Protein AF-D2RJ47-F1 (afdb_monomer)

Secondary structure (DSSP, 8-state):
--STHHHHGGGSSS--SS--S--SS------S-BS-EEEES-EEEEEETTEEEEEE-SSEEEEEESB--B-TT-EEEEE-SSTT-EEEEEE-SSS-EEE-SEEEESSEEEEE-TT-EEE-TT-EEEESEEEEE--B--HHHHHHGGG--S-EEEEPPTT---EEEE-SEEEESSSEEEEESSEEEESSEEE-TTSEEEEEESSEEEEEE-TTS-EEEEEE--BSS-EEEESSEEE-TTSEEEEEE-BSS--SSEEEEE-SEEE----BTTB--EEEEE-GGG-EEEE-SEEE--B-STTPPP-EEEEESSEEEE-TT-EEE--BSSS--EEEEESSEEEE-TT-EEE--BSSS---EEEE--SSEEE-SSPP---SSS---S-TT--TT----------TT--TT---S--EEE-HHHHHHHHHTT-EEEEEE--TTS---EEE-S-B-----TT-EEEEEEEESSEEEE-S-EE--TTS-EEEEEEEE-TT-SS--EEEE-S-EE-TTS-EEEEE-B--EE-PPTTPPTT---TT-EES-B-TBS-SSEEEES--PPTT--HHHHHSS---EEEE-TTS-EEE-SEEEE--TT--EEEE-B-TTS-B-S-EEE-S-EEESS------TTSHHHHHHHHHHHHHHHHTT--PPP-----PPP----SSS---PPPPP-----PPP-----

Organism: Acidaminococcus fermentans (strain ATCC 25085 / DSM 20731 / CCUG 9996 / CIP 106432 / VR4) (NCBI:txid591001)

Nearest PDB structures (foldseek):
  8cpk-assembly3_C  TM=7.706E-01  e=5.900E-19  Escherichia coli
  4rm6-assembly1_A  TM=6.909E-01  e=1.158E-16  Haemophilus influenzae Rd KW20
  4rt6-assembly1_A  TM=6.827E-01  e=1.902E-16  Haemophilus influenzae Rd KW20
  4i84-assembly1_A  TM=7.531E-01  e=1.007E-13  Haemophilus influenzae Rd KW20
  4i84-assembly2_B  TM=7.586E-01  e=1.319E-12  Haemophilus influenzae Rd KW20

Solvent-accessible surface area (backbone atoms only — not comparable to full-atom values): 34172 Å² total; per-residue (Å²): 137,81,69,77,65,63,73,70,60,76,74,77,80,84,86,84,87,89,85,89,85,84,89,85,75,98,65,97,73,75,59,50,62,37,69,76,42,80,52,17,56,42,68,50,80,47,76,58,90,55,35,33,44,36,38,36,72,35,63,27,30,21,33,39,20,46,40,56,25,25,41,64,87,21,36,42,35,39,49,47,78,39,56,68,18,38,42,38,38,39,42,75,41,96,62,56,27,46,31,22,11,40,38,38,30,63,9,29,41,34,43,31,24,53,58,14,40,33,32,33,70,66,14,40,35,41,27,24,19,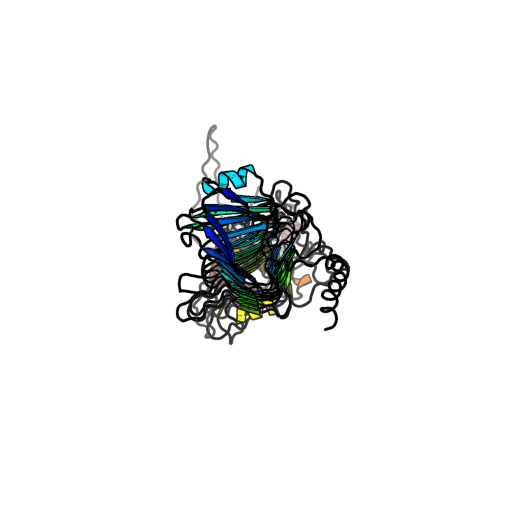41,36,39,29,28,24,57,82,58,69,71,54,39,51,42,47,38,80,55,86,70,68,49,73,40,37,46,52,89,91,59,68,34,40,33,40,34,43,13,39,39,38,34,66,39,32,38,38,35,42,35,14,25,26,27,38,34,58,19,40,38,40,18,50,52,7,34,37,33,33,37,4,34,26,30,42,37,38,33,80,48,98,85,59,47,70,44,76,50,78,43,58,60,23,84,60,23,25,16,37,33,59,19,41,41,36,8,32,23,15,32,38,38,34,32,8,27,41,68,46,82,61,96,49,75,12,20,39,37,55,20,39,40,36,8,25,30,66,48,70,88,28,47,3,28,38,38,40,35,2,43,74,50,12,25,23,38,41,28,32,36,41,35,11,27,5,71,53,93,74,14,31,22,13,27,42,38,40,35,14,34,32,20,36,39,36,51,65,17,36,43,34,11,30,9,35,22,26,19,8,39,36,35,56,25,20,34,34,46,45,71,36,90,58,44,48,67,40,16,23,25,72,74,49,50,54,11,34,39,39,34,46,27,24,20,40,38,31,26,72,72,78,76,84,73,64,94,60,103,60,47,64,77,55,82,55,69,44,99,90,57,58,67,58,77,82,74,74,95,53,102,79,64,51,84,86,51,60,58,65,43,68,21,64,41,47,33,66,62,57,24,57,30,28,20,66,18,14,23,40,38,40,39,17,42,28,61,32,56,54,11,28,36,38,29,70,35,59,39,62,26,49,16,46,68,88,38,54,22,38,43,34,45,35,7,20,11,30,30,36,31,61,28,35,39,37,34,33,86,90,28,13,22,28,28,40,38,40,23,3,11,14,45,46,83,58,49,50,29,25,34,39,54,39,39,38,31,15,45,44,15,34,41,37,37,6,6,9,30,45,36,40,59,55,63,63,93,86,65,64,76,26,37,65,29,78,75,47,79,40,74,45,72,28,43,80,54,44,52,38,17,34,34,39,34,62,87,55,43,93,97,51,50,52,47,80,78,65,76,52,69,45,57,40,46,39,38,14,39,34,11,38,39,38,38,24,16,30,36,37,37,40,21,68,89,31,53,82,43,82,42,23,33,26,90,87,65,49,84,67,27,57,79,46,72,43,77,50,84,44,48,66,57,73,82,85,85,68,52,89,90,36,71,70,27,51,54,49,50,54,52,53,53,48,51,31,59,77,67,75,53,78,93,84,85,84,87,84,83,86,85,82,84,85,77,85,68,96,81,81,88,83,83,89,81,85,83,87,88,84,83,92,73,93,78,84,88,81,86,83,133

Mean predicted aligned error: 12.78 Å

Structure (mmCIF, N/CA/C/O backbone):
data_AF-D2RJ47-F1
#
_entry.id   AF-D2RJ47-F1
#
loop_
_atom_site.group_PDB
_atom_site.id
_atom_site.type_symbol
_atom_site.label_atom_id
_atom_site.label_alt_id
_atom_site.label_comp_id
_atom_site.label_asym_id
_atom_site.label_entity_id
_atom_site.label_seq_id
_atom_site.pdbx_PDB_ins_code
_atom_site.Cartn_x
_atom_site.Cartn_y
_atom_site.Cartn_z
_atom_site.occupancy
_atom_site.B_iso_or_equiv
_atom_site.auth_seq_id
_atom_site.auth_comp_id
_atom_site.auth_asym_id
_atom_site.auth_atom_id
_atom_site.pdbx_PDB_model_num
ATOM 1 N N . MET A 1 1 ? -25.182 -6.353 -14.986 1.00 37.28 1 MET A N 1
ATOM 2 C CA . MET A 1 1 ? -24.177 -7.020 -15.844 1.00 37.28 1 MET A CA 1
ATOM 3 C C . MET A 1 1 ? -23.849 -6.299 -17.165 1.00 37.28 1 MET A C 1
ATOM 5 O O . MET A 1 1 ? -22.898 -6.717 -17.799 1.00 37.28 1 MET A O 1
ATOM 9 N N . ASP A 1 2 ? -24.482 -5.174 -17.548 1.00 32.09 2 ASP A N 1
ATOM 10 C CA . ASP A 1 2 ? -24.235 -4.529 -18.868 1.00 32.09 2 ASP A CA 1
ATOM 11 C C . ASP A 1 2 ? -23.671 -3.087 -18.843 1.00 32.09 2 ASP A C 1
ATOM 13 O O . ASP A 1 2 ? -23.686 -2.383 -19.857 1.00 32.09 2 ASP A O 1
ATOM 17 N N . ASN A 1 3 ? -23.112 -2.634 -17.713 1.00 27.78 3 ASN A N 1
ATOM 18 C CA . ASN A 1 3 ? -22.456 -1.316 -17.624 1.00 27.78 3 ASN A CA 1
ATOM 19 C C . ASN A 1 3 ? -20.913 -1.374 -17.572 1.00 27.78 3 ASN A C 1
ATOM 21 O O . ASN A 1 3 ? -20.272 -0.397 -17.955 1.00 27.78 3 ASN A O 1
ATOM 25 N N . HIS A 1 4 ? -20.305 -2.523 -17.244 1.00 33.47 4 HIS A N 1
ATOM 26 C CA . HIS A 1 4 ? -18.838 -2.691 -17.213 1.00 33.47 4 HIS A CA 1
ATOM 27 C C . HIS A 1 4 ? -18.183 -2.733 -18.610 1.00 33.47 4 HIS A C 1
ATOM 29 O O . HIS A 1 4 ? -17.021 -2.373 -18.772 1.00 33.47 4 HIS A O 1
ATOM 35 N N . LEU A 1 5 ? -18.933 -3.082 -19.663 1.00 29.27 5 LEU A N 1
ATOM 36 C CA . LEU A 1 5 ? -18.407 -3.175 -21.036 1.00 29.27 5 LEU A CA 1
ATOM 37 C C . LEU A 1 5 ? -18.396 -1.839 -21.805 1.00 29.27 5 LEU A C 1
ATOM 39 O O . LEU A 1 5 ? -17.834 -1.767 -22.903 1.00 29.27 5 LEU A O 1
ATOM 43 N N . LYS A 1 6 ? -19.004 -0.770 -21.269 1.00 29.34 6 LYS A N 1
ATOM 44 C CA . LYS A 1 6 ? -19.110 0.524 -21.973 1.00 29.34 6 LYS A CA 1
ATOM 45 C C . LYS A 1 6 ? -17.863 1.404 -21.845 1.00 29.34 6 LYS A C 1
ATOM 47 O O . LYS A 1 6 ? -17.599 2.173 -22.768 1.00 29.34 6 LYS A O 1
ATOM 52 N N . TYR A 1 7 ? -17.060 1.245 -20.791 1.00 30.42 7 TYR A N 1
ATOM 53 C CA . TYR A 1 7 ? -15.812 2.005 -20.623 1.00 30.42 7 TYR A CA 1
ATOM 54 C C . TYR A 1 7 ? -14.630 1.401 -21.401 1.00 30.42 7 TYR A C 1
ATOM 56 O O . TYR A 1 7 ? -13.825 2.140 -21.959 1.00 30.42 7 TYR A O 1
ATOM 64 N N . SER A 1 8 ? -14.604 0.076 -21.585 1.00 32.06 8 SER A N 1
ATOM 65 C CA . SER A 1 8 ? -13.593 -0.639 -22.389 1.00 32.06 8 SER A CA 1
ATOM 66 C C . SER A 1 8 ? -13.695 -0.376 -23.909 1.00 32.06 8 SER A C 1
ATOM 68 O O . SER A 1 8 ? -12.708 -0.470 -24.641 1.00 32.06 8 SER A O 1
ATOM 70 N N . ARG A 1 9 ? -14.885 -0.029 -24.425 1.00 28.89 9 ARG A N 1
ATOM 71 C CA . ARG A 1 9 ? -15.155 -0.000 -25.879 1.00 28.89 9 ARG A CA 1
ATOM 72 C C . ARG A 1 9 ? -14.876 1.321 -26.598 1.00 28.89 9 ARG A C 1
ATOM 74 O O . ARG A 1 9 ? -14.784 1.302 -27.822 1.00 28.89 9 ARG A O 1
ATOM 81 N N . LYS A 1 10 ? -14.705 2.451 -25.902 1.00 28.91 10 LYS A N 1
ATOM 82 C CA . LYS A 1 10 ? -14.442 3.744 -26.574 1.00 28.91 10 LYS A CA 1
ATOM 83 C C . LYS A 1 10 ? -13.000 3.922 -27.070 1.00 28.91 10 LYS A C 1
ATOM 85 O O . LYS A 1 10 ? -12.745 4.862 -27.809 1.00 28.91 10 LYS A O 1
ATOM 90 N N . TRP A 1 11 ? -12.079 3.027 -26.709 1.00 33.19 11 TRP A N 1
ATOM 91 C CA . TRP A 1 11 ? -10.640 3.197 -26.962 1.00 33.19 11 TRP A CA 1
ATOM 92 C C . TRP A 1 11 ? -10.092 2.341 -28.115 1.00 33.19 11 TRP A C 1
ATOM 94 O O . TRP A 1 11 ? -8.931 2.473 -28.481 1.00 33.19 11 TRP A O 1
ATOM 104 N N . LYS A 1 12 ? -10.917 1.487 -28.739 1.00 33.25 12 LYS A N 1
ATOM 105 C CA . LYS A 1 12 ? -10.466 0.593 -29.824 1.00 33.25 12 LYS A CA 1
ATOM 106 C C . LYS A 1 12 ? -10.552 1.178 -31.240 1.00 33.25 12 LYS A C 1
ATOM 108 O O . LYS A 1 12 ? -10.102 0.521 -32.171 1.00 33.25 12 LYS A O 1
ATOM 113 N N . ASN A 1 13 ? -11.050 2.404 -31.422 1.00 31.91 13 ASN A N 1
ATOM 114 C CA . ASN A 1 13 ? -11.278 2.978 -32.754 1.00 31.91 13 ASN A CA 1
ATOM 115 C C . ASN A 1 13 ? -10.555 4.318 -32.966 1.00 31.91 13 ASN A C 1
ATOM 117 O O . ASN A 1 13 ? -11.203 5.347 -33.126 1.00 31.91 13 ASN A O 1
ATOM 121 N N . SER A 1 14 ? -9.222 4.296 -33.018 1.00 34.66 14 SER A N 1
ATOM 122 C CA . SER A 1 14 ? -8.426 5.341 -33.692 1.00 34.66 14 SER A CA 1
ATOM 123 C C . SER A 1 14 ? -6.968 4.906 -33.887 1.00 34.66 14 SER A C 1
ATOM 125 O O . SER A 1 14 ? -6.040 5.607 -33.499 1.00 34.66 14 SER A O 1
ATOM 127 N N . LEU A 1 15 ? -6.752 3.723 -34.473 1.00 36.66 15 LEU A N 1
ATOM 128 C CA . LEU A 1 15 ? -5.407 3.236 -34.806 1.00 36.66 15 LEU A CA 1
ATOM 129 C C . LEU A 1 15 ? -5.410 2.424 -36.107 1.00 36.66 15 LEU A C 1
ATOM 131 O O . LEU A 1 15 ? -4.962 1.289 -36.168 1.00 36.66 15 LEU A O 1
ATOM 135 N N . THR A 1 16 ? -5.931 3.025 -37.175 1.00 36.69 16 THR A N 1
ATOM 136 C CA . THR A 1 16 ? -5.779 2.510 -38.545 1.00 36.69 16 THR A CA 1
ATOM 137 C C . THR A 1 16 ? -5.864 3.673 -39.521 1.00 36.69 16 THR A C 1
ATOM 139 O O . THR A 1 16 ? -6.956 4.026 -39.948 1.00 36.69 16 THR A O 1
ATOM 142 N N . ALA A 1 17 ? -4.719 4.293 -39.816 1.00 33.28 17 ALA A N 1
ATOM 143 C CA . ALA A 1 17 ? -4.370 4.919 -41.101 1.00 33.28 17 ALA A CA 1
ATOM 144 C C . ALA A 1 17 ? -3.123 5.794 -40.904 1.00 33.28 17 ALA A C 1
ATOM 146 O O . ALA A 1 17 ? -3.221 6.951 -40.510 1.00 33.28 17 ALA A O 1
ATOM 147 N N . GLY A 1 18 ? -1.938 5.235 -41.157 1.00 39.09 18 GLY A N 1
ATOM 148 C CA . GLY A 1 18 ? -0.701 6.014 -41.079 1.00 39.09 18 GLY A CA 1
ATOM 149 C C . GLY A 1 18 ? 0.605 5.254 -41.288 1.00 39.09 18 GLY A C 1
ATOM 150 O O . GLY A 1 18 ? 1.644 5.761 -40.901 1.00 39.09 18 GLY A O 1
ATOM 151 N N . VAL A 1 19 ? 0.593 4.052 -41.870 1.00 43.22 19 VAL A N 1
ATOM 152 C CA . VAL A 1 19 ? 1.821 3.381 -42.326 1.00 43.22 19 VAL A CA 1
ATOM 153 C C . VAL A 1 19 ? 1.478 2.661 -43.618 1.00 43.22 19 VAL A C 1
ATOM 155 O O . VAL A 1 19 ? 0.989 1.544 -43.556 1.00 43.22 19 VAL A O 1
ATOM 158 N N . LEU A 1 20 ? 1.639 3.306 -44.778 1.00 39.50 20 LEU A N 1
ATOM 159 C CA . LEU A 1 20 ? 1.629 2.598 -46.070 1.00 39.50 20 LEU A CA 1
ATOM 160 C C . LEU A 1 20 ? 2.216 3.406 -47.245 1.00 39.50 20 LEU A C 1
ATOM 162 O O . LEU A 1 20 ? 1.819 3.203 -48.387 1.00 39.50 20 LEU A O 1
ATOM 166 N N . LEU A 1 21 ? 3.193 4.294 -47.016 1.00 39.03 21 LEU A N 1
ATOM 167 C CA . LEU A 1 21 ? 3.897 4.926 -48.141 1.00 39.03 21 LEU A CA 1
ATOM 168 C C . LEU A 1 21 ? 5.402 5.103 -47.899 1.00 39.03 21 LEU A C 1
ATOM 170 O O . LEU A 1 21 ? 5.909 6.214 -47.835 1.00 39.03 21 LEU A O 1
ATOM 174 N N . ALA A 1 22 ? 6.114 3.978 -47.773 1.00 40.09 22 ALA A N 1
ATOM 175 C CA . ALA A 1 22 ? 7.575 3.919 -47.918 1.00 40.09 22 ALA A CA 1
ATOM 176 C C . ALA A 1 22 ? 8.084 2.524 -48.357 1.00 40.09 22 ALA A C 1
ATOM 178 O O . ALA A 1 22 ? 9.164 2.106 -47.962 1.00 40.09 22 ALA A O 1
ATOM 179 N N . LEU A 1 23 ? 7.314 1.779 -49.166 1.00 40.50 23 LEU A N 1
ATOM 180 C CA . LEU A 1 23 ? 7.726 0.467 -49.713 1.00 40.50 23 LEU A CA 1
ATOM 181 C C . LEU A 1 23 ? 8.029 0.492 -51.219 1.00 40.50 23 LEU A C 1
ATOM 183 O O . LEU A 1 23 ? 7.979 -0.531 -51.894 1.00 40.50 23 LEU A O 1
ATOM 187 N N . ALA A 1 24 ? 8.385 1.653 -51.757 1.00 38.25 24 ALA A N 1
ATOM 188 C CA . ALA A 1 24 ? 8.887 1.760 -53.118 1.00 38.25 24 ALA A CA 1
ATOM 189 C C . ALA A 1 24 ? 10.283 2.375 -53.075 1.00 38.25 24 ALA A C 1
ATOM 191 O O . ALA A 1 24 ? 10.415 3.581 -53.223 1.00 38.25 24 ALA A O 1
ATOM 192 N N . LEU A 1 25 ? 11.282 1.539 -52.766 1.00 40.84 25 LEU A N 1
ATOM 193 C CA . LEU A 1 25 ? 12.660 1.527 -53.286 1.00 40.84 25 LEU A CA 1
ATOM 194 C C . LEU A 1 25 ? 13.427 0.438 -52.512 1.00 40.84 25 LEU A C 1
ATOM 196 O O . LEU A 1 25 ? 13.611 0.521 -51.301 1.00 40.84 25 LEU A O 1
ATOM 200 N N . GLY A 1 26 ? 13.789 -0.637 -53.214 1.00 39.47 26 GLY A N 1
ATOM 201 C CA . GLY A 1 26 ? 14.342 -1.861 -52.641 1.00 39.47 26 GLY A CA 1
ATOM 202 C C . GLY A 1 26 ? 15.697 -1.671 -51.964 1.00 39.47 26 GLY A C 1
ATOM 203 O O . GLY A 1 26 ? 16.728 -1.607 -52.626 1.00 39.47 26 GLY A O 1
ATOM 204 N N . GLY A 1 27 ? 15.680 -1.686 -50.636 1.00 38.59 27 GLY A N 1
ATOM 205 C CA . GLY A 1 27 ? 16.781 -2.136 -49.798 1.00 38.59 27 GLY A CA 1
ATOM 206 C C . GLY A 1 27 ? 16.205 -3.100 -48.768 1.00 38.59 27 GLY A C 1
ATOM 207 O O . GLY A 1 27 ? 15.177 -2.808 -48.161 1.00 38.59 27 GLY A O 1
ATOM 208 N N . THR A 1 28 ? 16.826 -4.260 -48.569 1.00 37.22 28 THR A N 1
ATOM 209 C CA . THR A 1 28 ? 16.542 -5.133 -47.420 1.00 37.22 28 THR A CA 1
ATOM 210 C C . THR A 1 28 ? 17.076 -4.450 -46.158 1.00 37.22 28 THR A C 1
ATOM 212 O O . THR A 1 28 ? 18.136 -4.806 -45.650 1.00 37.22 28 THR A O 1
ATOM 215 N N . GLY A 1 29 ? 16.408 -3.386 -45.717 1.00 49.16 29 GLY A N 1
ATOM 216 C CA . GLY A 1 29 ? 16.717 -2.704 -44.469 1.00 49.16 29 GLY A CA 1
ATOM 217 C C . GLY A 1 29 ? 16.164 -3.518 -43.309 1.00 49.16 29 GLY A C 1
ATOM 218 O O . GLY A 1 29 ? 14.954 -3.708 -43.214 1.00 49.16 29 GLY A O 1
ATOM 219 N N . TYR A 1 30 ? 17.048 -4.023 -42.453 1.00 62.94 30 TYR A N 1
ATOM 220 C CA . TYR A 1 30 ? 16.674 -4.569 -41.150 1.00 62.94 30 TYR A CA 1
ATOM 221 C C . TYR A 1 30 ? 16.058 -3.454 -40.287 1.00 62.94 30 TYR A C 1
ATOM 223 O O . TYR A 1 30 ? 16.453 -2.293 -40.412 1.00 62.94 30 TYR A O 1
ATOM 231 N N . ALA A 1 31 ? 15.098 -3.784 -39.420 1.00 74.62 31 ALA A N 1
ATOM 232 C CA . ALA A 1 31 ? 14.467 -2.805 -38.526 1.00 74.62 31 ALA A CA 1
ATOM 233 C C . ALA A 1 31 ? 15.339 -2.475 -37.299 1.00 74.62 31 ALA A C 1
ATOM 235 O O . ALA A 1 31 ? 14.956 -1.625 -36.508 1.00 74.62 31 ALA A O 1
ATOM 236 N N . MET A 1 32 ? 16.493 -3.129 -37.173 1.00 89.81 32 MET A N 1
ATOM 237 C CA . MET A 1 32 ? 17.510 -3.055 -36.118 1.00 89.81 32 MET A CA 1
ATOM 238 C C . MET A 1 32 ? 17.917 -1.626 -35.680 1.00 89.81 32 MET A C 1
ATOM 240 O O . MET A 1 32 ? 17.695 -0.668 -36.431 1.00 89.81 32 MET A O 1
ATOM 244 N N . PRO A 1 33 ? 18.559 -1.424 -34.502 1.00 96.25 33 PRO A N 1
ATOM 245 C CA . PRO A 1 33 ? 19.066 -0.106 -34.130 1.00 96.25 33 PRO A CA 1
ATOM 246 C C . PRO A 1 33 ? 20.058 0.455 -35.160 1.00 96.25 33 PRO A C 1
ATOM 248 O O . PRO A 1 33 ? 20.878 -0.272 -35.717 1.00 96.25 33 PRO A O 1
ATOM 251 N N . THR A 1 34 ? 20.005 1.766 -35.410 1.00 95.50 34 THR A N 1
ATOM 252 C CA . THR A 1 34 ? 20.846 2.444 -36.416 1.00 95.50 34 THR A CA 1
ATOM 253 C C . THR A 1 34 ? 21.428 3.752 -35.891 1.00 95.50 34 THR A C 1
ATOM 255 O O . THR A 1 34 ? 20.893 4.369 -34.966 1.00 95.50 34 THR A O 1
ATOM 258 N N . GLY A 1 35 ? 22.532 4.190 -36.503 1.00 95.31 35 GLY A N 1
ATOM 259 C CA . GLY A 1 35 ? 23.194 5.447 -36.147 1.00 95.31 35 GLY A CA 1
ATOM 260 C C . GLY A 1 35 ? 23.889 5.411 -34.784 1.00 95.31 35 GLY A C 1
ATOM 261 O O . GLY A 1 35 ? 24.063 6.459 -34.173 1.00 95.31 35 GLY A O 1
ATOM 262 N N . GLY A 1 36 ? 24.258 4.218 -34.304 1.00 97.44 36 GLY A N 1
ATOM 263 C CA . GLY A 1 36 ? 24.923 4.024 -33.017 1.00 97.44 36 GLY A CA 1
ATOM 264 C C . GLY A 1 36 ? 26.251 4.774 -32.934 1.00 97.44 36 GLY A C 1
ATOM 265 O O . GLY A 1 36 ? 27.138 4.540 -33.755 1.00 97.44 36 GLY A O 1
ATOM 266 N N . GLN A 1 37 ? 26.398 5.660 -31.950 1.00 98.12 37 GLN A N 1
ATOM 267 C CA . GLN A 1 37 ? 27.617 6.420 -31.664 1.00 98.12 37 GLN A CA 1
ATOM 268 C C . GLN A 1 37 ? 27.909 6.390 -30.163 1.00 98.12 37 GLN A C 1
ATOM 270 O O . GLN A 1 37 ? 27.101 6.846 -29.355 1.00 98.12 37 GLN A O 1
ATOM 275 N N . ILE A 1 38 ? 29.071 5.861 -29.775 1.00 98.56 38 ILE A N 1
ATOM 276 C CA . ILE A 1 38 ? 29.495 5.825 -28.370 1.00 98.56 38 ILE A CA 1
ATOM 277 C C . ILE A 1 38 ? 29.944 7.234 -27.965 1.00 98.56 38 ILE A C 1
ATOM 279 O O . ILE A 1 38 ? 30.951 7.733 -28.461 1.00 98.56 38 ILE A O 1
ATOM 283 N N . GLN A 1 39 ? 29.192 7.872 -27.067 1.00 98.38 39 GLN A N 1
ATOM 284 C CA . GLN A 1 39 ? 29.458 9.231 -26.579 1.00 98.38 39 GLN A CA 1
ATOM 285 C C . GLN A 1 39 ? 30.415 9.245 -25.385 1.00 98.38 39 GLN A C 1
ATOM 287 O O . GLN A 1 39 ? 31.175 10.195 -25.205 1.00 98.38 39 GLN A O 1
ATOM 292 N N . SER A 1 40 ? 30.368 8.207 -24.548 1.00 97.88 40 SER A N 1
ATOM 293 C CA . SER A 1 40 ? 31.297 8.029 -23.432 1.00 97.88 40 SER A CA 1
ATOM 294 C C . SER A 1 40 ? 31.435 6.558 -23.048 1.00 97.88 40 SER A C 1
ATOM 296 O O . SER A 1 40 ? 30.540 5.746 -23.286 1.00 97.88 40 SER A O 1
ATOM 298 N N . GLY A 1 41 ? 32.566 6.218 -22.429 1.00 97.75 41 GLY A N 1
ATOM 299 C CA . GLY A 1 41 ? 32.925 4.838 -22.108 1.00 97.75 41 GLY A CA 1
ATOM 300 C C . GLY A 1 41 ? 33.660 4.159 -23.260 1.00 97.75 41 GLY A C 1
ATOM 301 O O . GLY A 1 41 ? 34.110 4.810 -24.200 1.00 97.75 41 GLY A O 1
ATOM 302 N N . GLN A 1 42 ? 33.832 2.847 -23.155 1.00 97.56 42 GLN A N 1
ATOM 303 C CA . GLN A 1 42 ? 34.581 2.041 -24.111 1.00 97.56 42 GLN A CA 1
ATOM 304 C C . GLN A 1 42 ? 33.728 0.862 -24.553 1.00 97.56 42 GLN A C 1
ATOM 306 O O . GLN A 1 42 ? 33.152 0.164 -23.718 1.00 97.56 42 GLN A O 1
ATOM 311 N N . GLY A 1 43 ? 33.690 0.615 -25.856 1.00 97.69 43 GLY A N 1
ATOM 312 C CA . GLY A 1 43 ? 32.933 -0.485 -26.428 1.00 97.69 43 GLY A CA 1
ATOM 313 C C . GLY A 1 43 ? 32.991 -0.515 -27.948 1.00 97.69 43 GLY A C 1
ATOM 314 O O . GLY A 1 43 ? 33.698 0.277 -28.571 1.00 97.69 43 GLY A O 1
ATOM 315 N N . ALA A 1 44 ? 32.240 -1.438 -28.534 1.00 98.31 44 ALA A N 1
ATOM 316 C CA . ALA A 1 44 ? 32.075 -1.591 -29.970 1.00 98.31 44 ALA A CA 1
ATOM 317 C C . ALA A 1 44 ? 30.650 -2.052 -30.294 1.00 98.31 44 ALA A C 1
ATOM 319 O O . ALA A 1 44 ? 30.023 -2.760 -29.508 1.00 98.31 44 ALA A O 1
ATOM 320 N N . ILE A 1 45 ? 30.157 -1.668 -31.468 1.00 98.31 45 ILE A N 1
ATOM 321 C CA . ILE A 1 45 ? 28.854 -2.081 -31.993 1.00 98.31 45 ILE A CA 1
ATOM 322 C C . ILE A 1 45 ? 29.128 -2.886 -33.259 1.00 98.31 45 ILE A C 1
ATOM 324 O O . ILE A 1 45 ? 29.747 -2.374 -34.192 1.00 98.31 45 ILE A O 1
ATOM 328 N N . ALA A 1 46 ? 28.686 -4.138 -33.284 1.00 97.38 46 ALA A N 1
ATOM 329 C CA . ALA A 1 46 ? 28.832 -5.029 -34.426 1.00 97.38 46 ALA A CA 1
ATOM 330 C C . ALA A 1 46 ? 27.475 -5.622 -34.805 1.00 97.38 46 ALA A C 1
ATOM 332 O O . ALA A 1 46 ? 26.702 -6.025 -33.937 1.00 97.38 46 ALA A O 1
ATOM 333 N N . GLN A 1 47 ? 27.201 -5.696 -36.103 1.00 94.88 47 GLN A N 1
ATOM 334 C CA . GLN A 1 47 ? 26.005 -6.323 -36.651 1.00 94.88 47 GLN A CA 1
ATOM 335 C C . GLN A 1 47 ? 26.408 -7.506 -37.532 1.00 94.88 47 GLN A C 1
ATOM 337 O O . GLN A 1 47 ? 27.268 -7.366 -38.399 1.00 94.88 47 GLN A O 1
ATOM 342 N N . ASP A 1 48 ? 25.756 -8.644 -37.319 1.00 93.81 48 ASP A N 1
ATOM 343 C CA . ASP A 1 48 ? 25.860 -9.857 -38.124 1.00 93.81 48 ASP A CA 1
ATOM 344 C C . ASP A 1 48 ? 24.452 -10.335 -38.513 1.00 93.81 48 ASP A C 1
ATOM 346 O O . ASP A 1 48 ? 23.718 -10.948 -37.729 1.00 93.81 48 ASP A O 1
ATOM 350 N N . GLY A 1 49 ? 24.038 -9.971 -39.729 1.00 92.50 49 GLY A N 1
ATOM 351 C CA . GLY A 1 49 ? 22.696 -10.237 -40.241 1.00 92.50 49 GLY A CA 1
ATOM 352 C C . GLY A 1 49 ? 21.603 -9.670 -39.328 1.00 92.50 49 GLY A C 1
ATOM 353 O O . GLY A 1 49 ? 21.499 -8.456 -39.146 1.00 92.50 49 GLY A O 1
ATOM 354 N N . LYS A 1 50 ? 20.789 -10.573 -38.763 1.00 94.94 50 LYS A N 1
ATOM 355 C CA . LYS A 1 50 ? 19.682 -10.266 -37.840 1.00 94.94 50 LYS A CA 1
ATOM 356 C C . LYS A 1 50 ? 20.114 -10.125 -36.371 1.00 94.94 50 LYS A C 1
ATOM 358 O O . LYS A 1 50 ? 19.264 -9.904 -35.514 1.00 94.94 50 LYS A O 1
ATOM 363 N N . ASN A 1 51 ? 21.408 -10.218 -36.070 1.00 97.25 51 ASN A N 1
ATOM 364 C CA . ASN A 1 51 ? 21.936 -10.077 -34.716 1.00 97.25 51 ASN A CA 1
ATOM 365 C C . ASN A 1 51 ? 22.820 -8.831 -34.606 1.00 97.25 51 ASN A C 1
ATOM 367 O O . ASN A 1 51 ? 23.693 -8.607 -35.440 1.00 97.25 51 ASN A O 1
ATOM 371 N N . MET A 1 52 ? 22.655 -8.053 -33.541 1.00 98.38 52 MET A N 1
ATOM 372 C CA . MET A 1 52 ? 23.578 -6.991 -33.147 1.00 98.38 52 MET A CA 1
ATOM 373 C C . MET A 1 52 ? 24.185 -7.314 -31.790 1.00 98.38 52 MET A C 1
ATOM 375 O O . MET A 1 52 ? 23.476 -7.636 -30.840 1.00 98.38 52 MET A O 1
ATOM 379 N N . THR A 1 53 ? 25.503 -7.185 -31.685 1.00 98.56 53 THR A N 1
ATOM 380 C CA . THR A 1 53 ? 26.224 -7.243 -30.414 1.00 98.56 53 THR A CA 1
ATOM 381 C C . THR A 1 53 ? 26.819 -5.877 -30.104 1.00 98.56 53 THR A C 1
ATOM 383 O O . THR A 1 53 ? 27.621 -5.341 -30.870 1.00 98.56 53 THR A O 1
ATOM 386 N N . VAL A 1 54 ? 26.435 -5.325 -28.959 1.00 98.69 54 VAL A N 1
ATOM 387 C CA . VAL A 1 54 ? 27.035 -4.139 -28.355 1.00 98.69 54 VAL A CA 1
ATOM 388 C C . VAL A 1 54 ? 27.969 -4.613 -27.247 1.00 98.69 54 VAL A C 1
ATOM 390 O O . VAL A 1 54 ? 27.530 -4.999 -26.164 1.00 98.69 54 VAL A O 1
ATOM 393 N N . THR A 1 55 ? 29.268 -4.618 -27.518 1.00 98.62 55 THR A N 1
ATOM 394 C CA . THR A 1 55 ? 30.289 -4.984 -26.533 1.00 98.62 55 THR A CA 1
ATOM 395 C C . THR A 1 55 ? 30.660 -3.752 -25.727 1.00 98.62 55 THR A C 1
ATOM 397 O O . THR A 1 55 ? 31.159 -2.778 -26.285 1.00 98.62 55 THR A O 1
ATOM 400 N N . GLN A 1 56 ? 30.446 -3.791 -24.419 1.00 98.56 56 GLN A N 1
ATOM 401 C CA . GLN A 1 56 ? 30.867 -2.764 -23.476 1.00 98.56 56 GLN A CA 1
ATOM 402 C C . GLN A 1 56 ? 32.116 -3.248 -22.731 1.00 98.56 56 GLN A C 1
ATOM 404 O O . GLN A 1 56 ? 32.125 -4.336 -22.165 1.00 98.56 56 GLN A O 1
ATOM 409 N N . ASN A 1 57 ? 33.155 -2.416 -22.698 1.00 97.62 57 ASN A N 1
ATOM 410 C CA . ASN A 1 57 ? 34.442 -2.704 -22.054 1.00 97.62 57 ASN A CA 1
ATOM 411 C C . ASN A 1 57 ? 34.676 -1.873 -20.779 1.00 97.62 57 ASN A C 1
ATOM 413 O O . ASN A 1 57 ? 35.552 -2.201 -19.985 1.00 97.62 57 ASN A O 1
ATOM 417 N N . SER A 1 58 ? 33.900 -0.807 -20.558 1.00 96.75 58 SER A N 1
ATOM 418 C CA . SER A 1 58 ? 33.955 0.033 -19.351 1.00 96.75 58 SER A CA 1
ATOM 419 C C . SER A 1 58 ? 32.777 -0.234 -18.410 1.00 96.75 58 SER A C 1
ATOM 421 O O . SER A 1 58 ? 31.724 -0.681 -18.847 1.00 96.75 58 SER A O 1
ATOM 423 N N . GLY A 1 59 ? 32.897 0.097 -17.118 1.00 93.56 59 GLY A N 1
ATOM 424 C CA . GLY A 1 59 ? 31.793 -0.075 -16.155 1.00 93.56 59 GLY A CA 1
ATOM 425 C C . GLY A 1 59 ? 30.533 0.736 -16.498 1.00 93.56 59 GLY A C 1
ATOM 426 O O . GLY A 1 59 ? 29.417 0.298 -16.247 1.00 93.56 59 GLY A O 1
ATOM 427 N N . LYS A 1 60 ? 30.689 1.888 -17.153 1.00 95.88 60 LYS A N 1
ATOM 428 C CA . LYS A 1 60 ? 29.591 2.707 -17.685 1.00 95.88 60 LYS A CA 1
ATOM 429 C C . LYS A 1 60 ? 29.869 3.057 -19.144 1.00 95.88 60 LYS A C 1
ATOM 431 O O . LYS A 1 60 ? 31.018 3.346 -19.486 1.00 95.88 60 LYS A O 1
ATOM 436 N N . MET A 1 61 ? 28.846 3.037 -19.989 1.00 98.12 61 MET A N 1
ATOM 437 C CA . MET A 1 61 ? 28.926 3.436 -21.397 1.00 98.12 61 MET A CA 1
ATOM 438 C C . MET A 1 61 ? 27.638 4.142 -21.811 1.00 98.12 61 MET A C 1
ATOM 440 O O . MET A 1 61 ? 26.556 3.708 -21.422 1.00 98.12 61 MET A O 1
ATOM 444 N N . ALA A 1 62 ? 27.755 5.215 -22.592 1.00 98.38 62 ALA A N 1
ATOM 445 C CA . ALA A 1 62 ? 26.620 5.938 -23.152 1.00 98.38 62 ALA A CA 1
ATOM 446 C C . ALA A 1 62 ? 26.682 5.935 -24.682 1.00 98.38 62 ALA A C 1
ATOM 448 O O . ALA A 1 62 ? 27.723 6.246 -25.267 1.00 98.38 62 ALA A O 1
ATOM 449 N N . VAL A 1 63 ? 25.567 5.598 -25.322 1.00 98.75 63 VAL A N 1
ATOM 450 C CA . VAL A 1 63 ? 25.438 5.448 -26.772 1.00 98.75 63 VAL A CA 1
ATOM 451 C C . VAL A 1 63 ? 24.244 6.259 -27.259 1.00 98.75 63 VAL A C 1
ATOM 453 O O . VAL A 1 63 ? 23.140 6.131 -26.727 1.00 98.75 63 VAL A O 1
ATOM 456 N N . ASP A 1 64 ? 24.467 7.077 -28.281 1.00 98.69 64 ASP A N 1
ATOM 457 C CA . ASP A 1 64 ? 23.398 7.703 -29.051 1.00 98.69 64 ASP A CA 1
ATOM 458 C C . ASP A 1 64 ? 22.982 6.807 -30.211 1.00 98.69 64 ASP A C 1
ATOM 460 O O . ASP A 1 64 ? 23.828 6.220 -30.882 1.00 98.69 64 ASP A O 1
ATOM 464 N N . TRP A 1 65 ? 21.682 6.763 -30.476 1.00 98.50 65 TRP A N 1
ATOM 465 C CA . TRP A 1 65 ? 21.086 6.051 -31.600 1.00 98.50 65 TRP A CA 1
ATOM 466 C C . TRP A 1 65 ? 20.136 6.975 -32.354 1.00 98.50 65 TRP A C 1
ATOM 468 O O . TRP A 1 65 ? 19.317 7.662 -31.744 1.00 98.50 65 TRP A O 1
ATOM 478 N N . THR A 1 66 ? 20.172 6.955 -33.685 1.00 96.81 66 THR A N 1
ATOM 479 C CA . THR A 1 66 ? 19.145 7.640 -34.488 1.00 96.81 66 THR A CA 1
ATOM 480 C C . THR A 1 66 ? 17.803 6.917 -34.371 1.00 96.81 66 THR A C 1
ATOM 482 O O . THR A 1 66 ? 16.761 7.551 -34.255 1.00 96.81 66 THR A O 1
ATOM 485 N N . GLN A 1 67 ? 17.829 5.586 -34.344 1.00 96.50 67 GLN A N 1
ATOM 486 C CA . GLN A 1 67 ? 16.664 4.729 -34.131 1.00 96.50 67 GLN A CA 1
ATOM 487 C C . GLN A 1 67 ? 17.094 3.514 -33.315 1.00 96.50 67 GLN A C 1
ATOM 489 O O . GLN A 1 67 ? 18.180 2.981 -33.536 1.00 96.50 67 GLN A O 1
ATOM 494 N N . PHE A 1 68 ? 16.221 3.040 -32.427 1.00 98.31 68 PHE A N 1
ATOM 495 C CA . PHE A 1 68 ? 16.413 1.790 -31.697 1.00 98.31 68 PHE A CA 1
ATOM 496 C C . PHE A 1 68 ? 15.131 0.960 -31.781 1.00 98.31 68 PHE A C 1
ATOM 498 O O . PHE A 1 68 ? 14.195 1.189 -31.016 1.00 98.31 68 PHE A O 1
ATOM 505 N N . ASN A 1 69 ? 15.096 0.039 -32.740 1.00 98.06 69 ASN A N 1
ATOM 506 C CA . ASN A 1 69 ? 13.992 -0.876 -33.021 1.00 98.06 69 ASN A CA 1
ATOM 507 C C . ASN A 1 69 ? 14.565 -2.294 -33.154 1.00 98.06 69 ASN A C 1
ATOM 509 O O . ASN A 1 69 ? 15.731 -2.443 -33.508 1.00 98.06 69 ASN A O 1
ATOM 513 N N . ILE A 1 70 ? 13.778 -3.323 -32.850 1.00 98.31 70 ILE A N 1
ATOM 514 C CA . ILE A 1 70 ? 14.188 -4.731 -32.969 1.00 98.31 70 ILE A CA 1
ATOM 515 C C . ILE A 1 70 ? 12.987 -5.499 -33.509 1.00 98.31 70 ILE A C 1
ATOM 517 O O . ILE A 1 70 ? 12.021 -5.681 -32.776 1.00 98.31 70 ILE A O 1
ATOM 521 N N . ALA A 1 71 ? 12.997 -5.933 -34.769 1.00 97.81 71 ALA A N 1
ATOM 522 C CA . ALA A 1 71 ? 11.893 -6.737 -35.301 1.00 97.81 71 ALA A CA 1
ATOM 523 C C . ALA A 1 71 ? 11.847 -8.135 -34.661 1.00 97.81 71 ALA A C 1
ATOM 525 O O . ALA A 1 71 ? 12.841 -8.616 -34.131 1.00 97.81 71 ALA A O 1
ATOM 526 N N . LYS A 1 72 ? 10.703 -8.820 -34.773 1.00 95.31 72 LYS A N 1
ATOM 527 C CA . LYS A 1 72 ? 10.438 -10.147 -34.183 1.00 95.31 72 LYS A CA 1
ATOM 528 C C . LYS A 1 72 ? 11.556 -11.190 -34.350 1.00 95.31 72 LYS A C 1
ATOM 530 O O . LYS A 1 72 ? 11.802 -11.959 -33.429 1.00 95.31 72 LYS A O 1
ATOM 535 N N . ASP A 1 73 ? 12.216 -11.219 -35.507 1.00 95.25 73 ASP A N 1
ATOM 536 C CA . ASP A 1 73 ? 13.277 -12.194 -35.812 1.00 95.25 73 ASP A CA 1
ATOM 537 C C . ASP A 1 73 ? 14.697 -11.630 -35.614 1.00 95.25 73 ASP A C 1
ATOM 539 O O . ASP A 1 73 ? 15.671 -12.236 -36.064 1.00 95.25 73 ASP A O 1
ATOM 543 N N . GLU A 1 74 ? 14.821 -10.442 -35.028 1.00 98.12 74 GLU A N 1
ATOM 544 C CA . GLU A 1 74 ? 16.088 -9.767 -34.763 1.00 98.12 74 GLU A CA 1
ATOM 545 C C . GLU A 1 74 ? 16.458 -9.874 -33.280 1.00 98.12 74 GLU A C 1
ATOM 547 O O . GLU A 1 74 ? 15.598 -9.997 -32.404 1.00 98.12 74 GLU A O 1
ATOM 552 N N . ALA A 1 75 ? 17.758 -9.811 -32.998 1.00 98.50 75 ALA A N 1
ATOM 553 C CA . ALA A 1 75 ? 18.283 -9.853 -31.642 1.00 98.50 75 ALA A CA 1
ATOM 554 C C . ALA A 1 75 ? 19.338 -8.770 -31.413 1.00 98.50 75 ALA A C 1
ATOM 556 O O . ALA A 1 75 ? 20.231 -8.571 -32.237 1.00 98.50 75 ALA A O 1
ATOM 557 N N . VAL A 1 76 ? 19.274 -8.107 -30.260 1.00 98.69 76 VAL A N 1
ATOM 558 C CA . VAL A 1 76 ? 20.303 -7.183 -29.776 1.00 98.69 76 VAL A CA 1
ATOM 559 C C . VAL A 1 76 ? 20.831 -7.689 -28.439 1.00 98.69 76 VAL A C 1
ATOM 561 O O . VAL A 1 76 ? 20.071 -7.917 -27.497 1.00 98.69 76 VAL A O 1
ATOM 564 N N . LYS A 1 77 ? 22.149 -7.854 -28.343 1.00 98.69 77 LYS A N 1
ATOM 565 C CA . LYS A 1 77 ? 22.840 -8.303 -27.135 1.00 98.69 77 LYS A CA 1
ATOM 566 C C . LYS A 1 77 ? 23.836 -7.255 -26.661 1.00 98.69 77 LYS A C 1
ATOM 568 O O . LYS A 1 77 ? 24.751 -6.899 -27.398 1.00 98.69 77 LYS A O 1
ATOM 573 N N . PHE A 1 78 ? 23.718 -6.837 -25.409 1.00 98.75 78 PHE A N 1
ATOM 574 C CA . PHE A 1 78 ? 24.728 -6.061 -24.701 1.00 98.75 78 PHE A CA 1
ATOM 575 C C . PHE A 1 78 ? 25.638 -7.015 -23.925 1.00 98.75 78 PHE A C 1
ATOM 577 O O . PHE A 1 78 ? 25.223 -7.626 -22.941 1.00 98.75 78 PHE A O 1
ATOM 584 N N . ALA A 1 79 ? 26.879 -7.163 -24.383 1.00 98.56 79 ALA A N 1
ATOM 585 C CA . ALA A 1 79 ? 27.913 -7.927 -23.693 1.00 98.56 79 ALA A CA 1
ATOM 586 C C . ALA A 1 79 ? 28.727 -6.969 -22.816 1.00 98.56 79 ALA A C 1
ATOM 588 O O . ALA A 1 79 ? 29.563 -6.224 -23.325 1.00 98.56 79 ALA A O 1
ATOM 589 N N . GLN A 1 80 ? 28.445 -6.950 -21.515 1.00 98.25 80 GLN A N 1
ATOM 590 C CA . GLN A 1 80 ? 29.003 -5.998 -20.552 1.00 98.25 80 GLN A CA 1
ATOM 591 C C . GLN A 1 80 ? 30.053 -6.654 -19.635 1.00 98.25 80 GLN A C 1
ATOM 593 O O . GLN A 1 80 ? 30.004 -7.871 -19.443 1.00 98.25 80 GLN A O 1
ATOM 598 N N . PRO A 1 81 ? 30.967 -5.887 -19.002 1.00 96.75 81 PRO A N 1
ATOM 599 C CA . PRO A 1 81 ? 32.058 -6.452 -18.196 1.00 96.75 81 PRO A CA 1
ATOM 600 C C . PRO A 1 81 ? 31.605 -7.229 -16.951 1.00 96.75 81 PRO A C 1
ATOM 602 O O . PRO A 1 81 ? 32.359 -8.037 -16.419 1.00 96.75 81 PRO A O 1
ATOM 605 N N . GLY A 1 82 ? 30.385 -6.982 -16.471 1.00 92.88 82 GLY A N 1
ATOM 606 C CA . GLY A 1 82 ? 29.806 -7.637 -15.303 1.00 92.88 82 GLY A CA 1
ATOM 607 C C . GLY A 1 82 ? 28.386 -7.146 -15.036 1.00 92.88 82 GLY A C 1
ATOM 608 O O . GLY A 1 82 ? 27.898 -6.252 -15.729 1.00 92.88 82 GLY A O 1
ATOM 609 N N . ARG A 1 83 ? 27.732 -7.720 -14.021 1.00 90.56 83 ARG A N 1
ATOM 610 C CA . ARG A 1 83 ? 26.329 -7.421 -13.681 1.00 90.56 83 ARG A CA 1
ATOM 611 C C . ARG A 1 83 ? 26.089 -5.965 -13.260 1.00 90.56 83 ARG A C 1
ATOM 613 O O . ARG A 1 83 ? 25.017 -5.429 -13.502 1.00 90.56 83 ARG A O 1
ATOM 620 N N . ASP A 1 84 ? 27.104 -5.319 -12.686 1.00 89.81 84 ASP A N 1
ATOM 621 C CA . ASP A 1 84 ? 27.014 -3.942 -12.181 1.00 89.81 84 ASP A CA 1
ATOM 622 C C . ASP A 1 84 ? 27.263 -2.900 -13.291 1.00 89.81 84 ASP A C 1
ATOM 624 O O . ASP A 1 84 ? 27.121 -1.695 -13.081 1.00 89.81 84 ASP A O 1
ATOM 628 N N . ALA A 1 85 ? 27.640 -3.341 -14.498 1.00 94.00 85 ALA A N 1
ATOM 629 C CA . ALA A 1 85 ? 27.897 -2.440 -15.610 1.00 94.00 85 ALA A CA 1
ATOM 630 C C . ALA A 1 85 ? 26.601 -1.805 -16.135 1.00 94.00 85 ALA A C 1
ATOM 632 O O . ALA A 1 85 ? 25.546 -2.439 -16.144 1.00 94.00 85 ALA A O 1
ATOM 633 N N . VAL A 1 86 ? 26.680 -0.554 -16.594 1.00 94.75 86 VAL A N 1
ATOM 634 C CA . VAL A 1 86 ? 25.519 0.218 -17.066 1.00 94.75 86 VAL A CA 1
ATOM 635 C C . VAL A 1 86 ? 25.719 0.678 -18.507 1.00 94.75 86 VAL A C 1
ATOM 637 O O . VAL A 1 86 ? 26.701 1.365 -18.807 1.00 94.75 86 VAL A O 1
ATOM 640 N N . ALA A 1 87 ? 24.774 0.338 -19.383 1.00 97.81 87 ALA A N 1
ATOM 641 C CA . ALA A 1 87 ? 24.689 0.826 -20.757 1.00 97.81 87 ALA A CA 1
ATOM 642 C C . ALA A 1 87 ? 23.518 1.811 -20.891 1.00 97.81 87 ALA A C 1
ATOM 644 O O . ALA A 1 87 ? 22.356 1.417 -20.799 1.00 97.81 87 ALA A O 1
ATOM 645 N N . LEU A 1 88 ? 23.821 3.089 -21.119 1.00 98.19 88 LEU A N 1
ATOM 646 C CA . LEU A 1 88 ? 22.842 4.144 -21.372 1.00 98.19 88 LEU A CA 1
ATOM 647 C C . LEU A 1 88 ? 22.653 4.353 -22.874 1.00 98.19 88 LEU A C 1
ATOM 649 O O . LEU A 1 88 ? 23.566 4.797 -23.560 1.00 98.19 88 LEU A O 1
ATOM 653 N N . ASN A 1 89 ? 21.456 4.078 -23.377 1.00 98.69 89 ASN A N 1
ATOM 654 C CA . ASN A 1 89 ? 21.090 4.234 -24.780 1.00 98.69 89 ASN A CA 1
ATOM 655 C C . ASN A 1 89 ? 20.106 5.393 -24.912 1.00 98.69 89 ASN A C 1
ATOM 657 O O . ASN A 1 89 ? 18.987 5.308 -24.407 1.00 98.69 89 ASN A O 1
ATOM 661 N N . ARG A 1 90 ? 20.509 6.467 -25.593 1.00 98.62 90 ARG A N 1
ATOM 662 C CA . ARG A 1 90 ? 19.651 7.623 -25.882 1.00 98.62 90 ARG A CA 1
ATOM 663 C C . ARG A 1 90 ? 19.253 7.614 -27.350 1.00 98.62 90 ARG A C 1
ATOM 665 O O . ARG A 1 90 ? 20.111 7.545 -28.225 1.00 98.62 90 ARG A O 1
ATOM 672 N N . ILE A 1 91 ? 17.959 7.719 -27.620 1.00 98.44 91 ILE A N 1
ATOM 673 C CA . ILE A 1 91 ? 17.440 7.825 -28.981 1.00 98.44 91 ILE A CA 1
ATOM 674 C C . ILE A 1 91 ? 17.267 9.307 -29.313 1.00 98.44 91 ILE A C 1
ATOM 676 O O . ILE A 1 91 ? 16.587 10.033 -28.589 1.00 98.44 91 ILE A O 1
ATOM 680 N N . THR A 1 92 ? 17.894 9.750 -30.401 1.00 96.69 92 THR A N 1
ATOM 681 C CA . THR A 1 92 ? 17.895 11.151 -30.852 1.00 96.69 92 THR A CA 1
ATOM 682 C C . THR A 1 92 ? 16.981 11.402 -32.052 1.00 96.69 92 THR A C 1
ATOM 684 O O . THR A 1 92 ? 16.685 12.556 -32.359 1.00 96.69 92 THR A O 1
ATOM 687 N N . GLY A 1 93 ? 16.511 10.349 -32.732 1.00 93.81 93 GLY A N 1
ATOM 688 C CA . GLY A 1 93 ? 15.520 10.467 -33.802 1.00 93.81 93 GLY A CA 1
ATOM 689 C C . GLY A 1 93 ? 14.115 10.790 -33.289 1.00 93.81 93 GLY A C 1
ATOM 690 O O . GLY A 1 93 ? 13.827 10.704 -32.100 1.00 93.81 93 GLY A O 1
ATOM 691 N N . GLY A 1 94 ? 13.214 11.146 -34.207 1.00 91.19 94 GLY A N 1
ATOM 692 C CA . GLY A 1 94 ? 11.837 11.556 -33.893 1.00 91.19 94 GLY A CA 1
ATOM 693 C C . GLY A 1 94 ? 10.807 10.423 -33.891 1.00 91.19 94 GLY A C 1
ATOM 694 O O . GLY A 1 94 ? 9.636 10.687 -34.142 1.00 91.19 94 GLY A O 1
ATOM 695 N N . GLN A 1 95 ? 11.223 9.163 -33.733 1.00 94.50 95 GLN A N 1
ATOM 696 C CA . GLN A 1 95 ? 10.332 7.997 -33.761 1.00 94.50 95 GLN A CA 1
ATOM 697 C C . GLN A 1 95 ? 10.411 7.212 -32.450 1.00 94.50 95 GLN A C 1
ATOM 699 O O . GLN A 1 95 ? 11.461 7.149 -31.804 1.00 94.50 95 GLN A O 1
ATOM 704 N N . LYS A 1 96 ? 9.290 6.589 -32.074 1.00 96.56 96 LYS A N 1
ATOM 705 C CA . LYS A 1 96 ? 9.230 5.663 -30.938 1.00 96.56 96 LYS A CA 1
ATOM 706 C C . LYS A 1 96 ? 10.116 4.440 -31.175 1.00 96.56 96 LYS A C 1
ATOM 708 O O . LYS A 1 96 ? 10.295 4.015 -32.316 1.00 96.56 96 LYS A O 1
ATOM 713 N N . SER A 1 97 ? 10.604 3.853 -30.091 1.00 98.62 97 SER A N 1
ATOM 714 C CA . SER A 1 97 ? 11.267 2.550 -30.128 1.00 98.62 97 SER A CA 1
ATOM 715 C C . SER A 1 97 ? 10.225 1.437 -30.163 1.00 98.62 97 SER A C 1
ATOM 717 O O . SER A 1 97 ? 9.308 1.435 -29.347 1.00 98.62 97 SER A O 1
ATOM 719 N N . VAL A 1 98 ? 10.363 0.494 -31.090 1.00 98.50 98 VAL A N 1
ATOM 720 C CA . VAL A 1 98 ? 9.524 -0.704 -31.220 1.00 98.50 98 VAL A CA 1
ATOM 721 C C . VAL A 1 98 ? 10.414 -1.932 -31.100 1.00 98.50 98 VAL A C 1
ATOM 723 O O . VAL A 1 98 ? 11.260 -2.193 -31.956 1.00 98.50 98 VAL A O 1
ATOM 726 N N . ILE A 1 99 ? 10.237 -2.662 -30.007 1.00 98.69 99 ILE A N 1
ATOM 727 C CA . ILE A 1 99 ? 10.970 -3.874 -29.664 1.00 98.69 99 ILE A CA 1
ATOM 728 C C . ILE A 1 99 ? 9.992 -5.034 -29.795 1.00 98.69 99 ILE A C 1
ATOM 730 O O . ILE A 1 99 ? 9.157 -5.219 -28.924 1.00 98.69 99 ILE A O 1
ATOM 734 N N . ASP A 1 100 ? 10.071 -5.787 -30.883 1.00 98.44 100 ASP A N 1
ATOM 735 C CA . ASP A 1 100 ? 9.301 -7.009 -31.131 1.00 98.44 100 ASP A CA 1
ATOM 736 C C . ASP A 1 100 ? 10.164 -8.275 -31.023 1.00 98.44 100 ASP A C 1
ATOM 738 O O . ASP A 1 100 ? 9.614 -9.367 -30.895 1.00 98.44 100 ASP A O 1
ATOM 742 N N . GLY A 1 101 ? 11.492 -8.151 -31.121 1.00 98.19 101 GLY A N 1
ATOM 743 C CA . GLY A 1 101 ? 12.448 -9.260 -31.044 1.00 98.19 101 GLY A CA 1
ATOM 744 C C . GLY A 1 101 ? 13.151 -9.396 -29.694 1.00 98.19 101 GLY A C 1
ATOM 745 O O . GLY A 1 101 ? 12.634 -8.990 -28.649 1.00 98.19 101 GLY A O 1
ATOM 746 N N . ALA A 1 102 ? 14.349 -9.980 -29.715 1.00 98.69 102 ALA A N 1
ATOM 747 C CA . ALA A 1 102 ? 15.109 -10.284 -28.506 1.00 98.69 102 ALA A CA 1
ATOM 748 C C . ALA A 1 102 ? 16.048 -9.137 -28.101 1.00 98.69 102 ALA A C 1
ATOM 750 O O . ALA A 1 102 ? 16.849 -8.658 -28.904 1.00 98.69 102 ALA A O 1
ATOM 751 N N . LEU A 1 103 ? 16.008 -8.739 -26.830 1.00 98.81 103 LEU A N 1
ATOM 752 C CA . LEU A 1 103 ? 16.933 -7.777 -26.231 1.00 98.81 103 LEU A CA 1
ATOM 753 C C . LEU A 1 103 ? 17.549 -8.392 -24.976 1.00 98.81 103 LEU A C 1
ATOM 755 O O . LEU A 1 103 ? 16.833 -8.720 -24.038 1.00 98.81 103 LEU A O 1
ATOM 759 N N . SER A 1 104 ? 18.870 -8.544 -24.939 1.00 98.69 104 SER A N 1
ATOM 760 C CA . SER A 1 104 ? 19.551 -9.156 -23.791 1.00 98.69 104 SER A CA 1
ATOM 761 C C . SER A 1 104 ? 20.728 -8.332 -23.287 1.00 98.69 104 SER A C 1
ATOM 763 O O . SER A 1 104 ? 21.430 -7.704 -24.082 1.00 98.69 104 SER A O 1
ATOM 765 N N . ALA A 1 105 ? 20.964 -8.343 -21.976 1.00 98.06 105 ALA A N 1
ATOM 766 C CA . ALA A 1 105 ? 22.127 -7.724 -21.344 1.00 98.06 105 ALA A CA 1
ATOM 767 C C . ALA A 1 105 ? 22.533 -8.497 -20.085 1.00 98.06 105 ALA A C 1
ATOM 769 O O . ALA A 1 105 ? 21.694 -8.819 -19.257 1.00 98.06 105 ALA A O 1
ATOM 770 N N . ASN A 1 106 ? 23.822 -8.764 -19.878 1.00 94.94 106 ASN A N 1
ATOM 771 C CA . ASN A 1 106 ? 24.261 -9.408 -18.631 1.00 94.94 106 ASN A CA 1
ATOM 772 C C . ASN A 1 106 ? 24.394 -8.437 -17.439 1.00 94.94 106 ASN A C 1
ATOM 774 O O . ASN A 1 106 ? 24.752 -8.875 -16.349 1.00 94.94 106 ASN A O 1
ATOM 778 N N . GLY A 1 107 ? 24.145 -7.141 -17.641 1.00 94.44 107 GLY A N 1
ATOM 779 C CA . GLY A 1 107 ? 24.118 -6.106 -16.608 1.00 94.44 107 GLY A CA 1
ATOM 780 C C . GLY A 1 107 ? 22.922 -5.168 -16.778 1.00 94.44 107 GLY A C 1
ATOM 781 O O . GLY A 1 107 ? 21.821 -5.599 -17.124 1.00 94.44 107 GLY A O 1
ATOM 782 N N . ASN A 1 108 ? 23.118 -3.879 -16.509 1.00 94.69 108 ASN A N 1
ATOM 783 C CA . ASN A 1 108 ? 22.046 -2.888 -16.454 1.00 94.69 108 ASN A CA 1
ATOM 784 C C . ASN A 1 108 ? 21.899 -2.138 -17.784 1.00 94.69 108 ASN A C 1
ATOM 786 O O . ASN A 1 108 ? 22.876 -1.594 -18.316 1.00 94.69 108 ASN A O 1
ATOM 790 N N . LEU A 1 109 ? 20.665 -2.045 -18.279 1.00 97.31 109 LEU A N 1
ATOM 791 C CA . LEU A 1 109 ? 20.322 -1.386 -19.534 1.00 97.31 109 LEU A CA 1
ATOM 792 C C . LEU A 1 109 ? 19.360 -0.216 -19.303 1.00 97.31 109 LEU A C 1
ATOM 794 O O . LEU A 1 109 ? 18.266 -0.387 -18.772 1.00 97.31 109 LEU A O 1
ATOM 798 N N . LEU A 1 110 ? 19.752 0.974 -19.751 1.00 98.31 110 LEU A N 1
ATOM 799 C CA . LEU A 1 110 ? 18.922 2.176 -19.758 1.00 98.31 110 LEU A CA 1
ATOM 800 C C . LEU A 1 110 ? 18.564 2.500 -21.215 1.00 98.31 110 LEU A C 1
ATOM 802 O O . LEU A 1 110 ? 19.459 2.659 -22.046 1.00 98.31 110 LEU A O 1
ATOM 806 N N . LEU A 1 111 ? 17.274 2.602 -21.526 1.00 98.69 111 LEU A N 1
ATOM 807 C CA . LEU A 1 111 ? 16.733 2.915 -22.848 1.00 98.69 111 LEU A CA 1
ATOM 808 C C . LEU A 1 111 ? 15.890 4.191 -22.765 1.00 98.69 111 LEU A C 1
ATOM 810 O O . LEU A 1 111 ? 14.778 4.182 -22.240 1.00 98.69 111 LEU A O 1
ATOM 814 N N . VAL A 1 112 ? 16.422 5.300 -23.273 1.00 98.75 112 VAL A N 1
ATOM 815 C CA . VAL A 1 112 ? 15.815 6.628 -23.148 1.00 98.75 112 VAL A CA 1
ATOM 816 C C . VAL A 1 112 ? 15.371 7.134 -24.516 1.00 98.75 112 VAL A C 1
ATOM 818 O O . VAL A 1 112 ? 16.203 7.504 -25.345 1.00 98.75 112 VAL A O 1
ATOM 821 N N . ASN A 1 113 ? 14.058 7.163 -24.749 1.00 98.50 113 ASN A N 1
ATOM 822 C CA . ASN A 1 113 ? 13.454 7.681 -25.975 1.00 98.50 113 ASN A CA 1
ATOM 823 C C . ASN A 1 113 ? 12.308 8.651 -25.639 1.00 98.50 113 ASN A C 1
ATOM 825 O O . ASN A 1 113 ? 11.214 8.196 -25.292 1.00 98.50 113 ASN A O 1
ATOM 829 N N . PRO A 1 114 ? 12.506 9.975 -25.792 1.00 97.81 114 PRO A N 1
ATOM 830 C CA . PRO A 1 114 ? 11.465 10.971 -25.544 1.00 97.81 114 PRO A CA 1
ATOM 831 C C . PRO A 1 114 ? 10.167 10.771 -26.335 1.00 97.81 114 PRO A C 1
ATOM 833 O O . PRO A 1 114 ? 9.147 11.308 -25.915 1.00 97.81 114 PRO A O 1
ATOM 836 N N . ASN A 1 115 ? 10.198 10.019 -27.443 1.00 97.88 115 ASN A N 1
ATOM 837 C CA . ASN A 1 115 ? 9.044 9.744 -28.306 1.00 97.88 115 ASN A CA 1
ATOM 838 C C . ASN A 1 115 ? 8.248 8.488 -27.896 1.00 97.88 115 ASN A C 1
ATOM 840 O O . ASN A 1 115 ? 7.251 8.161 -28.541 1.00 97.88 115 ASN A O 1
ATOM 844 N N . GLY A 1 116 ? 8.694 7.753 -26.873 1.00 98.38 116 GLY A N 1
ATOM 845 C CA . GLY A 1 116 ? 8.037 6.538 -26.386 1.00 98.38 116 GLY A CA 1
ATOM 846 C C . GLY A 1 116 ? 8.753 5.232 -26.735 1.00 98.38 116 GLY A C 1
ATOM 847 O O . GLY A 1 116 ? 9.619 5.169 -27.615 1.00 98.38 116 GLY A O 1
ATOM 848 N N . VAL A 1 117 ? 8.368 4.170 -26.027 1.00 98.81 117 VAL A N 1
ATOM 849 C CA . VAL A 1 117 ? 8.916 2.811 -26.170 1.00 98.81 117 VAL A CA 1
ATOM 850 C C . VAL A 1 117 ? 7.771 1.801 -26.166 1.00 98.81 117 VAL A C 1
ATOM 852 O O . VAL A 1 117 ? 6.880 1.867 -25.325 1.00 98.81 117 VAL A O 1
ATOM 855 N N . VAL A 1 118 ? 7.796 0.850 -27.092 1.00 98.81 118 VAL A N 1
ATOM 856 C CA . VAL A 1 118 ? 6.845 -0.260 -27.164 1.00 98.81 118 VAL A CA 1
ATOM 857 C C . VAL A 1 118 ? 7.626 -1.565 -27.148 1.00 98.81 118 VAL A C 1
ATOM 859 O O . VAL A 1 118 ? 8.417 -1.812 -28.055 1.00 98.81 118 VAL A O 1
ATOM 862 N N . PHE A 1 119 ? 7.387 -2.399 -26.141 1.00 98.88 119 PHE A N 1
ATOM 863 C CA . PHE A 1 119 ? 7.774 -3.807 -26.140 1.00 98.88 119 PHE A CA 1
ATOM 864 C C . PHE A 1 119 ? 6.572 -4.602 -26.647 1.00 98.88 119 PHE A C 1
ATOM 866 O O . PHE A 1 119 ? 5.614 -4.808 -25.907 1.00 98.88 119 PHE A O 1
ATOM 873 N N . GLY A 1 120 ? 6.569 -4.964 -27.926 1.00 98.62 120 GLY A N 1
ATOM 874 C CA . GLY A 1 120 ? 5.448 -5.653 -28.554 1.00 98.62 120 GLY A CA 1
ATOM 875 C C . GLY A 1 120 ? 5.284 -7.090 -28.061 1.00 98.62 120 GLY A C 1
ATOM 876 O O . GLY A 1 120 ? 6.117 -7.636 -27.342 1.00 98.62 120 GLY A O 1
ATOM 877 N N . LYS A 1 121 ? 4.193 -7.739 -28.473 1.00 98.38 121 LYS A N 1
ATOM 878 C CA . LYS A 1 121 ? 3.766 -9.056 -27.953 1.00 98.38 121 LYS A CA 1
ATOM 879 C C . LYS A 1 121 ? 4.793 -10.177 -28.090 1.00 98.38 121 LYS A C 1
ATOM 881 O O . LYS A 1 121 ? 4.720 -11.161 -27.362 1.00 98.38 121 LYS A O 1
ATOM 886 N N . THR A 1 122 ? 5.702 -10.073 -29.056 1.00 98.12 122 THR A N 1
ATOM 887 C CA . THR A 1 122 ? 6.746 -11.079 -29.295 1.00 98.12 122 THR A CA 1
ATOM 888 C C . THR A 1 122 ? 8.079 -10.727 -28.648 1.00 98.12 122 THR A C 1
ATOM 890 O O . THR A 1 122 ? 9.003 -11.532 -28.722 1.00 98.12 122 THR A O 1
ATOM 893 N N . ALA A 1 123 ? 8.176 -9.558 -28.010 1.00 98.75 123 ALA A N 1
ATOM 894 C CA . ALA A 1 123 ? 9.398 -9.093 -27.385 1.00 98.75 123 ALA A CA 1
ATOM 895 C C . ALA A 1 123 ? 9.809 -10.004 -26.230 1.00 98.75 123 ALA A C 1
ATOM 897 O O . ALA A 1 123 ? 8.992 -10.353 -25.369 1.00 98.75 123 ALA A O 1
ATOM 898 N N . THR A 1 124 ? 11.100 -10.312 -26.179 1.00 98.69 124 THR A N 1
ATOM 899 C CA . THR A 1 124 ? 11.728 -10.982 -25.040 1.00 98.69 124 THR A CA 1
ATOM 900 C C . THR A 1 124 ? 12.908 -10.147 -24.576 1.00 98.69 124 THR A C 1
ATOM 902 O O . THR A 1 124 ? 13.912 -10.041 -25.287 1.00 98.69 124 THR A O 1
ATOM 905 N N . VAL A 1 125 ? 12.784 -9.547 -23.396 1.00 98.81 125 VAL A N 1
ATOM 906 C CA . VAL A 1 125 ? 13.845 -8.768 -22.756 1.00 98.81 125 VAL A CA 1
ATOM 907 C C . VAL A 1 125 ? 14.401 -9.566 -21.578 1.00 98.81 125 VAL A C 1
ATOM 909 O O . VAL A 1 125 ? 13.625 -9.960 -20.716 1.00 98.81 125 VAL A O 1
ATOM 912 N N . ASP A 1 126 ? 15.713 -9.797 -21.534 1.00 98.50 126 ASP A N 1
ATOM 913 C CA . ASP A 1 126 ? 16.402 -10.497 -20.433 1.00 98.50 126 ASP A CA 1
ATOM 914 C C . ASP A 1 126 ? 17.647 -9.713 -20.005 1.00 98.50 126 ASP A C 1
ATOM 916 O O . ASP A 1 126 ? 18.614 -9.593 -20.766 1.00 98.50 126 ASP A O 1
ATOM 920 N N . VAL A 1 127 ? 17.598 -9.106 -18.819 1.00 97.75 127 VAL A N 1
ATOM 921 C CA . VAL A 1 127 ? 18.621 -8.162 -18.353 1.00 97.75 127 VAL A CA 1
ATOM 922 C C . VAL A 1 127 ? 18.946 -8.314 -16.864 1.00 97.75 127 VAL A C 1
ATOM 924 O O . VAL A 1 127 ? 18.197 -8.922 -16.109 1.00 97.75 127 VAL A O 1
ATOM 927 N N . GLY A 1 128 ? 20.037 -7.708 -16.391 1.00 93.94 128 GLY A N 1
ATOM 928 C CA . GLY A 1 128 ? 20.259 -7.528 -14.949 1.00 93.94 128 GLY A CA 1
ATOM 929 C C . GLY A 1 128 ? 19.282 -6.508 -14.349 1.00 93.94 128 GLY A C 1
ATOM 930 O O . GLY A 1 128 ? 18.586 -6.801 -13.380 1.00 93.94 128 GLY A O 1
ATOM 931 N N . SER A 1 129 ? 19.184 -5.338 -14.988 1.00 95.56 129 SER A N 1
ATOM 932 C CA . SER A 1 129 ? 18.179 -4.296 -14.717 1.00 95.56 129 SER A CA 1
ATOM 933 C C . SER A 1 129 ? 17.750 -3.626 -16.021 1.00 95.56 129 SER A C 1
ATOM 935 O O . SER A 1 129 ? 18.563 -3.482 -16.939 1.00 95.56 129 SER A O 1
ATOM 937 N N . LEU A 1 130 ? 16.507 -3.148 -16.080 1.00 98.00 130 LEU A N 1
ATOM 938 C CA . LEU A 1 130 ? 15.979 -2.338 -17.176 1.00 98.00 130 LEU A CA 1
ATOM 939 C C . LEU A 1 130 ? 15.477 -0.997 -16.647 1.00 98.00 130 LEU A C 1
ATOM 941 O O . LEU A 1 130 ? 14.644 -0.950 -15.751 1.00 98.00 130 LEU A O 1
ATOM 945 N N . VAL A 1 131 ? 15.883 0.097 -17.277 1.00 98.31 131 VAL A N 1
ATOM 946 C CA . VAL A 1 131 ? 15.215 1.391 -17.119 1.00 98.31 131 VAL A CA 1
ATOM 947 C C . VAL A 1 131 ? 14.816 1.892 -18.498 1.00 98.31 131 VAL A C 1
ATOM 949 O O . VAL A 1 131 ? 15.670 2.325 -19.267 1.00 98.31 131 VAL A O 1
ATOM 952 N N . ALA A 1 132 ? 13.528 1.857 -18.819 1.00 98.75 132 ALA A N 1
ATOM 953 C CA . ALA A 1 132 ? 12.991 2.488 -20.019 1.00 98.75 132 ALA A CA 1
ATOM 954 C C . ALA A 1 132 ? 12.385 3.844 -19.644 1.00 98.75 132 ALA A C 1
ATOM 956 O O . ALA A 1 132 ? 11.621 3.930 -18.683 1.00 98.75 132 ALA A O 1
ATOM 957 N N . SER A 1 133 ? 12.722 4.909 -20.373 1.00 98.75 133 SER A N 1
ATOM 958 C CA . SER A 1 133 ? 12.304 6.266 -20.009 1.00 98.75 133 SER A CA 1
ATOM 959 C C . SER A 1 133 ? 11.976 7.151 -21.210 1.00 98.75 133 SER A C 1
ATOM 961 O O . SER A 1 133 ? 12.683 7.116 -22.216 1.00 98.75 133 SER A O 1
ATOM 963 N N . THR A 1 134 ? 10.960 8.010 -21.088 1.00 98.50 134 THR A N 1
ATOM 964 C CA . THR A 1 134 ? 10.685 9.102 -22.050 1.00 98.50 134 THR A CA 1
ATOM 965 C C . THR A 1 134 ? 11.298 10.439 -21.629 1.00 98.50 134 THR A C 1
ATOM 967 O O . THR A 1 134 ? 10.922 11.501 -22.133 1.00 98.50 134 THR A O 1
ATOM 970 N N . ALA A 1 135 ? 12.231 10.409 -20.677 1.00 98.00 135 ALA A N 1
ATOM 971 C CA . ALA A 1 135 ? 12.977 11.582 -20.250 1.00 98.00 135 ALA A CA 1
ATOM 972 C C . ALA A 1 135 ? 13.852 12.163 -21.367 1.00 98.00 135 ALA A C 1
ATOM 974 O O . ALA A 1 135 ? 14.239 11.478 -22.313 1.00 98.00 135 ALA A O 1
ATOM 975 N N . GLN A 1 136 ? 14.208 13.435 -21.218 1.00 95.50 136 GLN A N 1
ATOM 976 C CA . GLN A 1 136 ? 15.192 14.099 -22.062 1.00 95.50 136 GLN A CA 1
ATOM 977 C C . GLN A 1 136 ? 16.567 14.060 -21.395 1.00 95.50 136 GLN A C 1
ATOM 979 O O . GLN A 1 136 ? 16.705 14.271 -20.193 1.00 95.50 136 GLN A O 1
ATOM 984 N N . LEU A 1 137 ? 17.598 13.818 -22.200 1.00 95.38 137 LEU A N 1
ATOM 985 C CA . LEU A 1 137 ? 18.992 13.848 -21.776 1.00 95.38 137 LEU A CA 1
ATOM 986 C C . LEU A 1 137 ? 19.771 14.778 -22.696 1.00 95.38 137 LEU A C 1
ATOM 988 O O . LEU A 1 137 ? 19.643 14.697 -23.919 1.00 95.38 137 LEU A O 1
ATOM 992 N N . ASN A 1 138 ? 20.597 15.642 -22.112 1.00 93.94 138 ASN A N 1
ATOM 993 C CA . ASN A 1 138 ? 21.435 16.569 -22.866 1.00 93.94 138 ASN A CA 1
ATOM 994 C C . ASN A 1 138 ? 22.795 15.951 -23.236 1.00 93.94 138 ASN A C 1
ATOM 996 O O . ASN A 1 138 ? 23.264 14.992 -22.620 1.00 93.94 138 ASN A O 1
ATOM 1000 N N . ASP A 1 139 ? 23.445 16.530 -24.245 1.00 96.44 139 ASP A N 1
ATOM 1001 C CA . ASP A 1 139 ? 24.710 16.018 -24.786 1.00 96.44 139 ASP A CA 1
ATOM 1002 C C . ASP A 1 139 ? 25.860 16.071 -23.782 1.00 96.44 139 ASP A C 1
ATOM 1004 O O . ASP A 1 139 ? 26.718 15.188 -23.768 1.00 96.44 139 ASP A O 1
ATOM 1008 N N . THR A 1 140 ? 25.881 17.094 -22.927 1.00 95.75 140 THR A N 1
ATOM 1009 C CA . THR A 1 140 ? 26.898 17.239 -21.879 1.00 95.75 140 THR A CA 1
ATOM 1010 C C . THR A 1 140 ? 26.847 16.060 -20.913 1.00 95.75 140 THR A C 1
ATOM 1012 O O . THR A 1 140 ? 27.885 15.507 -20.541 1.00 95.75 140 THR A O 1
ATOM 1015 N N . PHE A 1 141 ? 25.642 15.624 -20.547 1.00 94.31 141 PHE A N 1
ATOM 1016 C CA . PHE A 1 141 ? 25.447 14.466 -19.690 1.00 94.31 141 PHE A CA 1
ATOM 1017 C C . PHE A 1 141 ? 25.918 13.183 -20.381 1.00 94.31 141 PHE A C 1
ATOM 1019 O O . PHE A 1 141 ? 26.703 12.432 -19.808 1.00 94.31 141 PHE A O 1
ATOM 1026 N N . MET A 1 142 ? 25.533 12.966 -21.642 1.00 97.00 142 MET A N 1
ATOM 1027 C CA . MET A 1 142 ? 25.949 11.775 -22.397 1.00 97.00 142 MET A CA 1
ATOM 1028 C C . MET A 1 142 ? 27.472 11.646 -22.519 1.00 97.00 142 MET A C 1
ATOM 1030 O O . MET A 1 142 ? 28.017 10.556 -22.333 1.00 97.00 142 MET A O 1
ATOM 1034 N N . LYS A 1 143 ? 28.171 12.757 -22.773 1.00 97.19 143 LYS A N 1
ATOM 1035 C CA . LYS A 1 143 ? 29.639 12.798 -22.897 1.00 97.19 143 LYS A CA 1
ATOM 1036 C C . LYS A 1 143 ? 30.374 12.590 -21.567 1.00 97.19 143 LYS A C 1
ATOM 1038 O O . LYS A 1 143 ? 31.514 12.138 -21.570 1.00 97.19 143 LYS A O 1
ATOM 1043 N N . SER A 1 144 ? 29.738 12.896 -20.434 1.00 95.12 144 SER A N 1
ATOM 1044 C CA . SER A 1 144 ? 30.328 12.752 -19.091 1.00 95.12 144 SER A CA 1
ATOM 1045 C C . SER A 1 144 ? 29.889 11.490 -18.337 1.00 95.12 144 SER A C 1
ATOM 1047 O O . SER A 1 144 ? 30.521 11.133 -17.343 1.00 95.12 144 SER A O 1
ATOM 1049 N N . PHE A 1 145 ? 28.861 10.778 -18.813 1.00 94.94 145 PHE A N 1
ATOM 1050 C CA . PHE A 1 145 ? 28.242 9.643 -18.118 1.00 94.94 145 PHE A CA 1
ATOM 1051 C C . PHE A 1 145 ? 29.240 8.588 -17.626 1.00 94.94 145 PHE A C 1
ATOM 1053 O O . PHE A 1 145 ? 29.185 8.197 -16.460 1.00 94.94 145 PHE A O 1
ATOM 1060 N N . ALA A 1 146 ? 30.179 8.152 -18.473 1.00 93.94 146 ALA A N 1
ATOM 1061 C CA . ALA A 1 146 ? 31.109 7.082 -18.108 1.00 93.94 146 ALA A CA 1
ATOM 1062 C C . ALA A 1 146 ? 32.018 7.412 -16.911 1.00 93.94 146 ALA A C 1
ATOM 1064 O O . ALA A 1 146 ? 32.402 6.508 -16.172 1.00 93.94 146 ALA A O 1
ATOM 1065 N N . GLY A 1 147 ? 32.342 8.694 -16.714 1.00 91.19 147 GLY A N 1
ATOM 1066 C CA . GLY A 1 147 ? 33.133 9.181 -15.580 1.00 91.19 147 GLY A CA 1
ATOM 1067 C C . GLY A 1 147 ? 32.293 9.714 -14.416 1.00 91.19 147 GLY A C 1
ATOM 1068 O O . GLY A 1 147 ? 32.854 10.142 -13.412 1.00 91.19 147 GLY A O 1
ATOM 1069 N N . SER A 1 148 ? 30.962 9.725 -14.538 1.00 87.62 148 SER A N 1
ATOM 1070 C CA . SER A 1 148 ? 30.077 10.324 -13.541 1.00 87.62 148 SER A CA 1
ATOM 1071 C C . SER A 1 148 ? 29.854 9.398 -12.346 1.00 87.62 148 SER A C 1
ATOM 1073 O O . SER A 1 148 ? 29.517 8.220 -12.497 1.00 87.62 148 SER A O 1
ATOM 1075 N N . THR A 1 149 ? 29.966 9.957 -11.144 1.00 82.81 149 THR A N 1
ATOM 1076 C CA . THR A 1 149 ? 29.526 9.348 -9.877 1.00 82.81 149 THR A CA 1
ATOM 1077 C C . THR A 1 149 ? 28.210 9.940 -9.370 1.00 82.81 149 THR A C 1
ATOM 1079 O O . THR A 1 149 ? 27.693 9.489 -8.354 1.00 82.81 149 THR A O 1
ATOM 1082 N N . ALA A 1 150 ? 27.665 10.940 -10.068 1.00 81.50 150 ALA A N 1
ATOM 1083 C CA . ALA A 1 150 ? 26.432 11.607 -9.682 1.00 81.50 150 ALA A CA 1
ATOM 1084 C C . ALA A 1 150 ? 25.201 10.726 -9.933 1.00 81.50 150 ALA A C 1
ATOM 1086 O O . ALA A 1 150 ? 25.222 9.812 -10.765 1.00 81.50 150 ALA A O 1
ATOM 1087 N N . ASN A 1 151 ? 24.108 11.069 -9.250 1.00 85.69 151 ASN A N 1
ATOM 1088 C CA . ASN A 1 151 ? 22.794 10.507 -9.529 1.00 85.69 151 ASN A CA 1
ATOM 1089 C C . ASN A 1 151 ? 22.406 10.768 -10.991 1.00 85.69 151 ASN A C 1
ATOM 1091 O O . ASN A 1 151 ? 22.666 11.843 -11.542 1.00 85.69 151 ASN A O 1
ATOM 1095 N N . LEU A 1 152 ? 21.752 9.791 -11.609 1.00 90.75 152 LEU A N 1
ATOM 1096 C CA . LEU A 1 152 ? 21.157 9.951 -12.925 1.00 90.75 152 LEU A CA 1
ATOM 1097 C C . LEU A 1 152 ? 19.735 10.491 -12.759 1.00 90.75 152 LEU A C 1
ATOM 1099 O O . LEU A 1 152 ? 18.847 9.795 -12.274 1.00 90.75 152 LEU A O 1
ATOM 1103 N N . ASN A 1 153 ? 19.529 11.728 -13.200 1.00 93.44 153 ASN A N 1
ATOM 1104 C CA . ASN A 1 153 ? 18.229 12.384 -13.197 1.00 93.44 153 ASN A CA 1
ATOM 1105 C C . ASN A 1 153 ? 17.589 12.252 -14.586 1.00 93.44 153 ASN A C 1
ATOM 1107 O O . ASN A 1 153 ? 18.073 12.825 -15.561 1.00 93.44 153 ASN A O 1
ATOM 1111 N N . LEU A 1 154 ? 16.492 11.506 -14.674 1.00 96.69 154 LEU A N 1
ATOM 1112 C CA . LEU A 1 154 ? 15.660 11.341 -15.862 1.00 96.69 154 LEU A CA 1
ATOM 1113 C C . LEU A 1 154 ? 14.421 12.236 -15.752 1.00 96.69 154 LEU A C 1
ATOM 1115 O O . LEU A 1 154 ? 13.445 11.870 -15.103 1.00 96.69 154 LEU A O 1
ATOM 1119 N N . THR A 1 155 ? 14.465 13.406 -16.388 1.00 97.31 155 THR A N 1
ATOM 1120 C CA . THR A 1 155 ? 13.366 14.384 -16.374 1.00 97.31 155 THR A CA 1
ATOM 1121 C C . THR A 1 155 ? 12.555 14.328 -17.667 1.00 97.31 155 THR A C 1
ATOM 1123 O O . THR A 1 155 ? 13.108 14.454 -18.764 1.00 97.31 155 THR A O 1
ATOM 1126 N N . ILE A 1 156 ? 11.238 14.178 -17.563 1.00 96.62 156 ILE A N 1
ATOM 1127 C CA . ILE A 1 156 ? 10.317 14.292 -18.698 1.00 96.62 156 ILE A CA 1
ATOM 1128 C C . ILE A 1 156 ? 10.189 15.766 -19.096 1.00 96.62 156 ILE A C 1
ATOM 1130 O O . ILE A 1 156 ? 9.936 16.636 -18.261 1.00 96.62 156 ILE A O 1
ATOM 1134 N N . GLY A 1 157 ? 10.388 16.038 -20.389 1.00 93.00 157 GLY A N 1
ATOM 1135 C CA . GLY A 1 157 ? 10.243 17.377 -20.956 1.00 93.00 157 GLY A CA 1
ATOM 1136 C C . GLY A 1 157 ? 8.821 17.917 -20.790 1.00 93.00 157 GLY A C 1
ATOM 1137 O O . GLY A 1 157 ? 7.849 17.163 -20.796 1.00 93.00 157 GLY A O 1
ATOM 1138 N N . GLU A 1 158 ? 8.695 19.233 -20.648 1.00 88.88 158 GLU A N 1
ATOM 1139 C CA . GLU A 1 158 ? 7.399 19.891 -20.478 1.00 88.88 158 GLU A CA 1
ATOM 1140 C C . GLU A 1 158 ? 6.434 19.560 -21.630 1.00 88.88 158 GLU A C 1
ATOM 1142 O O . GLU A 1 158 ? 6.820 19.540 -22.797 1.00 88.88 158 GLU A O 1
ATOM 1147 N N . GLY A 1 159 ? 5.178 19.246 -21.293 1.00 86.31 159 GLY A N 1
ATOM 1148 C CA . GLY A 1 159 ? 4.144 18.879 -22.266 1.00 86.31 159 GLY A CA 1
ATOM 1149 C C . GLY A 1 159 ? 4.319 17.509 -22.936 1.00 86.31 159 GLY A C 1
ATOM 1150 O O . GLY A 1 159 ? 3.458 17.116 -23.724 1.00 86.31 159 GLY A O 1
ATOM 1151 N N . ASN A 1 160 ? 5.385 16.757 -22.638 1.00 89.94 160 ASN A N 1
ATOM 1152 C CA . ASN A 1 160 ? 5.567 15.422 -23.197 1.00 89.94 160 ASN A CA 1
ATOM 1153 C C . ASN A 1 160 ? 4.545 14.446 -22.589 1.00 89.94 160 ASN A C 1
ATOM 1155 O O . ASN A 1 160 ? 4.494 14.253 -21.378 1.00 89.94 160 ASN A O 1
ATOM 1159 N N . THR A 1 161 ? 3.742 13.826 -23.453 1.00 91.69 161 THR A N 1
ATOM 1160 C CA . THR A 1 161 ? 2.689 12.857 -23.103 1.00 91.69 161 THR A CA 1
ATOM 1161 C C . THR A 1 161 ? 2.983 11.451 -23.633 1.00 91.69 161 THR A C 1
ATOM 1163 O O . THR A 1 161 ? 2.094 10.602 -23.660 1.00 91.69 161 THR A O 1
ATOM 1166 N N . SER A 1 162 ? 4.225 11.202 -24.059 1.00 95.44 162 SER A N 1
ATOM 1167 C CA . SER A 1 162 ? 4.649 9.933 -24.650 1.00 95.44 162 SER A CA 1
ATOM 1168 C C . SER A 1 162 ? 4.484 8.759 -23.691 1.00 95.44 162 SER A C 1
ATOM 1170 O O . SER A 1 162 ? 4.532 8.900 -22.465 1.00 95.44 162 SER A O 1
ATOM 1172 N N . THR A 1 163 ? 4.320 7.584 -24.290 1.00 97.50 163 THR A N 1
ATOM 1173 C CA . THR A 1 163 ? 3.936 6.359 -23.593 1.00 97.50 163 THR A CA 1
ATOM 1174 C C . THR A 1 163 ? 5.061 5.332 -23.610 1.00 97.50 163 THR A C 1
ATOM 1176 O O . THR A 1 163 ? 5.799 5.212 -24.594 1.00 97.50 163 THR A O 1
ATOM 1179 N N . ILE A 1 164 ? 5.143 4.545 -22.541 1.00 98.81 164 ILE A N 1
ATOM 1180 C CA . ILE A 1 164 ? 5.818 3.248 -22.546 1.00 98.81 164 ILE A CA 1
ATOM 1181 C C . ILE A 1 164 ? 4.760 2.153 -22.431 1.00 98.81 164 ILE A C 1
ATOM 1183 O O . ILE A 1 164 ? 3.991 2.139 -21.474 1.00 98.81 164 ILE A O 1
ATOM 1187 N N . LEU A 1 165 ? 4.732 1.244 -23.405 1.00 98.81 165 LEU A N 1
ATOM 1188 C CA . LEU A 1 165 ? 3.809 0.110 -23.447 1.00 98.81 165 LEU A CA 1
ATOM 1189 C C . LEU A 1 165 ? 4.598 -1.201 -23.440 1.00 98.81 165 LEU A C 1
ATOM 1191 O O . LEU A 1 165 ? 5.436 -1.419 -24.315 1.00 98.81 165 LEU A O 1
ATOM 1195 N N . ASN A 1 166 ? 4.297 -2.084 -22.492 1.00 98.88 166 ASN A N 1
ATOM 1196 C CA . ASN A 1 166 ? 4.749 -3.470 -22.508 1.00 98.88 166 ASN A CA 1
ATOM 1197 C C . ASN A 1 166 ? 3.589 -4.418 -22.832 1.00 98.88 166 ASN A C 1
ATOM 1199 O O . ASN A 1 166 ? 2.667 -4.573 -22.034 1.00 98.88 166 ASN A O 1
ATOM 1203 N N . GLU A 1 167 ? 3.658 -5.083 -23.979 1.00 98.81 167 GLU A N 1
ATOM 1204 C CA . GLU A 1 167 ? 2.809 -6.218 -24.364 1.00 98.81 167 GLU A CA 1
ATOM 1205 C C . GLU A 1 167 ? 3.589 -7.548 -24.383 1.00 98.81 167 GLU A C 1
ATOM 1207 O O . GLU A 1 167 ? 2.984 -8.607 -24.546 1.00 98.81 167 GLU A O 1
ATOM 1212 N N . GLY A 1 168 ? 4.919 -7.502 -24.253 1.00 98.69 168 GLY A N 1
ATOM 1213 C CA . GLY A 1 168 ? 5.815 -8.657 -24.329 1.00 98.69 168 GLY A CA 1
ATOM 1214 C C . GLY A 1 168 ? 6.238 -9.200 -22.964 1.00 98.69 168 GLY A C 1
ATOM 1215 O O . GLY A 1 168 ? 5.540 -9.048 -21.959 1.00 98.69 168 GLY A O 1
ATOM 1216 N N . THR A 1 169 ? 7.400 -9.858 -22.931 1.00 98.88 169 THR A N 1
ATOM 1217 C CA . THR A 1 169 ? 8.011 -10.375 -21.697 1.00 98.88 169 THR A CA 1
ATOM 1218 C C . THR A 1 169 ? 9.266 -9.588 -21.349 1.00 98.88 169 THR A C 1
ATOM 1220 O O . THR A 1 169 ? 10.211 -9.547 -22.138 1.00 98.88 169 THR A O 1
ATOM 1223 N N . ILE A 1 170 ? 9.299 -9.017 -20.146 1.00 98.88 170 ILE A N 1
ATOM 1224 C CA . ILE A 1 170 ? 10.485 -8.401 -19.549 1.00 98.88 170 ILE A CA 1
ATOM 1225 C C . ILE A 1 170 ? 10.908 -9.236 -18.342 1.00 98.88 170 ILE A C 1
ATOM 1227 O O . ILE A 1 170 ? 10.160 -9.351 -17.372 1.00 98.88 170 ILE A O 1
ATOM 1231 N N . ALA A 1 171 ? 12.105 -9.807 -18.393 1.00 98.50 171 ALA A N 1
ATOM 1232 C CA . ALA A 1 171 ? 12.723 -10.554 -17.310 1.00 98.50 171 ALA A CA 1
ATOM 1233 C C . ALA A 1 171 ? 13.965 -9.817 -16.791 1.00 98.50 171 ALA A C 1
ATOM 1235 O O . ALA A 1 171 ? 14.795 -9.341 -17.571 1.00 98.50 171 ALA A O 1
ATOM 1236 N N . ALA A 1 172 ? 14.081 -9.729 -15.468 1.00 96.31 172 ALA A N 1
ATOM 1237 C CA . ALA A 1 172 ? 15.260 -9.230 -14.776 1.00 96.31 172 ALA A CA 1
ATOM 1238 C C . ALA A 1 172 ? 15.623 -10.109 -13.571 1.00 96.31 172 ALA A C 1
ATOM 1240 O O . ALA A 1 172 ? 14.828 -10.942 -13.128 1.00 96.31 172 ALA A O 1
ATOM 1241 N N . GLN A 1 173 ? 16.849 -9.957 -13.068 1.00 87.75 173 GLN A N 1
ATOM 1242 C CA . GLN A 1 173 ? 17.452 -10.875 -12.097 1.00 87.75 173 GLN A CA 1
ATOM 1243 C C . GLN A 1 173 ? 17.820 -10.137 -10.802 1.00 87.75 173 GLN A C 1
ATOM 1245 O O . GLN A 1 173 ? 18.988 -9.852 -10.541 1.00 87.75 173 GLN A O 1
ATOM 1250 N N . GLY A 1 174 ? 16.811 -9.795 -9.995 1.00 85.88 174 GLY A N 1
ATOM 1251 C CA . GLY A 1 174 ? 16.982 -9.155 -8.683 1.00 85.88 174 GLY A CA 1
ATOM 1252 C C . GLY A 1 174 ? 17.352 -7.666 -8.724 1.00 85.88 174 GLY A C 1
ATOM 1253 O O . GLY A 1 174 ? 17.561 -7.056 -7.676 1.00 85.88 174 GLY A O 1
ATOM 1254 N N . GLY A 1 175 ? 17.451 -7.081 -9.922 1.00 90.06 175 GLY A N 1
ATOM 1255 C CA . GLY A 1 175 ? 17.772 -5.672 -10.148 1.00 90.06 175 GLY A CA 1
ATOM 1256 C C . GLY A 1 175 ? 16.544 -4.759 -10.117 1.00 90.06 175 GLY A C 1
ATOM 1257 O O . GLY A 1 175 ? 15.546 -5.043 -9.453 1.00 90.06 175 GLY A O 1
ATOM 1258 N N . LEU A 1 176 ? 16.595 -3.655 -10.863 1.00 94.75 176 LEU A N 1
ATOM 1259 C CA . LEU A 1 176 ? 15.475 -2.724 -11.044 1.00 94.75 176 LEU A CA 1
ATOM 1260 C C . LEU A 1 176 ? 14.870 -2.885 -12.445 1.00 94.75 176 LEU A C 1
ATOM 1262 O O . LEU A 1 176 ? 15.592 -2.835 -13.437 1.00 94.75 176 LEU A O 1
ATOM 1266 N N . VAL A 1 177 ? 13.547 -2.994 -12.542 1.00 98.25 177 VAL A N 1
ATOM 1267 C CA . VAL A 1 177 ? 12.797 -2.761 -13.785 1.00 98.25 177 VAL A CA 1
ATOM 1268 C C . VAL A 1 177 ? 11.960 -1.502 -13.604 1.00 98.25 177 VAL A C 1
ATOM 1270 O O . VAL A 1 177 ? 10.935 -1.542 -12.935 1.00 98.25 177 VAL A O 1
ATOM 1273 N N . ALA A 1 178 ? 12.381 -0.382 -14.187 1.00 98.31 178 ALA A N 1
ATOM 1274 C CA . ALA A 1 178 ? 11.654 0.882 -14.139 1.00 98.31 178 ALA A CA 1
ATOM 1275 C C . ALA A 1 178 ? 11.151 1.278 -15.532 1.00 98.31 178 ALA A C 1
ATOM 1277 O O . ALA A 1 178 ? 11.941 1.461 -16.460 1.00 98.31 178 ALA A O 1
ATOM 1278 N N . LEU A 1 179 ? 9.838 1.449 -15.670 1.00 98.81 179 LEU A N 1
ATOM 1279 C CA . LEU A 1 179 ? 9.206 2.049 -16.843 1.00 98.81 179 LEU A CA 1
ATOM 1280 C C . LEU A 1 179 ? 8.743 3.456 -16.451 1.00 98.81 179 LEU A C 1
ATOM 1282 O O . LEU A 1 179 ? 7.856 3.598 -15.612 1.00 98.81 179 LEU A O 1
ATOM 1286 N N . HIS A 1 180 ? 9.370 4.489 -17.017 1.00 98.56 180 HIS A N 1
ATOM 1287 C CA . HIS A 1 180 ? 9.188 5.885 -16.614 1.00 98.56 180 HIS A CA 1
ATOM 1288 C C . HIS A 1 180 ? 8.745 6.779 -17.777 1.00 98.56 180 HIS A C 1
ATOM 1290 O O . HIS A 1 180 ? 9.516 7.072 -18.692 1.00 98.56 180 HIS A O 1
ATOM 1296 N N . ALA A 1 181 ? 7.496 7.226 -17.756 1.00 98.06 181 ALA A N 1
ATOM 1297 C CA . ALA A 1 181 ? 6.919 8.032 -18.829 1.00 98.06 181 ALA A CA 1
ATOM 1298 C C . ALA A 1 181 ? 5.744 8.864 -18.323 1.00 98.06 181 ALA A C 1
ATOM 1300 O O . ALA A 1 181 ? 5.356 8.737 -17.173 1.00 98.06 181 ALA A O 1
ATOM 1301 N N . ALA A 1 182 ? 5.127 9.684 -19.174 1.00 94.50 182 ALA A N 1
ATOM 1302 C CA . ALA A 1 182 ? 3.864 10.313 -18.788 1.00 94.50 182 ALA A CA 1
ATOM 1303 C C . ALA A 1 182 ? 2.733 9.285 -18.670 1.00 94.50 182 ALA A C 1
ATOM 1305 O O . ALA A 1 182 ? 1.858 9.389 -17.810 1.00 94.50 182 ALA A O 1
ATOM 1306 N N . GLN A 1 183 ? 2.772 8.264 -19.524 1.00 95.81 183 GLN A N 1
ATOM 1307 C CA . GLN A 1 183 ? 1.847 7.143 -19.487 1.00 95.81 183 GLN A CA 1
ATOM 1308 C C . GLN A 1 183 ? 2.633 5.841 -19.579 1.00 95.81 183 GLN A C 1
ATOM 1310 O O . GLN A 1 183 ? 3.452 5.660 -20.480 1.00 95.81 183 GLN A O 1
ATOM 1315 N N . VAL A 1 184 ? 2.382 4.934 -18.650 1.00 98.25 184 VAL A N 1
ATOM 1316 C CA . VAL A 1 184 ? 3.010 3.621 -18.582 1.00 98.25 184 VAL A CA 1
ATOM 1317 C C . VAL A 1 184 ? 1.906 2.580 -18.545 1.00 98.25 184 VAL A C 1
ATOM 1319 O O . VAL A 1 184 ? 1.008 2.657 -17.708 1.00 98.25 184 VAL A O 1
ATOM 1322 N N . GLU A 1 185 ? 1.975 1.603 -19.440 1.00 98.56 185 GLU A N 1
ATOM 1323 C CA . GLU A 1 185 ? 0.995 0.525 -19.519 1.00 98.56 185 GLU A CA 1
ATOM 1324 C C . GLU A 1 185 ? 1.685 -0.834 -19.643 1.00 98.56 185 GLU A C 1
ATOM 1326 O O . GLU A 1 185 ? 2.533 -1.046 -20.512 1.00 98.56 185 GLU A O 1
ATOM 1331 N N . ASN A 1 186 ? 1.302 -1.770 -18.776 1.00 98.81 186 ASN A N 1
ATOM 1332 C CA . ASN A 1 186 ? 1.687 -3.172 -18.857 1.00 98.81 186 ASN A CA 1
ATOM 1333 C C . ASN A 1 186 ? 0.462 -4.042 -19.164 1.00 98.81 186 ASN A C 1
ATOM 1335 O O . ASN A 1 186 ? -0.445 -4.178 -18.344 1.00 98.81 186 ASN A O 1
ATOM 1339 N N . THR A 1 187 ? 0.464 -4.666 -20.337 1.00 98.75 187 THR A N 1
ATOM 1340 C CA . THR A 1 187 ? -0.485 -5.720 -20.740 1.00 98.75 187 THR A CA 1
ATOM 1341 C C . THR A 1 187 ? 0.204 -7.085 -20.883 1.00 98.75 187 THR A C 1
ATOM 1343 O O . THR A 1 187 ? -0.466 -8.114 -20.930 1.00 98.75 187 THR A O 1
ATOM 1346 N N . GLY A 1 188 ? 1.542 -7.094 -20.936 1.00 98.81 188 GLY A N 1
ATOM 1347 C CA . GLY A 1 188 ? 2.388 -8.282 -20.989 1.00 98.81 188 GLY A CA 1
ATOM 1348 C C . GLY A 1 188 ? 2.818 -8.787 -19.608 1.00 98.81 188 GLY A C 1
ATOM 1349 O O . GLY A 1 188 ? 2.088 -8.685 -18.620 1.00 98.81 188 GLY A O 1
ATOM 1350 N N . THR A 1 189 ? 4.023 -9.351 -19.538 1.00 98.88 189 THR A N 1
ATOM 1351 C CA . THR A 1 189 ? 4.616 -9.874 -18.298 1.00 98.88 189 THR A CA 1
ATOM 1352 C C . THR A 1 189 ? 5.895 -9.128 -17.945 1.00 98.88 189 THR A C 1
ATOM 1354 O O . THR A 1 189 ? 6.769 -8.951 -18.795 1.00 98.88 189 THR A O 1
ATOM 1357 N N . ILE A 1 190 ? 6.030 -8.747 -16.677 1.00 98.94 190 ILE A N 1
ATOM 1358 C CA . ILE A 1 190 ? 7.287 -8.307 -16.069 1.00 98.94 190 ILE A CA 1
ATOM 1359 C C . ILE A 1 190 ? 7.619 -9.268 -14.925 1.00 98.94 190 ILE A C 1
ATOM 1361 O O . ILE A 1 190 ? 6.792 -9.470 -14.039 1.00 98.94 190 ILE A O 1
ATOM 1365 N N . SER A 1 191 ? 8.809 -9.865 -14.933 1.00 98.62 191 SER A N 1
ATOM 1366 C CA . SER A 1 191 ? 9.277 -10.802 -13.906 1.00 98.62 191 SER A CA 1
ATOM 1367 C C . SER A 1 191 ? 10.649 -10.382 -13.394 1.00 98.62 191 SER A C 1
ATOM 1369 O O . SER A 1 191 ? 11.616 -10.379 -14.151 1.00 98.62 191 SER A O 1
ATOM 1371 N N . ASN A 1 192 ? 10.744 -10.053 -12.109 1.00 97.69 192 ASN A N 1
ATOM 1372 C CA . ASN A 1 192 ? 11.979 -9.645 -11.445 1.00 97.69 192 ASN A CA 1
ATOM 1373 C C . ASN A 1 192 ? 12.058 -10.156 -9.986 1.00 97.69 192 ASN A C 1
ATOM 1375 O O . ASN A 1 192 ? 12.004 -9.353 -9.050 1.00 97.69 192 ASN A O 1
ATOM 1379 N N . PRO A 1 193 ? 12.146 -11.482 -9.754 1.00 96.25 193 PRO A N 1
ATOM 1380 C CA . PRO A 1 193 ? 12.246 -12.044 -8.405 1.00 96.25 193 PRO A CA 1
ATOM 1381 C C . PRO A 1 193 ? 13.445 -11.479 -7.629 1.00 96.25 193 PRO A C 1
ATOM 1383 O O . PRO A 1 193 ? 14.540 -11.343 -8.174 1.00 96.25 193 PRO A O 1
ATOM 1386 N N . GLY A 1 194 ? 13.234 -11.149 -6.357 1.00 93.25 194 GLY A N 1
ATOM 1387 C CA . GLY A 1 194 ? 14.202 -10.522 -5.454 1.00 93.25 194 GLY A CA 1
ATOM 1388 C C . GLY A 1 194 ? 14.528 -9.059 -5.777 1.00 93.25 194 GLY A C 1
ATOM 1389 O O . GLY A 1 194 ? 15.373 -8.468 -5.107 1.00 93.25 194 GLY A O 1
ATOM 1390 N N . GLY A 1 195 ? 13.906 -8.488 -6.814 1.00 94.69 195 GLY A N 1
ATOM 1391 C CA . GLY A 1 195 ? 14.185 -7.148 -7.319 1.00 94.69 195 GLY A CA 1
ATOM 1392 C C . GLY A 1 195 ? 13.024 -6.176 -7.132 1.00 94.69 195 GLY A C 1
ATOM 1393 O O . GLY A 1 195 ? 12.074 -6.426 -6.396 1.00 94.69 195 GLY A O 1
ATOM 1394 N N . THR A 1 196 ? 13.098 -5.030 -7.803 1.00 96.44 196 THR A N 1
ATOM 1395 C CA . THR A 1 196 ? 12.014 -4.036 -7.817 1.00 96.44 196 THR A CA 1
ATOM 1396 C C . THR A 1 196 ? 11.433 -3.868 -9.214 1.00 96.44 196 THR A C 1
ATOM 1398 O O . THR A 1 196 ? 12.181 -3.797 -10.191 1.00 96.44 196 THR A O 1
ATOM 1401 N N . VAL A 1 197 ? 10.111 -3.752 -9.321 1.00 98.50 197 VAL A N 1
ATOM 1402 C CA . VAL A 1 197 ? 9.422 -3.304 -10.537 1.00 98.50 197 VAL A CA 1
ATOM 1403 C C . VAL A 1 197 ? 8.698 -1.994 -10.247 1.00 98.50 197 VAL A C 1
ATOM 1405 O O . VAL A 1 197 ? 7.878 -1.933 -9.338 1.00 98.50 197 VAL A O 1
ATOM 1408 N N . ALA A 1 198 ? 8.985 -0.957 -11.031 1.00 98.12 198 ALA A N 1
ATOM 1409 C CA . ALA A 1 198 ? 8.391 0.366 -10.905 1.00 98.12 198 ALA A CA 1
ATOM 1410 C C . ALA A 1 198 ? 7.725 0.807 -12.216 1.00 98.12 198 ALA A C 1
ATOM 1412 O O . ALA A 1 198 ? 8.403 1.040 -13.220 1.00 98.12 198 ALA A O 1
ATOM 1413 N N . LEU A 1 199 ? 6.402 0.976 -12.199 1.00 98.50 199 LEU A N 1
ATOM 1414 C CA . LEU A 1 199 ? 5.678 1.741 -13.217 1.00 98.50 199 LEU A CA 1
ATOM 1415 C C . LEU A 1 199 ? 5.534 3.177 -12.704 1.00 98.50 199 LEU A C 1
ATOM 1417 O O . LEU A 1 199 ? 4.718 3.445 -11.824 1.00 98.50 199 LEU A O 1
ATOM 1421 N N . ALA A 1 200 ? 6.365 4.084 -13.213 1.00 96.75 200 ALA A N 1
ATOM 1422 C CA . ALA A 1 200 ? 6.507 5.437 -12.687 1.00 96.75 200 ALA A CA 1
ATOM 1423 C C . ALA A 1 200 ? 5.998 6.481 -13.687 1.00 96.75 200 ALA A C 1
ATOM 1425 O O . ALA A 1 200 ? 6.712 6.878 -14.610 1.00 96.75 200 ALA A O 1
ATOM 1426 N N . ALA A 1 201 ? 4.773 6.955 -13.476 1.00 95.50 201 ALA A N 1
ATOM 1427 C CA . ALA A 1 201 ? 4.193 8.060 -14.223 1.00 95.50 201 ALA A CA 1
ATOM 1428 C C . ALA A 1 201 ? 4.394 9.397 -13.498 1.00 95.50 201 ALA A C 1
ATOM 1430 O O . ALA A 1 201 ? 3.500 9.907 -12.828 1.00 95.50 201 ALA A O 1
ATOM 1431 N N . ALA A 1 202 ? 5.594 9.963 -13.598 1.00 93.56 202 ALA A N 1
ATOM 1432 C CA . ALA A 1 202 ? 5.953 11.210 -12.924 1.00 93.56 202 ALA A CA 1
ATOM 1433 C C . ALA A 1 202 ? 6.962 12.015 -13.742 1.00 93.56 202 ALA A C 1
ATOM 1435 O O . ALA A 1 202 ? 7.500 11.536 -14.739 1.00 93.56 202 ALA A O 1
ATOM 1436 N N . LYS A 1 203 ? 7.221 13.260 -13.334 1.00 94.62 203 LYS A N 1
ATOM 1437 C CA . LYS A 1 203 ? 8.117 14.153 -14.076 1.00 94.62 203 LYS A CA 1
ATOM 1438 C C . LYS A 1 203 ? 9.584 13.757 -13.953 1.00 94.62 203 LYS A C 1
ATOM 1440 O O . LYS A 1 203 ? 10.347 13.973 -14.895 1.00 94.62 203 LYS A O 1
ATOM 1445 N N . GLN A 1 204 ? 9.984 13.231 -12.804 1.00 95.12 204 GLN A N 1
ATOM 1446 C CA . GLN A 1 204 ? 11.365 12.936 -12.463 1.00 95.12 204 GLN A CA 1
ATOM 1447 C C . GLN A 1 204 ? 11.496 11.510 -11.933 1.00 95.12 204 GLN A C 1
ATOM 1449 O O . GLN A 1 204 ? 10.866 11.145 -10.942 1.00 95.12 204 GLN A O 1
ATOM 1454 N N . LEU A 1 205 ? 12.415 10.754 -12.528 1.00 96.75 205 LEU A N 1
ATOM 1455 C CA . LEU A 1 205 ? 13.001 9.556 -11.938 1.00 96.75 205 LEU A CA 1
ATOM 1456 C C . LEU A 1 205 ? 14.468 9.849 -11.629 1.00 96.75 205 LEU A C 1
ATOM 1458 O O . LEU A 1 205 ? 15.225 10.269 -12.507 1.00 96.75 205 LEU A O 1
ATOM 1462 N N . THR A 1 206 ? 14.875 9.643 -10.388 1.00 94.62 206 THR A N 1
ATOM 1463 C CA . THR A 1 206 ? 16.264 9.785 -9.946 1.00 94.62 206 THR A CA 1
ATOM 1464 C C . THR A 1 206 ? 16.807 8.409 -9.632 1.00 94.62 206 THR A C 1
ATOM 1466 O O . THR A 1 206 ? 16.203 7.689 -8.847 1.00 94.62 206 THR A O 1
ATOM 1469 N N . LEU A 1 207 ? 17.940 8.053 -10.228 1.00 92.31 207 LEU A N 1
ATOM 1470 C CA . LEU A 1 207 ? 18.632 6.792 -9.990 1.00 92.31 207 LEU A CA 1
ATOM 1471 C C . LEU A 1 207 ? 19.951 7.062 -9.276 1.00 92.31 207 LEU A C 1
ATOM 1473 O O . LEU A 1 207 ? 20.759 7.872 -9.744 1.00 92.31 207 LEU A O 1
ATOM 1477 N N . SER A 1 208 ? 20.180 6.372 -8.168 1.00 85.00 208 SER A N 1
ATOM 1478 C CA . SER A 1 208 ? 21.423 6.451 -7.406 1.00 85.00 208 SER A CA 1
ATOM 1479 C C . SER A 1 208 ? 22.039 5.060 -7.240 1.00 85.00 208 SER A C 1
ATOM 1481 O O . SER A 1 208 ? 21.316 4.081 -7.065 1.00 85.00 208 SER A O 1
ATOM 1483 N N . PRO A 1 209 ? 23.372 4.934 -7.326 1.00 72.38 209 PRO A N 1
ATOM 1484 C CA . PRO A 1 209 ? 24.039 3.683 -6.986 1.00 72.38 209 PRO A CA 1
ATOM 1485 C C . PRO A 1 209 ? 23.895 3.409 -5.483 1.00 72.38 209 PRO A C 1
ATOM 1487 O O . PRO A 1 209 ? 24.016 4.332 -4.672 1.00 72.38 209 PRO A O 1
ATOM 1490 N N . ASP A 1 210 ? 23.635 2.161 -5.108 1.00 68.12 210 ASP A N 1
ATOM 1491 C CA . ASP A 1 210 ? 23.726 1.701 -3.722 1.00 68.12 210 ASP A CA 1
ATOM 1492 C C . ASP A 1 210 ? 25.140 1.168 -3.390 1.00 68.12 210 ASP A C 1
ATOM 1494 O O . ASP A 1 210 ? 26.048 1.195 -4.226 1.00 68.12 210 ASP A O 1
ATOM 1498 N N . GLY A 1 211 ? 25.345 0.722 -2.144 1.00 54.00 211 GLY A N 1
ATOM 1499 C CA . GLY A 1 211 ? 26.629 0.181 -1.680 1.00 54.00 211 GLY A CA 1
ATOM 1500 C C . GLY A 1 211 ? 26.987 -1.211 -2.224 1.00 54.00 211 GLY A C 1
ATOM 1501 O O . GLY A 1 211 ? 28.158 -1.580 -2.171 1.00 54.00 211 GLY A O 1
ATOM 1502 N N . ASP A 1 212 ? 26.016 -1.943 -2.777 1.00 59.16 212 ASP A N 1
ATOM 1503 C CA . ASP A 1 212 ? 26.137 -3.325 -3.262 1.00 59.16 212 ASP A CA 1
ATOM 1504 C C . ASP A 1 212 ? 26.084 -3.431 -4.803 1.00 59.16 212 ASP A C 1
ATOM 1506 O O . ASP A 1 212 ? 26.121 -4.532 -5.358 1.00 59.16 212 ASP A O 1
ATOM 1510 N N . GLY A 1 213 ? 26.011 -2.296 -5.507 1.00 53.53 213 GLY A N 1
ATOM 1511 C CA . GLY A 1 213 ? 25.924 -2.215 -6.968 1.00 53.53 213 GLY A CA 1
ATOM 1512 C C . GLY A 1 213 ? 24.499 -2.231 -7.543 1.00 53.53 213 GLY A C 1
ATOM 1513 O O . GLY A 1 213 ? 24.352 -2.192 -8.767 1.00 53.53 213 GLY A O 1
ATOM 1514 N N . LYS A 1 214 ? 23.446 -2.245 -6.714 1.00 63.41 214 LYS A N 1
ATOM 1515 C CA . LYS A 1 214 ? 22.051 -2.074 -7.155 1.00 63.41 214 LYS A CA 1
ATOM 1516 C C . LYS A 1 214 ? 21.721 -0.596 -7.393 1.00 63.41 214 LYS A C 1
ATOM 1518 O O . LYS A 1 214 ? 22.400 0.321 -6.927 1.00 63.41 214 LYS A O 1
ATOM 1523 N N . LEU A 1 215 ? 20.657 -0.359 -8.159 1.00 72.94 215 LEU A N 1
ATOM 1524 C CA . LEU A 1 215 ? 20.142 0.978 -8.451 1.00 72.94 215 LEU A CA 1
ATOM 1525 C C . LEU A 1 215 ? 18.991 1.310 -7.497 1.00 72.94 215 LEU A C 1
ATOM 1527 O O . LEU A 1 215 ? 17.896 0.765 -7.625 1.00 72.94 215 LEU A O 1
ATOM 1531 N N . ASN A 1 216 ? 19.231 2.243 -6.580 1.00 80.06 216 ASN A N 1
ATOM 1532 C CA . ASN A 1 216 ? 18.171 2.912 -5.839 1.00 80.06 216 ASN A CA 1
ATOM 1533 C C . ASN A 1 216 ? 17.420 3.872 -6.765 1.00 80.06 216 ASN A C 1
ATOM 1535 O O . ASN A 1 216 ? 17.990 4.405 -7.724 1.00 80.06 216 ASN A O 1
ATOM 1539 N N . TYR A 1 217 ? 16.149 4.128 -6.457 1.00 89.94 217 TYR A N 1
ATOM 1540 C CA . TYR A 1 217 ? 15.328 5.054 -7.224 1.00 89.94 217 TYR A CA 1
ATOM 1541 C C . TYR A 1 217 ? 14.484 5.966 -6.331 1.00 89.94 217 TYR A C 1
ATOM 1543 O O . TYR A 1 217 ? 14.108 5.607 -5.217 1.00 89.94 217 TYR A O 1
ATOM 1551 N N . ALA A 1 218 ? 14.172 7.149 -6.851 1.00 89.06 218 ALA A N 1
ATOM 1552 C CA . ALA A 1 218 ? 13.188 8.067 -6.294 1.00 89.06 218 ALA A CA 1
ATOM 1553 C C . ALA A 1 218 ? 12.349 8.666 -7.426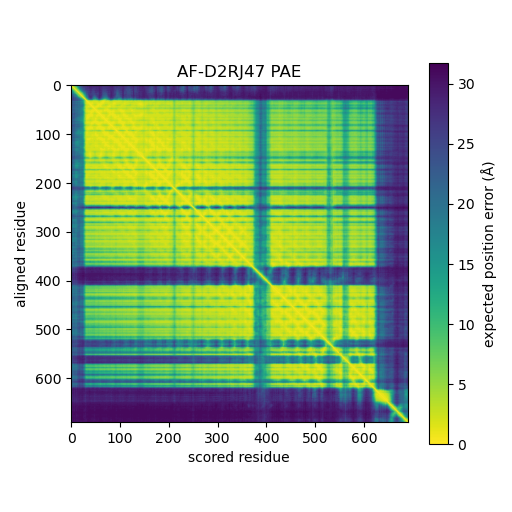 1.00 89.06 218 ALA A C 1
ATOM 1555 O O . ALA A 1 218 ? 12.870 8.936 -8.510 1.00 89.06 218 ALA A O 1
ATOM 1556 N N . VAL A 1 219 ? 11.059 8.875 -7.171 1.00 89.81 219 VAL A N 1
ATOM 1557 C CA . VAL A 1 219 ? 10.100 9.405 -8.147 1.00 89.81 219 VAL A CA 1
ATOM 1558 C C . VAL A 1 219 ? 9.520 10.714 -7.624 1.00 89.81 219 VAL A C 1
ATOM 1560 O O . VAL A 1 219 ? 8.998 10.754 -6.508 1.00 89.81 219 VAL A O 1
ATOM 1563 N N . ASP A 1 220 ? 9.580 11.785 -8.414 1.00 87.44 220 ASP A N 1
ATOM 1564 C CA . ASP A 1 220 ? 9.107 13.112 -8.008 1.00 87.44 220 ASP A CA 1
ATOM 1565 C C . ASP A 1 220 ? 8.528 13.936 -9.169 1.00 87.44 220 ASP A C 1
ATOM 1567 O O . ASP A 1 220 ? 8.712 13.617 -10.344 1.00 87.44 220 ASP A O 1
ATOM 1571 N N . GLY A 1 221 ? 7.835 15.016 -8.820 1.00 85.00 221 GLY A N 1
ATOM 1572 C CA . GLY A 1 221 ? 7.323 16.026 -9.730 1.00 85.00 221 GLY A CA 1
ATOM 1573 C C . GLY A 1 221 ? 6.059 15.615 -10.481 1.00 85.00 221 GLY A C 1
ATOM 1574 O O . GLY A 1 221 ? 5.930 14.503 -10.996 1.00 85.00 221 GLY A O 1
ATOM 1575 N N . ASP A 1 222 ? 5.147 16.575 -10.591 1.00 86.25 222 ASP A N 1
ATOM 1576 C CA . ASP A 1 222 ? 3.840 16.360 -11.196 1.00 86.25 222 ASP A CA 1
ATOM 1577 C C . ASP A 1 222 ? 3.872 16.543 -12.723 1.00 86.25 222 ASP A C 1
ATOM 1579 O O . ASP A 1 222 ? 4.593 17.390 -13.269 1.00 86.25 222 ASP A O 1
ATOM 1583 N N . LEU A 1 223 ? 3.045 15.765 -13.419 1.00 85.69 223 LEU A N 1
ATOM 1584 C CA . LEU A 1 223 ? 2.778 15.875 -14.853 1.00 85.69 223 LEU A CA 1
ATOM 1585 C C . LEU A 1 223 ? 1.359 16.379 -15.109 1.00 85.69 223 LEU A C 1
ATOM 1587 O O . LEU A 1 223 ? 0.457 16.156 -14.311 1.00 85.69 223 LEU A O 1
ATOM 1591 N N . ALA A 1 224 ? 1.122 17.005 -16.264 1.00 82.25 224 ALA A N 1
ATOM 1592 C CA . ALA A 1 224 ? -0.230 17.429 -16.647 1.00 82.25 224 ALA A CA 1
ATOM 1593 C C . ALA A 1 224 ? -1.204 16.241 -16.782 1.00 82.25 224 ALA A C 1
ATOM 1595 O O . ALA A 1 224 ? -2.380 16.366 -16.457 1.00 82.25 224 ALA A O 1
ATOM 1596 N N . GLN A 1 225 ? -0.706 15.098 -17.265 1.00 82.56 225 GLN A N 1
ATOM 1597 C CA . GLN A 1 225 ? -1.423 13.827 -17.320 1.00 82.56 225 GLN A CA 1
ATOM 1598 C C . GLN A 1 225 ? -0.444 12.709 -16.960 1.00 82.56 225 GLN A C 1
ATOM 1600 O O . GLN A 1 225 ? 0.538 12.508 -17.673 1.00 82.56 225 GLN A O 1
ATOM 1605 N N . ALA A 1 226 ? -0.722 12.001 -15.867 1.00 89.38 226 ALA A N 1
ATOM 1606 C CA . ALA A 1 226 ? 0.056 10.859 -15.402 1.00 89.38 226 ALA A CA 1
ATOM 1607 C C . ALA A 1 226 ? -0.825 9.606 -15.378 1.00 89.38 226 ALA A C 1
ATOM 1609 O O . ALA A 1 226 ? -1.934 9.657 -14.842 1.00 89.38 226 ALA A O 1
ATOM 1610 N N . LYS A 1 227 ? -0.354 8.496 -15.963 1.00 92.75 227 LYS A N 1
ATOM 1611 C CA . LYS A 1 227 ? -1.046 7.198 -15.901 1.00 92.75 227 LYS A CA 1
ATOM 1612 C C . LYS A 1 227 ? -0.086 6.031 -15.722 1.00 92.75 227 LYS A C 1
ATOM 1614 O O . LYS A 1 227 ? 0.815 5.868 -16.538 1.00 92.75 227 LYS A O 1
ATOM 1619 N N . ALA A 1 228 ? -0.333 5.185 -14.728 1.00 96.50 228 ALA A N 1
ATOM 1620 C CA . ALA A 1 228 ? 0.321 3.893 -14.546 1.00 96.50 228 ALA A CA 1
ATOM 1621 C C . ALA A 1 228 ? -0.741 2.783 -14.549 1.00 96.50 228 ALA A C 1
ATOM 1623 O O . ALA A 1 228 ? -1.573 2.699 -13.645 1.00 96.50 228 ALA A O 1
ATOM 1624 N N . LEU A 1 229 ? -0.738 1.951 -15.589 1.00 97.88 229 LEU A N 1
ATOM 1625 C CA . LEU A 1 229 ? -1.782 0.961 -15.851 1.00 97.88 229 LEU A CA 1
ATOM 1626 C C . LEU A 1 229 ? -1.189 -0.449 -15.906 1.00 97.88 229 LEU A C 1
ATOM 1628 O O . LEU A 1 229 ? -0.192 -0.682 -16.590 1.00 97.88 229 LEU A O 1
ATOM 1632 N N . ASN A 1 230 ? -1.835 -1.401 -15.240 1.00 98.62 230 ASN A N 1
ATOM 1633 C CA . ASN A 1 230 ? -1.513 -2.819 -15.349 1.00 98.62 230 ASN A CA 1
ATOM 1634 C C . ASN A 1 230 ? -2.775 -3.643 -15.627 1.00 98.62 230 ASN A C 1
ATOM 1636 O O . ASN A 1 230 ? -3.710 -3.667 -14.830 1.00 98.62 230 ASN A O 1
ATOM 1640 N N . SER A 1 231 ? -2.783 -4.354 -16.748 1.00 98.50 231 SER A N 1
ATOM 1641 C CA . SER A 1 231 ? -3.756 -5.411 -17.067 1.00 98.50 231 SER A CA 1
ATOM 1642 C C . SER A 1 231 ? -3.094 -6.769 -17.316 1.00 98.50 231 SER A C 1
ATOM 1644 O O . SER A 1 231 ? -3.784 -7.778 -17.438 1.00 98.50 231 SER A O 1
ATOM 1646 N N . GLY A 1 232 ? -1.760 -6.794 -17.376 1.00 98.69 232 GLY A N 1
ATOM 1647 C CA . GLY A 1 232 ? -0.954 -8.003 -17.466 1.00 98.69 232 GLY A CA 1
ATOM 1648 C C . GLY A 1 232 ? -0.495 -8.506 -16.098 1.00 98.69 232 GLY A C 1
ATOM 1649 O O . GLY A 1 232 ? -1.177 -8.346 -15.083 1.00 98.69 232 GLY A O 1
ATOM 1650 N N . ARG A 1 233 ? 0.694 -9.113 -16.069 1.00 98.75 233 ARG A N 1
ATOM 1651 C CA . ARG A 1 233 ? 1.300 -9.661 -14.851 1.00 98.75 233 ARG A CA 1
ATOM 1652 C C . ARG A 1 233 ? 2.601 -8.950 -14.504 1.00 98.75 233 ARG A C 1
ATOM 1654 O O . ARG A 1 233 ? 3.467 -8.787 -15.363 1.00 98.75 233 ARG A O 1
ATOM 1661 N N . ILE A 1 234 ? 2.760 -8.588 -13.237 1.00 98.88 234 ILE A N 1
ATOM 1662 C CA . ILE A 1 234 ? 4.010 -8.078 -12.670 1.00 98.88 234 ILE A CA 1
ATOM 1663 C C . ILE A 1 234 ? 4.379 -8.961 -11.482 1.00 98.88 234 ILE A C 1
ATOM 1665 O O . ILE A 1 234 ? 3.572 -9.126 -10.576 1.00 98.88 234 ILE A O 1
ATOM 1669 N N . GLN A 1 235 ? 5.583 -9.527 -11.490 1.00 98.62 235 GLN A N 1
ATOM 1670 C CA . GLN A 1 235 ? 6.094 -10.397 -10.432 1.00 98.62 235 GLN A CA 1
ATOM 1671 C C . GLN A 1 235 ? 7.438 -9.884 -9.912 1.00 98.62 235 GLN A C 1
ATOM 1673 O O . GLN A 1 235 ? 8.375 -9.705 -10.690 1.00 98.62 235 GLN A O 1
ATOM 1678 N N . ALA A 1 236 ? 7.548 -9.722 -8.598 1.00 98.00 236 ALA A N 1
ATOM 1679 C CA . ALA A 1 236 ? 8.765 -9.401 -7.864 1.00 98.00 236 ALA A CA 1
ATOM 1680 C C . ALA A 1 236 ? 8.760 -10.102 -6.490 1.00 98.00 236 ALA A C 1
ATOM 1682 O O . ALA A 1 236 ? 8.851 -9.454 -5.451 1.00 98.00 236 ALA A O 1
ATOM 1683 N N . ASP A 1 237 ? 8.607 -11.433 -6.473 1.00 98.00 237 ASP A N 1
ATOM 1684 C CA . ASP A 1 237 ? 8.633 -12.227 -5.232 1.00 98.00 237 ASP A CA 1
ATOM 1685 C C . ASP A 1 237 ? 9.912 -11.948 -4.427 1.00 98.00 237 ASP A C 1
ATOM 1687 O O . ASP A 1 237 ? 11.004 -11.919 -4.989 1.00 98.00 237 ASP A O 1
ATOM 1691 N N . GLY A 1 238 ? 9.788 -11.722 -3.121 1.00 96.31 238 GLY A N 1
ATOM 1692 C CA . GLY A 1 238 ? 10.865 -11.307 -2.218 1.00 96.31 238 GLY A CA 1
ATOM 1693 C C . GLY A 1 238 ? 11.321 -9.861 -2.398 1.00 96.31 238 GLY A C 1
ATOM 1694 O O . GLY A 1 238 ? 12.286 -9.440 -1.766 1.00 96.31 238 GLY A O 1
ATOM 1695 N N . GLY A 1 239 ? 10.652 -9.116 -3.276 1.00 95.88 239 GLY A N 1
ATOM 1696 C CA . GLY A 1 239 ? 11.016 -7.779 -3.708 1.00 95.88 239 GLY A CA 1
ATOM 1697 C C . GLY A 1 239 ? 9.859 -6.787 -3.611 1.00 95.88 239 GLY A C 1
ATOM 1698 O O . GLY A 1 239 ? 9.000 -6.887 -2.736 1.00 95.88 239 GLY A O 1
ATOM 1699 N N . TYR A 1 240 ? 9.849 -5.790 -4.495 1.00 96.94 240 TYR A N 1
ATOM 1700 C CA . TYR A 1 240 ? 8.914 -4.668 -4.412 1.00 96.94 240 TYR A CA 1
ATOM 1701 C C . TYR A 1 240 ? 8.260 -4.358 -5.757 1.00 96.94 240 TYR A C 1
ATOM 1703 O O . TYR A 1 240 ? 8.942 -4.191 -6.768 1.00 96.94 240 TYR A O 1
ATOM 1711 N N . VAL A 1 241 ? 6.936 -4.238 -5.769 1.00 98.50 241 VAL A N 1
ATOM 1712 C CA . VAL A 1 241 ? 6.172 -3.728 -6.911 1.00 98.50 241 VAL A CA 1
ATOM 1713 C C . VAL A 1 241 ? 5.613 -2.360 -6.551 1.00 98.50 241 VAL A C 1
ATOM 1715 O O . VAL A 1 241 ? 4.879 -2.234 -5.574 1.00 98.50 241 VAL A O 1
ATOM 1718 N N . VAL A 1 242 ? 5.915 -1.343 -7.357 1.00 97.12 242 VAL A N 1
ATOM 1719 C CA . VAL A 1 242 ? 5.315 -0.013 -7.230 1.00 97.12 242 VAL A CA 1
ATOM 1720 C C . VAL A 1 242 ? 4.669 0.437 -8.537 1.00 97.12 242 VAL A C 1
ATOM 1722 O O . VAL A 1 242 ? 5.253 0.341 -9.619 1.00 97.12 242 VAL A O 1
ATOM 1725 N N . MET A 1 243 ? 3.459 0.973 -8.432 1.00 97.50 243 MET A N 1
ATOM 1726 C CA . MET A 1 243 ? 2.792 1.725 -9.489 1.00 97.50 243 MET A CA 1
ATOM 1727 C C . MET A 1 243 ? 2.480 3.111 -8.946 1.00 97.50 243 MET A C 1
ATOM 1729 O O . MET A 1 243 ? 1.695 3.236 -8.012 1.00 97.50 243 MET A O 1
ATOM 1733 N N . THR A 1 244 ? 3.093 4.146 -9.513 1.00 93.75 244 THR A N 1
ATOM 1734 C CA . THR A 1 244 ? 2.908 5.524 -9.047 1.00 93.75 244 THR A CA 1
ATOM 1735 C C . THR A 1 244 ? 2.554 6.448 -10.199 1.00 93.75 244 THR A C 1
ATOM 1737 O O . THR A 1 244 ? 3.119 6.331 -11.290 1.00 93.75 244 THR A O 1
ATOM 1740 N N . ALA A 1 245 ? 1.624 7.371 -9.965 1.00 89.69 245 ALA A N 1
ATOM 1741 C CA . ALA A 1 245 ? 1.272 8.407 -10.924 1.00 89.69 245 ALA A CA 1
ATOM 1742 C C . ALA A 1 245 ? 1.094 9.760 -10.227 1.00 89.69 245 ALA A C 1
ATOM 1744 O O . ALA A 1 245 ? 0.203 9.918 -9.402 1.00 89.69 245 ALA A O 1
ATOM 1745 N N . LYS A 1 246 ? 1.918 10.753 -10.581 1.00 84.38 246 LYS A N 1
ATOM 1746 C CA . LYS A 1 246 ? 1.905 12.098 -9.980 1.00 84.38 246 LYS A CA 1
ATOM 1747 C C . LYS A 1 246 ? 1.319 13.119 -10.958 1.00 84.38 246 LYS A C 1
ATOM 1749 O O . LYS A 1 246 ? 1.998 13.567 -11.884 1.00 84.38 246 LYS A O 1
ATOM 1754 N N . SER A 1 247 ? 0.037 13.456 -10.786 1.00 78.44 247 SER A N 1
ATOM 1755 C CA . SER A 1 247 ? -0.709 14.387 -11.651 1.00 78.44 247 SER A CA 1
ATOM 1756 C C . SER A 1 247 ? -0.845 15.785 -11.032 1.00 78.44 247 SER A C 1
ATOM 1758 O O . SER A 1 247 ? -1.161 15.928 -9.854 1.00 78.44 247 SER A O 1
ATOM 1760 N N . ALA A 1 248 ? -0.664 16.826 -11.850 1.00 65.62 248 ALA A N 1
ATOM 1761 C CA . ALA A 1 248 ? -0.729 18.236 -11.459 1.00 65.62 248 ALA A CA 1
ATOM 1762 C C . ALA A 1 248 ? -2.153 18.819 -11.463 1.00 65.62 248 ALA A C 1
ATOM 1764 O O . ALA A 1 248 ? -2.354 19.940 -10.995 1.00 65.62 248 ALA A O 1
ATOM 1765 N N . GLN A 1 249 ? -3.132 18.120 -12.039 1.00 63.75 249 GLN A N 1
ATOM 1766 C CA . GLN A 1 249 ? -4.511 18.601 -12.181 1.00 63.75 249 GLN A CA 1
ATOM 1767 C C . GLN A 1 249 ? -5.489 17.675 -11.448 1.00 63.75 249 GLN A C 1
ATOM 1769 O O . GLN A 1 249 ? -5.315 16.460 -11.512 1.00 63.75 249 GLN A O 1
ATOM 1774 N N . ASP A 1 250 ? -6.559 18.244 -10.868 1.00 53.75 250 ASP A N 1
ATOM 1775 C CA . ASP A 1 250 ? -7.736 17.530 -10.310 1.00 53.75 250 ASP A CA 1
ATOM 1776 C C . ASP A 1 250 ? -8.594 16.857 -11.397 1.00 53.75 250 ASP A C 1
ATOM 1778 O O . ASP A 1 250 ? -9.809 16.705 -11.259 1.00 53.75 250 ASP A O 1
ATOM 1782 N N . LEU A 1 251 ? -8.013 16.523 -12.552 1.00 45.34 251 LEU A N 1
ATOM 1783 C CA . LEU A 1 251 ? -8.782 15.882 -13.604 1.00 45.34 251 LEU A CA 1
ATOM 1784 C C . LEU A 1 251 ? -9.222 14.514 -13.086 1.00 45.34 251 LEU A C 1
ATOM 1786 O O . LEU A 1 251 ? -8.378 13.658 -12.856 1.00 45.34 251 LEU A O 1
ATOM 1790 N N . LEU A 1 252 ? -10.544 14.378 -12.941 1.00 45.78 252 LEU A N 1
ATOM 1791 C CA . LEU A 1 252 ? -11.415 13.276 -12.492 1.00 45.78 252 LEU A CA 1
ATOM 1792 C C . LEU A 1 252 ? -11.138 11.880 -13.107 1.00 45.78 252 LEU A C 1
ATOM 1794 O O . LEU A 1 252 ? -12.061 11.123 -13.404 1.00 45.78 252 LEU A O 1
ATOM 1798 N N . GLY A 1 253 ? -9.888 11.544 -13.396 1.00 58.81 253 GLY A N 1
ATOM 1799 C CA . GLY A 1 253 ? -9.469 10.333 -14.073 1.00 58.81 253 GLY A CA 1
ATOM 1800 C C . GLY A 1 253 ? -8.600 9.471 -13.177 1.00 58.81 253 GLY A C 1
ATOM 1801 O O . GLY A 1 253 ? -7.725 9.953 -12.465 1.00 58.81 253 GLY A O 1
ATOM 1802 N N . THR A 1 254 ? -8.814 8.169 -13.276 1.00 56.28 254 THR A N 1
ATOM 1803 C CA . THR A 1 254 ? -7.939 7.134 -12.743 1.00 56.28 254 THR A CA 1
ATOM 1804 C C . THR A 1 254 ? -6.502 7.346 -13.227 1.00 56.28 254 THR A C 1
ATOM 1806 O O . THR A 1 254 ? -6.244 7.304 -14.437 1.00 56.28 254 THR A O 1
ATOM 1809 N N . VAL A 1 255 ? -5.566 7.575 -12.301 1.00 77.25 255 VAL A N 1
ATOM 1810 C CA . VAL A 1 255 ? -4.138 7.769 -12.620 1.00 77.25 255 VAL A CA 1
ATOM 1811 C C . VAL A 1 255 ? -3.321 6.509 -12.348 1.00 77.25 255 VAL A C 1
ATOM 1813 O O . VAL A 1 255 ? -2.358 6.246 -13.062 1.00 77.25 255 VAL A O 1
ATOM 1816 N N . VAL A 1 256 ? -3.742 5.678 -11.392 1.00 86.00 256 VAL A N 1
ATOM 1817 C CA . VAL A 1 256 ? -3.209 4.324 -11.195 1.00 86.00 256 VAL A CA 1
ATOM 1818 C C . VAL A 1 256 ? -4.354 3.332 -11.329 1.00 86.00 256 VAL A C 1
ATOM 1820 O O . VAL A 1 256 ? -5.367 3.465 -10.646 1.00 86.00 256 VAL A O 1
ATOM 1823 N N . ASN A 1 257 ? -4.210 2.351 -12.220 1.00 93.19 257 ASN A N 1
ATOM 1824 C CA . ASN A 1 257 ? -5.225 1.321 -12.424 1.00 93.19 257 ASN A CA 1
ATOM 1825 C C . ASN A 1 257 ? -4.587 -0.065 -12.525 1.00 93.19 257 ASN A C 1
ATOM 1827 O O . ASN A 1 257 ? -3.776 -0.308 -13.423 1.00 93.19 257 ASN A O 1
ATOM 1831 N N . ASN A 1 258 ? -4.990 -0.976 -11.644 1.00 97.38 258 ASN A N 1
ATOM 1832 C CA . ASN A 1 258 ? -4.696 -2.394 -11.790 1.00 97.38 258 ASN A CA 1
ATOM 1833 C C . ASN A 1 258 ? -5.974 -3.184 -12.095 1.00 97.38 258 ASN A C 1
ATOM 1835 O O . ASN A 1 258 ? -6.947 -3.126 -11.348 1.00 97.38 258 ASN A O 1
ATOM 1839 N N . THR A 1 259 ? -5.929 -3.976 -13.162 1.00 97.06 259 THR A N 1
ATOM 1840 C CA . THR A 1 259 ? -6.928 -5.004 -13.507 1.00 97.06 259 THR A CA 1
ATOM 1841 C C . THR A 1 259 ? -6.323 -6.399 -13.639 1.00 97.06 259 THR A C 1
ATOM 1843 O O . THR A 1 259 ? -7.054 -7.383 -13.713 1.00 97.06 259 THR A O 1
ATOM 1846 N N . GLY A 1 260 ? -4.991 -6.480 -13.686 1.00 98.25 260 GLY A N 1
ATOM 1847 C CA . GLY A 1 260 ? -4.244 -7.722 -13.813 1.00 98.25 260 GLY A CA 1
ATOM 1848 C C . GLY A 1 260 ? -3.730 -8.245 -12.474 1.00 98.25 260 GLY A C 1
ATOM 1849 O O . GLY A 1 260 ? -4.353 -8.074 -11.422 1.00 98.25 260 GLY A O 1
ATOM 1850 N N . THR A 1 261 ? -2.559 -8.873 -12.523 1.00 98.81 261 THR A N 1
ATOM 1851 C CA . THR A 1 261 ? -1.932 -9.533 -11.374 1.00 98.81 261 THR A CA 1
ATOM 1852 C C . THR A 1 261 ? -0.638 -8.833 -10.977 1.00 98.81 261 THR A C 1
ATOM 1854 O O . THR A 1 261 ? 0.249 -8.645 -11.813 1.00 98.81 261 THR A O 1
ATOM 1857 N N . LEU A 1 262 ? -0.515 -8.494 -9.696 1.00 98.88 262 LEU A N 1
ATOM 1858 C CA . LEU A 1 262 ? 0.710 -8.021 -9.058 1.00 98.88 262 LEU A CA 1
ATOM 1859 C C . LEU A 1 262 ? 1.116 -9.039 -7.986 1.00 98.88 262 LEU A C 1
ATOM 1861 O O . LEU A 1 262 ? 0.355 -9.291 -7.056 1.00 98.88 262 LEU A O 1
ATOM 1865 N N . GLU A 1 263 ? 2.300 -9.623 -8.116 1.00 98.69 263 GLU A N 1
ATOM 1866 C CA . GLU A 1 263 ? 2.834 -10.635 -7.203 1.00 98.69 263 GLU A CA 1
ATOM 1867 C C . GLU A 1 263 ? 4.147 -10.148 -6.590 1.00 98.69 263 GLU A C 1
ATOM 1869 O O . GLU A 1 263 ? 5.112 -9.864 -7.299 1.00 98.69 263 GLU A O 1
ATOM 1874 N N . ALA A 1 264 ? 4.191 -10.076 -5.268 1.00 98.25 264 ALA A N 1
ATOM 1875 C CA . ALA A 1 264 ? 5.391 -9.865 -4.473 1.00 98.25 264 ALA A CA 1
ATOM 1876 C C . ALA A 1 264 ? 5.315 -10.781 -3.247 1.00 98.25 264 ALA A C 1
ATOM 1878 O O . ALA A 1 264 ? 5.241 -10.324 -2.106 1.00 98.25 264 ALA A O 1
ATOM 1879 N N . ARG A 1 265 ? 5.264 -12.095 -3.480 1.00 98.44 265 ARG A N 1
ATOM 1880 C CA . ARG A 1 265 ? 5.166 -13.089 -2.403 1.00 98.44 265 ARG A CA 1
ATOM 1881 C C . ARG A 1 265 ? 6.470 -13.161 -1.627 1.00 98.44 265 ARG A C 1
ATOM 1883 O O . ARG A 1 265 ? 7.526 -12.836 -2.161 1.00 98.44 265 ARG A O 1
ATOM 1890 N N . THR A 1 266 ? 6.428 -13.602 -0.381 1.00 97.50 266 THR A N 1
ATOM 1891 C CA . THR A 1 266 ? 7.637 -13.874 0.400 1.00 97.50 266 THR A CA 1
ATOM 1892 C C . THR A 1 266 ? 8.467 -14.956 -0.299 1.00 97.50 266 THR A C 1
ATOM 1894 O O . THR A 1 266 ? 7.968 -16.043 -0.575 1.00 97.50 266 THR A O 1
ATOM 1897 N N . LEU A 1 267 ? 9.734 -14.657 -0.605 1.00 91.75 267 LEU A N 1
ATOM 1898 C CA . LEU A 1 267 ? 10.625 -15.592 -1.312 1.00 91.75 267 LEU A CA 1
ATOM 1899 C C . LEU A 1 267 ? 11.418 -16.468 -0.337 1.00 91.75 267 LEU A C 1
ATOM 1901 O O . LEU A 1 267 ? 11.620 -17.659 -0.558 1.00 91.75 267 LEU A O 1
ATOM 1905 N N . ARG A 1 268 ? 11.885 -15.863 0.754 1.00 90.25 268 ARG A N 1
ATOM 1906 C CA . ARG A 1 268 ? 12.591 -16.506 1.868 1.00 90.25 268 ARG A CA 1
ATOM 1907 C C . ARG A 1 268 ? 12.079 -15.900 3.166 1.00 90.25 268 ARG A C 1
ATOM 1909 O O . ARG A 1 268 ? 11.493 -14.825 3.145 1.00 90.25 268 ARG A O 1
ATOM 1916 N N . LYS A 1 269 ? 12.341 -16.551 4.301 1.00 85.25 269 LYS A N 1
ATOM 1917 C CA . LYS A 1 269 ? 11.820 -16.149 5.621 1.00 85.25 269 LYS A CA 1
ATOM 1918 C C . LYS A 1 269 ? 11.966 -14.648 5.941 1.00 85.25 269 LYS A C 1
ATOM 1920 O O . LYS A 1 269 ? 11.041 -14.064 6.496 1.00 85.25 269 LYS A O 1
ATOM 1925 N N . ASP A 1 270 ? 13.082 -14.039 5.536 1.00 79.75 270 ASP A N 1
ATOM 1926 C CA . ASP A 1 270 ? 13.398 -12.624 5.785 1.00 79.75 270 ASP A CA 1
ATOM 1927 C C . ASP A 1 270 ? 13.241 -11.725 4.538 1.00 79.75 270 ASP A C 1
ATOM 1929 O O . ASP A 1 270 ? 13.521 -10.530 4.582 1.00 79.75 270 ASP A O 1
ATOM 1933 N N . GLU A 1 271 ? 12.764 -12.281 3.423 1.00 90.25 271 GLU A N 1
ATOM 1934 C CA . GLU A 1 271 ? 12.565 -11.596 2.141 1.00 90.25 271 GLU A CA 1
ATOM 1935 C C . GLU A 1 271 ? 11.067 -11.490 1.854 1.00 90.25 271 GLU A C 1
ATOM 1937 O O . GLU A 1 271 ? 10.514 -12.186 0.998 1.00 90.25 271 GLU A O 1
ATOM 1942 N N . LYS A 1 272 ? 10.396 -10.645 2.640 1.00 94.00 272 LYS A N 1
ATOM 1943 C CA . LYS A 1 272 ? 8.974 -10.330 2.487 1.00 94.00 272 LYS A CA 1
ATOM 1944 C C . LYS A 1 272 ? 8.779 -9.398 1.302 1.00 94.00 272 LYS A C 1
ATOM 1946 O O . LYS A 1 272 ? 9.437 -8.360 1.237 1.00 94.00 272 LYS A O 1
ATOM 1951 N N . GLY A 1 273 ? 7.859 -9.733 0.405 1.00 96.88 273 GLY A N 1
ATOM 1952 C CA . GLY A 1 273 ? 7.564 -8.849 -0.713 1.00 96.88 273 GLY A CA 1
ATOM 1953 C C . GLY A 1 273 ? 6.570 -7.739 -0.361 1.00 96.88 273 GLY A C 1
ATOM 1954 O O . GLY A 1 273 ? 5.881 -7.774 0.661 1.00 96.88 273 GLY A O 1
ATOM 1955 N N . GLN A 1 274 ? 6.547 -6.694 -1.180 1.00 98.19 274 GLN A N 1
ATOM 1956 C CA . GLN A 1 274 ? 5.728 -5.507 -0.950 1.00 98.19 274 GLN A CA 1
ATOM 1957 C C . GLN A 1 274 ? 5.074 -5.040 -2.252 1.00 98.19 274 GLN A C 1
ATOM 1959 O O . GLN A 1 274 ? 5.671 -5.127 -3.326 1.00 98.19 274 GLN A O 1
ATOM 1964 N N . ILE A 1 275 ? 3.857 -4.509 -2.152 1.00 98.75 275 ILE A N 1
ATOM 1965 C CA . ILE A 1 275 ? 3.121 -3.918 -3.273 1.00 98.75 275 ILE A CA 1
ATOM 1966 C C . ILE A 1 275 ? 2.624 -2.531 -2.858 1.00 98.75 275 ILE A C 1
ATOM 1968 O O . ILE A 1 275 ? 1.949 -2.408 -1.836 1.00 98.75 275 ILE A O 1
ATOM 1972 N N . LEU A 1 276 ? 2.924 -1.503 -3.656 1.00 97.50 276 LEU A N 1
ATOM 1973 C CA . LEU A 1 276 ? 2.416 -0.139 -3.491 1.00 97.50 276 LEU A CA 1
ATOM 1974 C C . LEU A 1 276 ? 1.752 0.363 -4.776 1.00 97.50 276 LEU A C 1
ATOM 1976 O O . LEU A 1 276 ? 2.385 0.437 -5.830 1.00 97.50 276 LEU A O 1
ATOM 1980 N N . LEU A 1 277 ? 0.496 0.780 -4.673 1.00 96.69 277 LEU A N 1
ATOM 1981 C CA . LEU A 1 277 ? -0.196 1.578 -5.682 1.00 96.69 277 LEU A CA 1
ATOM 1982 C C . LEU A 1 277 ? -0.410 2.972 -5.095 1.00 96.69 277 LEU A C 1
ATOM 1984 O O . LEU A 1 277 ? -1.060 3.102 -4.060 1.00 96.69 277 LEU A O 1
ATOM 1988 N N . ASP A 1 278 ? 0.145 3.987 -5.752 1.00 91.75 278 ASP A N 1
ATOM 1989 C CA . ASP A 1 278 ? 0.195 5.362 -5.256 1.00 91.75 278 ASP A CA 1
ATOM 1990 C C . ASP A 1 278 ? -0.275 6.368 -6.318 1.00 91.75 278 ASP A C 1
ATOM 1992 O O . ASP A 1 278 ? 0.426 6.662 -7.291 1.00 91.75 278 ASP A O 1
ATOM 1996 N N . GLY A 1 279 ? -1.476 6.911 -6.130 1.00 87.31 279 GLY A N 1
ATOM 1997 C CA . GLY A 1 279 ? -2.036 7.974 -6.969 1.00 87.31 279 GLY A CA 1
ATOM 1998 C C . GLY A 1 279 ? -1.477 9.371 -6.673 1.00 87.31 279 GLY A C 1
ATOM 1999 O O . GLY A 1 279 ? -1.845 10.332 -7.349 1.00 87.31 279 GLY A O 1
ATOM 2000 N N . GLY A 1 280 ? -0.621 9.522 -5.664 1.00 80.00 280 GLY A N 1
ATOM 2001 C CA . GLY A 1 280 ? -0.155 10.814 -5.177 1.00 80.00 280 GLY A CA 1
ATOM 2002 C C . GLY A 1 280 ? -1.286 11.719 -4.666 1.00 80.00 280 GLY A C 1
ATOM 2003 O O . GLY A 1 280 ? -2.438 11.312 -4.514 1.00 80.00 280 GLY A O 1
ATOM 2004 N N . LYS A 1 281 ? -0.948 12.998 -4.459 1.00 74.12 281 LYS A N 1
ATOM 2005 C CA . LYS A 1 281 ? -1.785 14.052 -3.841 1.00 74.12 281 LYS A CA 1
ATOM 2006 C C . LYS A 1 281 ? -3.229 14.160 -4.326 1.00 74.12 281 LYS A C 1
ATOM 2008 O O . LYS A 1 281 ? -4.092 14.601 -3.580 1.00 74.12 281 LYS A O 1
ATOM 2013 N N . ARG A 1 282 ? -3.447 13.928 -5.619 1.00 72.00 282 ARG A N 1
ATOM 2014 C CA . ARG A 1 282 ? -4.672 14.315 -6.349 1.00 72.00 282 ARG A CA 1
ATOM 2015 C C . ARG A 1 282 ? -5.172 13.194 -7.252 1.00 72.00 282 ARG A C 1
ATOM 2017 O O . ARG A 1 282 ? -6.019 13.409 -8.114 1.00 72.00 282 ARG A O 1
ATOM 2024 N N . GLY A 1 283 ? -4.566 12.015 -7.142 1.00 77.38 283 GLY A N 1
ATOM 2025 C CA . GLY A 1 283 ? -4.847 10.910 -8.035 1.00 77.38 283 GLY A CA 1
ATOM 2026 C C . GLY A 1 283 ? -5.878 9.957 -7.475 1.00 77.38 283 GLY A C 1
ATOM 2027 O O . GLY A 1 283 ? -5.864 9.615 -6.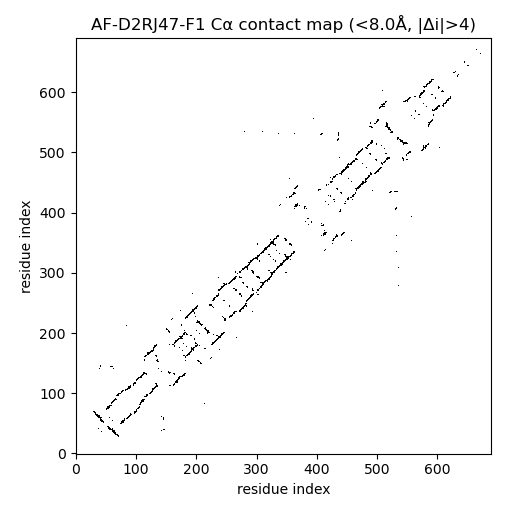294 1.00 77.38 283 GLY A O 1
ATOM 2028 N N . GLN A 1 284 ? -6.729 9.470 -8.371 1.00 83.50 284 GLN A N 1
ATOM 2029 C CA . GLN A 1 284 ? -7.575 8.322 -8.107 1.00 83.50 284 GLN A CA 1
ATOM 2030 C C . GLN A 1 284 ? -6.816 7.022 -8.400 1.00 83.50 284 GLN A C 1
ATOM 2032 O O . GLN A 1 284 ? -6.264 6.856 -9.498 1.00 83.50 284 GLN A O 1
ATOM 2037 N N . VAL A 1 285 ? -6.843 6.092 -7.446 1.00 88.50 285 VAL A N 1
ATOM 2038 C CA . VAL A 1 285 ? -6.375 4.713 -7.615 1.00 88.50 285 VAL A CA 1
ATOM 2039 C C . VAL A 1 285 ? -7.570 3.783 -7.749 1.00 88.50 285 VAL A C 1
ATOM 2041 O O . VAL A 1 285 ? -8.471 3.784 -6.912 1.00 88.50 285 VAL A O 1
ATOM 2044 N N . GLU A 1 286 ? -7.569 2.972 -8.801 1.00 91.00 286 GLU A N 1
ATOM 2045 C CA . GLU A 1 286 ? -8.531 1.889 -8.980 1.00 91.00 286 GLU A CA 1
ATOM 2046 C C . GLU A 1 286 ? -7.823 0.547 -8.994 1.00 91.00 286 GLU A C 1
ATOM 2048 O O . GLU A 1 286 ? -6.839 0.348 -9.712 1.00 91.00 286 GLU A O 1
ATOM 2053 N N . VAL A 1 287 ? -8.352 -0.399 -8.231 1.00 94.62 287 VAL A N 1
ATOM 2054 C CA . VAL A 1 287 ? -7.804 -1.747 -8.165 1.00 94.62 287 VAL A CA 1
ATOM 2055 C C . VAL A 1 287 ? -8.901 -2.787 -8.367 1.00 94.62 287 VAL A C 1
ATOM 2057 O O . VAL A 1 287 ? -9.998 -2.686 -7.824 1.00 94.62 287 VAL A O 1
ATOM 2060 N N . SER A 1 288 ? -8.576 -3.761 -9.208 1.00 95.06 288 SER A N 1
ATOM 2061 C CA . SER A 1 288 ? -9.267 -5.021 -9.476 1.00 95.06 288 SER A CA 1
ATOM 2062 C C . SER A 1 288 ? -8.220 -6.097 -9.781 1.00 95.06 288 SER A C 1
ATOM 2064 O O . SER A 1 288 ? -7.021 -5.801 -9.816 1.00 95.06 288 SER A O 1
ATOM 2066 N N . GLY A 1 289 ? -8.637 -7.348 -9.980 1.00 97.62 289 GLY A N 1
ATOM 2067 C CA . GLY A 1 289 ? -7.706 -8.458 -10.196 1.00 97.62 289 GLY A CA 1
ATOM 2068 C C . GLY A 1 289 ? -7.056 -8.928 -8.893 1.00 97.62 289 GLY A C 1
ATOM 2069 O O . GLY A 1 289 ? -7.730 -9.022 -7.868 1.00 97.62 289 GLY A O 1
ATOM 2070 N N . THR A 1 290 ? -5.760 -9.247 -8.917 1.00 98.69 290 THR A N 1
ATOM 2071 C CA . THR A 1 290 ? -5.064 -9.856 -7.767 1.00 98.69 290 THR A CA 1
ATOM 2072 C C . THR A 1 290 ? -3.804 -9.089 -7.395 1.00 98.69 290 THR A C 1
ATOM 2074 O O . THR A 1 290 ? -2.927 -8.895 -8.235 1.00 98.69 290 THR A O 1
ATOM 2077 N N . LEU A 1 291 ? -3.696 -8.714 -6.122 1.00 98.88 291 LEU A N 1
ATOM 2078 C CA . LEU A 1 291 ? -2.471 -8.254 -5.474 1.00 98.88 291 LEU A CA 1
ATOM 2079 C C . LEU A 1 291 ? -2.093 -9.300 -4.421 1.00 98.88 291 LEU A C 1
ATOM 2081 O O . LEU A 1 291 ? -2.837 -9.503 -3.462 1.00 98.88 291 LEU A O 1
ATOM 2085 N N . ASP A 1 292 ? -0.961 -9.971 -4.610 1.00 98.88 292 ASP A N 1
ATOM 2086 C CA . ASP A 1 292 ? -0.520 -11.089 -3.772 1.00 98.88 292 ASP A CA 1
ATOM 2087 C C . ASP A 1 292 ? 0.870 -10.827 -3.177 1.00 98.88 292 ASP A C 1
ATOM 2089 O O . ASP A 1 292 ? 1.885 -10.871 -3.872 1.00 98.88 292 ASP A O 1
ATOM 2093 N N . ALA A 1 293 ? 0.897 -10.563 -1.872 1.00 98.62 293 ALA A N 1
ATOM 2094 C CA . ALA A 1 293 ? 2.083 -10.452 -1.028 1.00 98.62 293 ALA A CA 1
ATOM 2095 C C . ALA A 1 293 ? 2.123 -11.556 0.050 1.00 98.62 293 ALA A C 1
ATOM 2097 O O . ALA A 1 293 ? 2.623 -11.349 1.161 1.00 98.62 293 ALA A O 1
ATOM 2098 N N . SER A 1 294 ? 1.540 -12.721 -0.243 1.00 98.56 294 SER A N 1
ATOM 2099 C CA . SER A 1 294 ? 1.481 -13.857 0.680 1.00 98.56 294 SER A CA 1
ATOM 2100 C C . SER A 1 294 ? 2.847 -14.498 0.937 1.00 98.56 294 SER A C 1
ATOM 2102 O O . SER A 1 294 ? 3.785 -14.358 0.157 1.00 98.56 294 SER A O 1
ATOM 2104 N N . GLY A 1 295 ? 2.964 -15.226 2.045 1.00 97.94 295 GLY A N 1
ATOM 2105 C CA . GLY A 1 295 ? 4.127 -16.046 2.380 1.00 97.94 295 GLY A CA 1
ATOM 2106 C C . GLY A 1 295 ? 3.664 -17.373 2.951 1.00 97.94 295 GLY A C 1
ATOM 2107 O O . GLY A 1 295 ? 3.477 -17.485 4.156 1.00 97.94 295 GLY A O 1
ATOM 2108 N N . MET A 1 296 ? 3.411 -18.349 2.082 1.00 97.19 296 MET A N 1
ATOM 2109 C CA . MET A 1 296 ? 2.680 -19.575 2.429 1.00 97.19 296 MET A CA 1
ATOM 2110 C C . MET A 1 296 ? 3.548 -20.832 2.504 1.00 97.19 296 MET A C 1
ATOM 2112 O O . MET A 1 296 ? 3.029 -21.900 2.832 1.00 97.19 296 MET A O 1
ATOM 2116 N N . GLU A 1 297 ? 4.841 -20.742 2.191 1.00 96.19 297 GLU A N 1
ATOM 2117 C CA . GLU A 1 297 ? 5.744 -21.864 2.453 1.00 96.19 297 GLU A CA 1
ATOM 2118 C C . GLU A 1 297 ? 6.046 -21.972 3.954 1.00 96.19 297 GLU A C 1
ATOM 2120 O O . GLU A 1 297 ? 5.884 -21.013 4.711 1.00 96.19 297 GLU A O 1
ATOM 2125 N N . ASP A 1 298 ? 6.493 -23.152 4.392 1.00 95.06 298 ASP A N 1
ATOM 2126 C CA . ASP A 1 298 ? 6.723 -23.428 5.810 1.00 95.06 298 ASP A CA 1
ATOM 2127 C C . ASP A 1 298 ? 7.677 -22.404 6.444 1.00 95.06 298 ASP A C 1
ATOM 2129 O O . ASP A 1 298 ? 8.810 -22.199 5.997 1.00 95.06 298 ASP A O 1
ATOM 2133 N N . GLY A 1 299 ? 7.204 -21.744 7.499 1.00 94.12 299 GLY A N 1
ATOM 2134 C CA . GLY A 1 299 ? 7.978 -20.752 8.237 1.00 94.12 299 GLY A CA 1
ATOM 2135 C C . GLY A 1 299 ? 7.975 -19.344 7.637 1.00 94.12 299 GLY A C 1
ATOM 2136 O O . GLY A 1 299 ? 8.656 -18.475 8.192 1.00 94.12 299 GLY A O 1
ATOM 2137 N N . GLN A 1 300 ? 7.244 -19.093 6.547 1.00 97.19 300 GLN A N 1
ATOM 2138 C CA . GLN A 1 300 ? 7.129 -17.765 5.946 1.00 97.19 300 GLN A CA 1
ATOM 2139 C C . GLN A 1 300 ? 6.031 -16.929 6.617 1.00 97.19 300 GLN A C 1
ATOM 2141 O O . GLN A 1 300 ? 4.926 -17.395 6.880 1.00 97.19 300 GLN A O 1
ATOM 2146 N N . SER A 1 301 ? 6.334 -15.655 6.853 1.00 97.88 301 SER A N 1
ATOM 2147 C CA . SER A 1 301 ? 5.324 -14.638 7.160 1.00 97.88 301 SER A CA 1
ATOM 2148 C C . SER A 1 301 ? 5.030 -13.830 5.898 1.00 97.88 301 SER A C 1
ATOM 2150 O O . SER A 1 301 ? 5.891 -13.702 5.021 1.00 97.88 301 SER A O 1
ATOM 2152 N N . ALA A 1 302 ? 3.837 -13.255 5.809 1.00 97.88 302 ALA A N 1
ATOM 2153 C CA . ALA A 1 302 ? 3.457 -12.427 4.673 1.00 97.88 302 ALA A CA 1
ATOM 2154 C C . ALA A 1 302 ? 4.142 -11.056 4.658 1.00 97.88 302 ALA A C 1
ATOM 2156 O O . ALA A 1 302 ? 4.680 -10.571 5.666 1.00 97.88 302 ALA A O 1
ATOM 2157 N N . GLY A 1 303 ? 4.101 -10.456 3.471 1.00 98.19 303 GLY A N 1
ATOM 2158 C CA . GLY A 1 303 ? 4.507 -9.096 3.176 1.00 98.19 303 GLY A CA 1
ATOM 2159 C C . GLY A 1 303 ? 3.391 -8.072 3.361 1.00 98.19 303 GLY A C 1
ATOM 2160 O O . GLY A 1 303 ? 2.548 -8.204 4.250 1.00 98.19 303 GLY A O 1
ATOM 2161 N N . SER A 1 304 ? 3.401 -7.018 2.543 1.00 98.25 304 SER A N 1
ATOM 2162 C CA . SER A 1 304 ? 2.419 -5.934 2.657 1.00 98.25 304 SER A CA 1
ATOM 2163 C C . SER A 1 304 ? 1.895 -5.422 1.323 1.00 98.25 304 SER A C 1
ATOM 2165 O O . SER A 1 304 ? 2.638 -5.323 0.348 1.00 98.25 304 SER A O 1
ATOM 2167 N N . ILE A 1 305 ? 0.633 -5.004 1.323 1.00 98.75 305 ILE A N 1
ATOM 2168 C CA . ILE A 1 305 ? -0.047 -4.353 0.204 1.00 98.75 305 ILE A CA 1
ATOM 2169 C C . ILE A 1 305 ? -0.518 -2.977 0.666 1.00 98.75 305 ILE A C 1
ATOM 2171 O O . ILE A 1 305 ? -1.167 -2.868 1.702 1.00 98.75 305 ILE A O 1
ATOM 2175 N N . LYS A 1 306 ? -0.231 -1.933 -0.108 1.00 97.12 306 LYS A N 1
ATOM 2176 C CA . LYS A 1 306 ? -0.705 -0.571 0.145 1.00 97.12 306 LYS A CA 1
ATOM 2177 C C . LYS A 1 306 ? -1.306 0.023 -1.125 1.00 97.12 306 LYS A C 1
ATOM 2179 O O . LYS A 1 306 ? -0.651 0.061 -2.164 1.00 97.12 306 LYS A O 1
ATOM 2184 N N . VAL A 1 307 ? -2.554 0.468 -1.040 1.00 95.81 307 VAL A N 1
ATOM 2185 C CA . VAL A 1 307 ? -3.313 1.088 -2.133 1.00 95.81 307 VAL A CA 1
ATOM 2186 C C . VAL A 1 307 ? -3.811 2.443 -1.644 1.00 95.81 307 VAL A C 1
ATOM 2188 O O . VAL A 1 307 ? -4.726 2.508 -0.820 1.00 95.81 307 VAL A O 1
ATOM 2191 N N . ILE A 1 308 ? -3.178 3.511 -2.127 1.00 89.69 308 ILE A N 1
ATOM 2192 C CA . ILE A 1 308 ? -3.411 4.879 -1.661 1.00 89.69 308 ILE A CA 1
ATOM 2193 C C . ILE A 1 308 ? -3.534 5.878 -2.806 1.00 89.69 308 ILE A C 1
ATOM 2195 O O . ILE A 1 308 ? -2.799 5.838 -3.788 1.00 89.69 308 ILE A O 1
ATOM 2199 N N . GLY A 1 309 ? -4.435 6.830 -2.637 1.00 81.56 309 GLY A N 1
ATOM 2200 C CA . GLY A 1 309 ? -4.580 8.015 -3.471 1.00 81.56 309 GLY A CA 1
ATOM 2201 C C . GLY A 1 309 ? -5.504 8.998 -2.770 1.00 81.56 309 GLY A C 1
ATOM 2202 O O . GLY A 1 309 ? -5.995 8.710 -1.684 1.00 81.56 309 GLY A O 1
ATOM 2203 N N . GLN A 1 310 ? -5.805 10.127 -3.404 1.00 78.19 310 GLN A N 1
ATOM 2204 C CA . GLN A 1 310 ? -6.854 11.019 -2.899 1.00 78.19 310 GLN A CA 1
ATOM 2205 C C . GLN A 1 310 ? -8.213 10.300 -2.873 1.00 78.19 310 GLN A C 1
ATOM 2207 O O . GLN A 1 310 ? -9.011 10.427 -1.951 1.00 78.19 310 GLN A O 1
ATOM 2212 N N . LYS A 1 311 ? -8.482 9.501 -3.908 1.00 78.75 311 LYS A N 1
ATOM 2213 C CA . LYS A 1 311 ? -9.645 8.621 -3.970 1.00 78.75 311 LYS A CA 1
ATOM 2214 C C . LYS A 1 311 ? -9.184 7.216 -4.287 1.00 78.75 311 LYS A C 1
ATOM 2216 O O . LYS A 1 311 ? -8.519 7.000 -5.300 1.00 78.75 311 LYS A O 1
ATOM 2221 N N . THR A 1 312 ? -9.598 6.261 -3.472 1.00 86.69 312 THR A N 1
ATOM 2222 C CA . THR A 1 312 ? -9.294 4.849 -3.695 1.00 86.69 312 THR A CA 1
ATOM 2223 C C . THR A 1 312 ? -10.584 4.098 -3.964 1.00 86.69 312 THR A C 1
ATOM 2225 O O . THR A 1 312 ? -11.556 4.208 -3.219 1.00 86.69 312 THR A O 1
ATOM 2228 N N . ILE A 1 313 ? -10.612 3.341 -5.057 1.00 86.56 313 ILE A N 1
ATOM 2229 C CA . ILE A 1 313 ? -11.732 2.475 -5.416 1.00 86.56 313 ILE A CA 1
ATOM 2230 C C . ILE A 1 313 ? -11.203 1.052 -5.546 1.00 86.56 313 ILE A C 1
ATOM 2232 O O . ILE A 1 313 ? -10.392 0.748 -6.423 1.00 86.56 313 ILE A O 1
ATOM 2236 N N . VAL A 1 314 ? -11.685 0.175 -4.677 1.00 94.00 314 VAL A N 1
ATOM 2237 C CA . VAL A 1 314 ? -11.427 -1.263 -4.732 1.00 94.00 314 VAL A CA 1
ATOM 2238 C C . VAL A 1 314 ? -12.676 -1.906 -5.310 1.00 94.00 314 VAL A C 1
ATOM 2240 O O . VAL A 1 314 ? -13.726 -1.884 -4.676 1.00 94.00 314 VAL A O 1
ATOM 2243 N N . HIS A 1 315 ? -12.598 -2.420 -6.533 1.00 92.62 315 HIS A N 1
ATOM 2244 C CA . HIS A 1 315 ? -13.760 -2.968 -7.237 1.00 92.62 315 HIS A CA 1
ATOM 2245 C C . HIS A 1 315 ? -14.141 -4.364 -6.720 1.00 92.62 315 HIS A C 1
ATOM 2247 O O . HIS A 1 315 ? -13.381 -5.008 -5.992 1.00 92.62 315 HIS A O 1
ATOM 2253 N N . ASP A 1 316 ? -15.312 -4.856 -7.127 1.00 91.38 316 ASP A N 1
ATOM 2254 C CA . ASP A 1 316 ? -15.683 -6.266 -6.954 1.00 91.38 316 ASP A CA 1
ATOM 2255 C C . ASP A 1 316 ? -14.657 -7.203 -7.613 1.00 91.38 316 ASP A C 1
ATOM 2257 O O . ASP A 1 316 ? -13.902 -6.798 -8.502 1.00 91.38 316 ASP A O 1
ATOM 2261 N N . ASP A 1 317 ? -14.619 -8.457 -7.158 1.00 92.06 317 ASP A N 1
ATOM 2262 C CA . ASP A 1 317 ? -13.703 -9.505 -7.630 1.00 92.06 317 ASP A CA 1
ATOM 2263 C C . ASP A 1 317 ? -12.203 -9.189 -7.429 1.00 92.06 317 ASP A C 1
ATOM 2265 O O . ASP A 1 317 ? -11.330 -9.916 -7.912 1.00 92.06 317 ASP A O 1
ATOM 2269 N N . THR A 1 318 ? -11.877 -8.126 -6.683 1.00 97.38 318 THR A N 1
ATOM 2270 C CA . THR A 1 318 ? -10.506 -7.820 -6.256 1.00 97.38 318 THR A CA 1
ATOM 2271 C C . THR A 1 318 ? -10.049 -8.791 -5.175 1.00 97.38 318 THR A C 1
ATOM 2273 O O . THR A 1 318 ? -10.769 -9.030 -4.208 1.00 97.38 318 THR A O 1
ATOM 2276 N N . ASN A 1 319 ? -8.819 -9.289 -5.284 1.00 98.06 319 ASN A N 1
ATOM 2277 C CA . ASN A 1 319 ? -8.177 -10.128 -4.278 1.00 98.06 319 ASN A CA 1
ATOM 2278 C C . ASN A 1 319 ? -6.928 -9.427 -3.743 1.00 98.06 319 ASN A C 1
ATOM 2280 O O . ASN A 1 319 ? -5.940 -9.298 -4.465 1.00 98.06 319 ASN A O 1
ATOM 2284 N N . LEU A 1 320 ? -6.971 -8.990 -2.486 1.00 98.50 320 LEU A N 1
ATOM 2285 C CA . LEU A 1 320 ? -5.817 -8.469 -1.756 1.00 98.50 320 LEU A CA 1
ATOM 2286 C C . LEU A 1 320 ? -5.365 -9.539 -0.758 1.00 98.50 320 LEU A C 1
ATOM 2288 O O . LEU A 1 320 ? -6.081 -9.850 0.196 1.00 98.50 320 LEU A O 1
ATOM 2292 N N . ILE A 1 321 ? -4.201 -10.139 -0.999 1.00 98.50 321 ILE A N 1
ATOM 2293 C CA . ILE A 1 321 ? -3.738 -11.320 -0.267 1.00 98.50 321 ILE A CA 1
ATOM 2294 C C . ILE A 1 321 ? -2.384 -11.021 0.374 1.00 98.50 321 ILE A C 1
ATOM 2296 O O . ILE A 1 321 ? -1.372 -10.909 -0.305 1.00 98.50 321 ILE A O 1
ATOM 2300 N N . ALA A 1 322 ? -2.353 -10.937 1.698 1.00 98.31 322 ALA A N 1
ATOM 2301 C CA . ALA A 1 322 ? -1.147 -10.834 2.516 1.00 98.31 322 ALA A CA 1
ATOM 2302 C C . ALA A 1 322 ? -1.185 -11.916 3.610 1.00 98.31 322 ALA A C 1
ATOM 2304 O O . ALA A 1 322 ? -0.982 -11.654 4.794 1.00 98.31 322 ALA A O 1
ATOM 2305 N N . LYS A 1 323 ? -1.509 -13.146 3.202 1.00 97.25 323 LYS A N 1
ATOM 2306 C CA . LYS A 1 323 ? -1.652 -14.309 4.081 1.00 97.25 323 LYS A CA 1
ATOM 2307 C C . LYS A 1 323 ? -0.310 -14.980 4.356 1.00 97.25 323 LYS A C 1
ATOM 2309 O O . LYS A 1 323 ? 0.449 -15.210 3.413 1.00 97.25 323 LYS A O 1
ATOM 2314 N N . GLY A 1 324 ? -0.024 -15.308 5.613 1.00 96.94 324 GLY A N 1
ATOM 2315 C CA . GLY A 1 324 ? 1.221 -15.970 6.016 1.00 96.94 324 GLY A CA 1
ATOM 2316 C C . GLY A 1 324 ? 1.017 -17.360 6.619 1.00 96.94 324 GLY A C 1
ATOM 2317 O O . GLY A 1 324 ? 0.046 -17.586 7.341 1.00 96.94 324 GLY A O 1
ATOM 2318 N N . ASP A 1 325 ? 1.958 -18.280 6.392 1.00 96.56 325 ASP A N 1
ATOM 2319 C CA . ASP A 1 325 ? 2.040 -19.554 7.122 1.00 96.56 325 ASP A CA 1
ATOM 2320 C C . ASP A 1 325 ? 2.309 -19.312 8.618 1.00 96.56 325 ASP A C 1
ATOM 2322 O O . ASP A 1 325 ? 1.688 -19.928 9.485 1.00 96.56 325 ASP A O 1
ATOM 2326 N N . VAL A 1 326 ? 3.188 -18.358 8.931 1.00 95.62 326 VAL A N 1
ATOM 2327 C CA . VAL A 1 326 ? 3.450 -17.893 10.297 1.00 95.62 326 VAL A CA 1
ATOM 2328 C C . VAL A 1 326 ? 2.610 -16.653 10.580 1.00 95.62 326 VAL A C 1
ATOM 2330 O O . VAL A 1 326 ? 1.463 -16.795 10.998 1.00 95.62 326 VAL A O 1
ATOM 2333 N N . ASP A 1 327 ? 3.140 -15.452 10.347 1.00 96.31 327 ASP A N 1
ATOM 2334 C CA . ASP A 1 327 ? 2.411 -14.214 10.628 1.00 96.31 327 ASP A CA 1
ATOM 2335 C C . ASP A 1 327 ? 1.718 -13.681 9.377 1.00 96.31 327 ASP A C 1
ATOM 2337 O O . ASP A 1 327 ? 2.305 -13.652 8.288 1.00 96.31 327 ASP A O 1
ATOM 2341 N N . GLY A 1 328 ? 0.497 -13.194 9.568 1.00 97.06 328 GLY A N 1
ATOM 2342 C CA . GLY A 1 328 ? -0.223 -12.399 8.588 1.00 97.06 328 GLY A CA 1
ATOM 2343 C C . GLY A 1 328 ? 0.481 -11.079 8.266 1.00 97.06 328 GLY A C 1
ATOM 2344 O O . GLY A 1 328 ? 1.333 -10.593 9.015 1.00 97.06 328 GLY A O 1
ATOM 2345 N N . GLY A 1 329 ? 0.151 -10.523 7.107 1.00 97.88 329 GLY A N 1
ATOM 2346 C CA . GLY A 1 329 ? 0.747 -9.306 6.574 1.00 97.88 329 GLY A CA 1
ATOM 2347 C C . GLY A 1 329 ? -0.062 -8.054 6.896 1.00 97.88 329 GLY A C 1
ATOM 2348 O O . GLY A 1 329 ? -0.985 -8.074 7.707 1.00 97.88 329 GLY A O 1
ATOM 2349 N N . LYS A 1 330 ? 0.279 -6.949 6.233 1.00 97.94 330 LYS A N 1
ATOM 2350 C CA . LYS A 1 330 ? -0.494 -5.702 6.312 1.00 97.94 330 LYS A CA 1
ATOM 2351 C C . LYS A 1 330 ? -1.111 -5.377 4.961 1.00 97.94 330 LYS A C 1
ATOM 2353 O O . LYS A 1 330 ? -0.404 -5.357 3.956 1.00 97.94 330 LYS A O 1
ATOM 2358 N N . ILE A 1 331 ? -2.400 -5.081 4.946 1.00 98.56 331 ILE A N 1
ATOM 2359 C CA . ILE A 1 331 ? -3.115 -4.547 3.790 1.00 98.56 331 ILE A CA 1
ATOM 2360 C C . ILE A 1 331 ? -3.615 -3.155 4.171 1.00 98.56 331 ILE A C 1
ATOM 2362 O O . ILE A 1 331 ? -4.246 -2.992 5.205 1.00 98.56 331 ILE A O 1
ATOM 2366 N N . GLU A 1 332 ? -3.338 -2.146 3.358 1.00 96.44 332 GLU A N 1
ATOM 2367 C CA . GLU A 1 332 ? -3.811 -0.776 3.565 1.00 96.44 332 GLU A CA 1
ATOM 2368 C C . GLU A 1 332 ? -4.573 -0.306 2.323 1.00 96.44 332 GLU A C 1
ATOM 2370 O O . GLU A 1 332 ? -4.040 -0.366 1.210 1.00 96.44 332 GLU A O 1
ATOM 2375 N N . THR A 1 333 ? -5.818 0.137 2.507 1.00 93.88 333 THR A N 1
ATOM 2376 C CA . THR A 1 333 ? -6.660 0.717 1.447 1.00 93.88 333 THR A CA 1
ATOM 2377 C C . THR A 1 333 ? -7.245 2.030 1.938 1.00 93.88 333 THR A C 1
ATOM 2379 O O . THR A 1 333 ? -8.097 2.036 2.828 1.00 93.88 333 THR A O 1
ATOM 2382 N N . SER A 1 334 ? -6.780 3.125 1.352 1.00 89.12 334 SER A N 1
ATOM 2383 C CA . SER A 1 334 ? -6.705 4.397 2.065 1.00 89.12 334 SER A CA 1
ATOM 2384 C C . SER A 1 334 ? -6.801 5.598 1.118 1.00 89.12 334 SER A C 1
ATOM 2386 O O . SER A 1 334 ? -6.567 5.448 -0.085 1.00 89.12 334 SER A O 1
ATOM 2388 N N . GLY A 1 335 ? -7.180 6.769 1.630 1.00 78.94 335 GLY A N 1
ATOM 2389 C CA . GLY A 1 335 ? -7.424 7.992 0.846 1.00 78.94 335 GLY A CA 1
ATOM 2390 C C . GLY A 1 335 ? -8.584 8.834 1.376 1.00 78.94 335 GLY A C 1
ATOM 2391 O O . GLY A 1 335 ? -9.348 8.344 2.201 1.00 78.94 335 GLY A O 1
ATOM 2392 N N . ASP A 1 336 ? -8.770 10.065 0.879 1.00 73.75 336 ASP A N 1
ATOM 2393 C CA . ASP A 1 336 ? -9.827 10.985 1.339 1.00 73.75 336 ASP A CA 1
ATOM 2394 C C . ASP A 1 336 ? -11.202 10.311 1.322 1.00 73.75 336 ASP A C 1
ATOM 2396 O O . ASP A 1 336 ? -11.991 10.398 2.270 1.00 73.75 336 ASP A O 1
ATOM 2400 N N . VAL A 1 337 ? -11.458 9.615 0.212 1.00 74.69 337 VAL A N 1
ATOM 2401 C CA . VAL A 1 337 ? -12.656 8.817 -0.025 1.00 74.69 337 VAL A CA 1
ATOM 2402 C C . VAL A 1 337 ? -12.254 7.425 -0.455 1.00 74.69 337 VAL A C 1
ATOM 2404 O O . VAL A 1 337 ? -11.547 7.240 -1.451 1.00 74.69 337 VAL A O 1
ATOM 2407 N N . LEU A 1 338 ? -12.794 6.442 0.251 1.00 83.75 338 LEU A N 1
ATOM 2408 C CA . LEU A 1 338 ? -12.657 5.043 -0.091 1.00 83.75 338 LEU A CA 1
ATOM 2409 C C . LEU A 1 338 ? -13.997 4.496 -0.587 1.00 83.75 338 LEU A C 1
ATOM 2411 O O . LEU A 1 338 ? -15.035 4.654 0.053 1.00 83.75 338 LEU A O 1
ATOM 2415 N N . ASN A 1 339 ? -13.971 3.834 -1.739 1.00 84.00 339 ASN A N 1
ATOM 2416 C CA . ASN A 1 339 ? -15.098 3.075 -2.262 1.00 84.00 339 ASN A CA 1
ATOM 2417 C C . ASN A 1 339 ? -14.715 1.597 -2.347 1.00 84.00 339 ASN A C 1
ATOM 2419 O O . ASN A 1 339 ? -13.708 1.248 -2.964 1.00 84.00 339 ASN A O 1
ATOM 2423 N N . LEU A 1 340 ? -15.519 0.743 -1.726 1.00 87.69 340 LEU A N 1
ATOM 2424 C CA . LEU A 1 340 ? -15.281 -0.689 -1.623 1.00 87.69 340 LEU A CA 1
ATOM 2425 C C . LEU A 1 340 ? -16.408 -1.446 -2.323 1.00 87.69 340 LEU A C 1
ATOM 2427 O O . LEU A 1 340 ? -17.578 -1.274 -1.986 1.00 87.69 340 LEU A O 1
ATOM 2431 N N . GLY A 1 341 ? -16.041 -2.310 -3.262 1.00 85.12 341 GLY A N 1
ATOM 2432 C CA . GLY A 1 341 ? -16.931 -3.302 -3.844 1.00 85.12 341 GLY A CA 1
ATOM 2433 C C . GLY A 1 341 ? -17.451 -4.286 -2.794 1.00 85.12 341 GLY A C 1
ATOM 2434 O O . GLY A 1 341 ? -16.757 -4.653 -1.837 1.00 85.12 341 GLY A O 1
ATOM 2435 N N . ASP A 1 342 ? -18.679 -4.752 -2.991 1.00 85.06 342 ASP A N 1
ATOM 2436 C CA . ASP A 1 342 ? -19.304 -5.767 -2.149 1.00 85.06 342 ASP A CA 1
ATOM 2437 C C . ASP A 1 342 ? -18.533 -7.103 -2.229 1.00 85.06 342 ASP A C 1
ATOM 2439 O O . ASP A 1 342 ? -18.321 -7.769 -1.211 1.00 85.06 342 ASP A O 1
ATOM 2443 N N . GLY A 1 343 ? -18.054 -7.470 -3.421 1.00 86.62 343 GLY A N 1
ATOM 2444 C CA . GLY A 1 343 ? -17.466 -8.769 -3.767 1.00 86.62 343 GLY A CA 1
ATOM 2445 C C . GLY A 1 343 ? -15.937 -8.858 -3.724 1.00 86.62 343 GLY A C 1
ATOM 2446 O O . GLY A 1 343 ? -15.374 -9.728 -4.380 1.00 86.62 343 GLY A O 1
ATOM 2447 N N . LEU A 1 344 ? -15.243 -7.966 -3.012 1.00 92.69 344 LEU A N 1
ATOM 2448 C CA . LEU A 1 344 ? -13.780 -8.041 -2.855 1.00 92.69 344 LEU A CA 1
ATOM 2449 C C . LEU A 1 344 ? -13.343 -8.960 -1.699 1.00 92.69 344 LEU A C 1
ATOM 2451 O O . LEU A 1 344 ? -14.023 -9.033 -0.668 1.00 92.69 344 LEU A O 1
ATOM 2455 N N . THR A 1 345 ? -12.172 -9.583 -1.844 1.00 94.44 345 THR A N 1
ATOM 2456 C CA . THR A 1 345 ? -11.502 -10.433 -0.847 1.00 94.44 345 THR A CA 1
ATOM 2457 C C . THR A 1 345 ? -10.284 -9.721 -0.262 1.00 94.44 345 THR A C 1
ATOM 2459 O O . THR A 1 345 ? -9.417 -9.257 -1.003 1.00 94.44 345 THR A O 1
ATOM 2462 N N . ILE A 1 346 ? -10.192 -9.690 1.069 1.00 96.31 346 ILE A N 1
ATOM 2463 C CA . ILE A 1 346 ? -9.027 -9.214 1.827 1.00 96.31 346 ILE A CA 1
ATOM 2464 C C . ILE A 1 346 ? -8.649 -10.317 2.813 1.00 96.31 346 ILE A C 1
ATOM 2466 O O . ILE A 1 346 ? -9.438 -10.650 3.695 1.00 96.31 346 ILE A O 1
ATOM 2470 N N . ASP A 1 347 ? -7.462 -10.900 2.650 1.00 96.19 347 ASP A N 1
ATOM 2471 C CA . ASP A 1 347 ? -6.935 -11.932 3.550 1.00 96.19 347 ASP A CA 1
ATOM 2472 C C . ASP A 1 347 ? -5.523 -11.547 3.995 1.00 96.19 347 ASP A C 1
ATOM 2474 O O . ASP A 1 347 ? -4.561 -11.698 3.240 1.00 96.19 347 ASP A O 1
ATOM 2478 N N . ALA A 1 348 ? -5.405 -11.058 5.229 1.00 97.38 348 ALA A N 1
ATOM 2479 C CA . ALA A 1 348 ? -4.128 -10.823 5.893 1.00 97.38 348 ALA A CA 1
ATOM 2480 C C . ALA A 1 348 ? -3.921 -11.798 7.064 1.00 97.38 348 ALA A C 1
ATOM 2482 O O . ALA A 1 348 ? -3.199 -11.498 8.006 1.00 97.38 348 ALA A O 1
ATOM 2483 N N . SER A 1 349 ? -4.571 -12.965 7.058 1.00 94.69 349 SER A N 1
ATOM 2484 C CA . SER A 1 349 ? -4.487 -13.901 8.182 1.00 94.69 349 SER A CA 1
ATOM 2485 C C . SER A 1 349 ? -3.106 -14.565 8.296 1.00 94.69 349 SER A C 1
ATOM 2487 O O . SER A 1 349 ? -2.438 -14.849 7.299 1.00 94.69 349 SER A O 1
ATOM 2489 N N . GLY A 1 350 ? -2.686 -14.841 9.533 1.00 94.56 350 GLY A N 1
ATOM 2490 C CA . GLY A 1 350 ? -1.592 -15.766 9.839 1.00 94.56 350 GLY A CA 1
ATOM 2491 C C . GLY A 1 350 ? -2.151 -17.146 10.175 1.00 94.56 350 GLY A C 1
ATOM 2492 O O . GLY A 1 350 ? -3.195 -17.246 10.825 1.00 94.56 350 GLY A O 1
ATOM 2493 N N . VAL A 1 351 ? -1.506 -18.220 9.716 1.00 92.94 351 VAL A N 1
ATOM 2494 C CA . VAL A 1 351 ? -1.967 -19.591 10.000 1.00 92.94 351 VAL A CA 1
ATOM 2495 C C . VAL A 1 351 ? -1.495 -20.069 11.375 1.00 92.94 351 VAL A C 1
ATOM 2497 O O . VAL A 1 351 ? -2.309 -20.588 12.137 1.00 92.94 351 VAL A O 1
ATOM 2500 N N . LYS A 1 352 ? -0.204 -19.917 11.694 1.00 92.56 352 LYS A N 1
ATOM 2501 C CA . LYS A 1 352 ? 0.410 -20.405 12.948 1.00 92.56 352 LYS A CA 1
ATOM 2502 C C . LYS A 1 352 ? 0.788 -19.284 13.924 1.00 92.56 352 LYS A C 1
ATOM 2504 O O . LYS A 1 352 ? 0.949 -19.542 15.114 1.00 92.56 352 LYS A O 1
ATOM 2509 N N . GLY A 1 353 ? 1.026 -18.082 13.407 1.00 92.00 353 GLY A N 1
ATOM 2510 C CA . GLY A 1 353 ? 1.559 -16.932 14.131 1.00 92.00 353 GLY A CA 1
ATOM 2511 C C . GLY A 1 353 ? 0.513 -15.851 14.374 1.00 92.00 353 GLY A C 1
ATOM 2512 O O . GLY A 1 353 ? -0.660 -16.135 14.615 1.00 92.00 353 GLY A O 1
ATOM 2513 N N . LYS A 1 354 ? 0.954 -14.593 14.352 1.00 92.06 354 LYS A N 1
ATOM 2514 C CA . LYS A 1 354 ? 0.078 -13.443 14.586 1.00 92.06 354 LYS A CA 1
ATOM 2515 C C . LYS A 1 354 ? -0.880 -13.235 13.416 1.00 92.06 354 LYS A C 1
ATOM 2517 O O . LYS A 1 354 ? -0.525 -13.441 12.256 1.00 92.06 354 LYS A O 1
ATOM 2522 N N . HIS A 1 355 ? -2.076 -12.763 13.737 1.00 91.25 355 HIS A N 1
ATOM 2523 C CA . HIS A 1 355 ? -2.990 -12.180 12.762 1.00 91.25 355 HIS A CA 1
ATOM 2524 C C . HIS A 1 355 ? -2.340 -10.951 12.105 1.0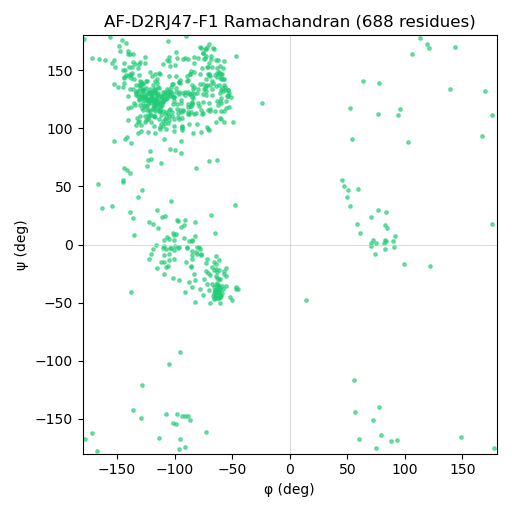0 91.25 355 HIS A C 1
ATOM 2526 O O . HIS A 1 355 ? -1.534 -10.252 12.726 1.00 91.25 355 HIS A O 1
ATOM 2532 N N . GLY A 1 356 ? -2.649 -10.731 10.830 1.00 96.69 356 GLY A N 1
ATOM 2533 C CA . GLY A 1 356 ? -2.297 -9.502 10.129 1.00 96.69 356 GLY A CA 1
ATOM 2534 C C . GLY A 1 356 ? -3.400 -8.458 10.243 1.00 96.69 356 GLY A C 1
ATOM 2535 O O . GLY A 1 356 ? -4.393 -8.653 10.943 1.00 96.69 356 GLY A O 1
ATOM 2536 N N . GLU A 1 357 ? -3.218 -7.348 9.538 1.00 98.06 357 GLU A N 1
ATOM 2537 C CA . GLU A 1 357 ? -4.043 -6.147 9.663 1.00 98.06 357 GLU A CA 1
ATOM 2538 C C . GLU A 1 357 ? -4.557 -5.682 8.302 1.00 98.06 357 GLU A C 1
ATOM 2540 O O . GLU A 1 357 ? -3.804 -5.627 7.325 1.00 98.06 357 GLU A O 1
ATOM 2545 N N . TRP A 1 358 ? -5.823 -5.275 8.270 1.00 98.06 358 TRP A N 1
ATOM 2546 C CA . TRP A 1 358 ? -6.373 -4.388 7.261 1.00 98.06 358 TRP A CA 1
ATOM 2547 C C . TRP A 1 358 ? -6.577 -2.984 7.845 1.00 98.06 358 TRP A C 1
ATOM 2549 O O . TRP A 1 358 ? -7.377 -2.794 8.761 1.00 98.06 358 TRP A O 1
ATOM 2559 N N . LEU A 1 359 ? -5.842 -2.011 7.307 1.00 96.19 359 LEU A N 1
ATOM 2560 C CA . LEU A 1 359 ? -5.889 -0.604 7.690 1.00 96.19 359 LEU A CA 1
ATOM 2561 C C . LEU A 1 359 ? -6.673 0.220 6.660 1.00 96.19 359 LEU A C 1
ATOM 2563 O O . LEU A 1 359 ? -6.455 0.090 5.451 1.00 96.19 359 LEU A O 1
ATOM 2567 N N . LEU A 1 360 ? -7.536 1.103 7.158 1.00 93.00 360 LEU A N 1
ATOM 2568 C CA . LEU A 1 360 ? -8.235 2.133 6.395 1.00 93.00 360 LEU A CA 1
ATOM 2569 C C . LEU A 1 360 ? -8.075 3.475 7.113 1.00 93.00 360 LEU A C 1
ATOM 2571 O O . LEU A 1 360 ? -8.247 3.522 8.329 1.00 93.00 360 LEU A O 1
ATOM 2575 N N . ASP A 1 361 ? -7.807 4.559 6.385 1.00 88.81 361 ASP A N 1
ATOM 2576 C CA . ASP A 1 361 ? -7.619 5.899 6.975 1.00 88.81 361 ASP A CA 1
ATOM 2577 C C . ASP A 1 361 ? -8.394 7.073 6.309 1.00 88.81 361 ASP A C 1
ATOM 2579 O O . ASP A 1 361 ? -7.838 8.159 6.124 1.00 88.81 361 ASP A O 1
ATOM 2583 N N . PRO A 1 362 ? -9.665 6.905 5.900 1.00 81.06 362 PRO A N 1
ATOM 2584 C CA . PRO A 1 362 ? -10.401 7.974 5.223 1.00 81.06 362 PRO A CA 1
ATOM 2585 C C . PRO A 1 362 ? -10.805 9.140 6.143 1.00 81.06 362 PRO A C 1
ATOM 2587 O O . PRO A 1 362 ? -10.733 9.048 7.366 1.00 81.06 362 PRO A O 1
ATOM 2590 N N . LEU A 1 363 ? -11.296 10.238 5.550 1.00 76.12 363 LEU A N 1
ATOM 2591 C CA . LEU A 1 363 ? -11.605 11.482 6.281 1.00 76.12 363 LEU A CA 1
ATOM 2592 C C . LEU A 1 363 ? -12.732 11.367 7.311 1.00 76.12 363 LEU A C 1
ATOM 2594 O O . LEU A 1 363 ? -12.677 11.994 8.358 1.00 76.12 363 LEU A O 1
ATOM 2598 N N . GLU A 1 364 ? -13.791 10.639 6.980 1.00 79.75 364 GLU A N 1
ATOM 2599 C CA . GLU A 1 364 ? -14.995 10.476 7.799 1.00 79.75 364 GLU A CA 1
ATOM 2600 C C . GLU A 1 364 ? -15.609 9.126 7.436 1.00 79.75 364 GLU A C 1
ATOM 2602 O O . GLU A 1 364 ? -15.656 8.779 6.249 1.00 79.75 364 GLU A O 1
ATOM 2607 N N . ILE A 1 365 ? -16.083 8.366 8.424 1.00 83.94 365 ILE A N 1
ATOM 2608 C CA . ILE A 1 365 ? -16.555 6.997 8.204 1.00 83.94 365 ILE A CA 1
ATOM 2609 C C . ILE A 1 365 ? -17.965 6.795 8.736 1.00 83.94 365 ILE A C 1
ATOM 2611 O O . ILE A 1 365 ? -18.256 6.996 9.916 1.00 83.94 365 ILE A O 1
ATOM 2615 N N . LEU A 1 366 ? -18.812 6.249 7.869 1.00 83.81 366 LEU A N 1
ATOM 2616 C CA . LEU A 1 366 ? -20.125 5.733 8.210 1.00 83.81 366 LEU A CA 1
ATOM 2617 C C . LEU A 1 366 ? -20.194 4.226 7.939 1.00 83.81 366 LEU A C 1
ATOM 2619 O O . LEU A 1 366 ? -20.144 3.783 6.791 1.00 83.81 366 LEU A O 1
ATOM 2623 N N . ILE A 1 367 ? -20.355 3.437 8.997 1.00 89.75 367 ILE A N 1
ATOM 2624 C CA . ILE A 1 367 ? -20.494 1.981 8.934 1.00 89.75 367 ILE A CA 1
ATOM 2625 C C . ILE A 1 367 ? -21.971 1.613 9.067 1.00 89.75 367 ILE A C 1
ATOM 2627 O O . ILE A 1 367 ? -22.545 1.724 10.153 1.00 89.75 367 ILE A O 1
ATOM 2631 N N . GLN A 1 368 ? -22.601 1.175 7.977 1.00 85.00 368 GLN A N 1
ATOM 2632 C CA . GLN A 1 368 ? -24.006 0.746 7.973 1.00 85.00 368 GLN A CA 1
ATOM 2633 C C . GLN A 1 368 ? -24.355 -0.126 6.766 1.00 85.00 368 GLN A C 1
ATOM 2635 O O . GLN A 1 368 ? -23.682 -0.060 5.742 1.00 85.00 368 GLN A O 1
ATOM 2640 N N . ASP A 1 369 ? -25.426 -0.910 6.859 1.00 87.44 369 ASP A N 1
ATOM 2641 C CA . ASP A 1 369 ? -25.818 -1.839 5.790 1.00 87.44 369 ASP A CA 1
ATOM 2642 C C . ASP A 1 369 ? -26.521 -1.158 4.620 1.00 87.44 369 ASP A C 1
ATOM 2644 O O . ASP A 1 369 ? -26.293 -1.512 3.462 1.00 87.44 369 ASP A O 1
ATOM 2648 N N . GLU A 1 370 ? -27.366 -0.172 4.919 1.00 80.00 370 GLU A N 1
ATOM 2649 C CA . GLU A 1 370 ? -28.062 0.603 3.901 1.00 80.00 370 GLU A CA 1
ATOM 2650 C C . GLU A 1 370 ? -27.130 1.666 3.328 1.00 80.00 370 GLU A C 1
ATOM 2652 O O . GLU A 1 370 ? -26.625 2.536 4.044 1.00 80.00 370 GLU A O 1
ATOM 2657 N N . GLN A 1 371 ? -26.915 1.618 2.015 1.00 72.06 371 GLN A N 1
ATOM 2658 C CA . GLN A 1 371 ? -26.170 2.662 1.332 1.00 72.06 371 GLN A CA 1
ATOM 2659 C C . GLN A 1 371 ? -26.890 4.009 1.532 1.00 72.06 371 GLN A C 1
ATOM 2661 O O . GLN A 1 371 ? -28.080 4.105 1.214 1.00 72.06 371 GLN A O 1
ATOM 2666 N N . PRO A 1 372 ? -26.204 5.056 2.030 1.00 65.00 372 PRO A N 1
ATOM 2667 C CA . PRO A 1 372 ? -26.790 6.386 2.122 1.00 65.00 372 PRO A CA 1
ATOM 2668 C C . PRO A 1 372 ? -27.324 6.817 0.754 1.00 65.00 372 PRO A C 1
ATOM 2670 O O . PRO A 1 372 ? -26.628 6.685 -0.256 1.00 65.00 372 PRO A O 1
ATOM 2673 N N . LEU A 1 373 ? -28.551 7.342 0.708 1.00 50.81 373 LEU A N 1
ATOM 2674 C CA . LEU A 1 373 ? -29.098 7.917 -0.519 1.00 50.81 373 LEU A CA 1
ATOM 2675 C C . LEU A 1 373 ? -28.200 9.079 -0.959 1.00 50.81 373 LEU A C 1
ATOM 2677 O O . LEU A 1 373 ? -28.185 10.135 -0.329 1.00 50.81 373 LEU A O 1
ATOM 2681 N N . GLN A 1 374 ? -27.457 8.887 -2.048 1.00 45.59 374 GLN A N 1
ATOM 2682 C CA . GLN A 1 374 ? -26.731 9.975 -2.692 1.00 45.59 374 GLN A CA 1
ATOM 2683 C C . GLN A 1 374 ? -27.764 10.913 -3.323 1.00 45.59 374 GLN A C 1
ATOM 2685 O O . GLN A 1 374 ? -28.510 10.512 -4.221 1.00 45.59 374 GLN A O 1
ATOM 2690 N N . ALA A 1 375 ? -27.836 12.164 -2.863 1.00 36.12 375 ALA A N 1
ATOM 2691 C CA . ALA A 1 375 ? -28.477 13.201 -3.663 1.00 36.12 375 ALA A CA 1
ATOM 2692 C C . ALA A 1 375 ? -27.755 13.239 -5.021 1.00 36.12 375 ALA A C 1
ATOM 2694 O O . ALA A 1 375 ? -26.534 13.165 -5.068 1.00 36.12 375 ALA A O 1
ATOM 2695 N N . ALA A 1 376 ? -28.498 13.267 -6.129 1.00 28.33 376 ALA A N 1
ATOM 2696 C CA . ALA A 1 376 ? -27.930 13.136 -7.468 1.00 28.33 376 ALA A CA 1
ATOM 2697 C C . ALA A 1 376 ? -26.862 14.216 -7.744 1.00 28.33 376 ALA A C 1
ATOM 2699 O O . ALA A 1 376 ? -27.185 15.379 -7.979 1.00 28.33 376 ALA A O 1
ATOM 2700 N N . GLY A 1 377 ? -25.595 13.807 -7.723 1.00 32.22 377 GLY A N 1
ATOM 2701 C CA . GLY A 1 377 ? -24.421 14.656 -7.898 1.00 32.22 377 GLY A CA 1
ATOM 2702 C C . GLY A 1 377 ? -23.339 14.220 -6.918 1.00 32.22 377 GLY A C 1
ATOM 2703 O O . GLY A 1 377 ? -23.635 13.980 -5.757 1.00 32.22 377 GLY A O 1
ATOM 2704 N N . ASP A 1 378 ? -22.104 14.090 -7.391 1.00 33.50 378 ASP A N 1
ATOM 2705 C CA . ASP A 1 378 ? -20.901 13.890 -6.574 1.00 33.50 378 ASP A CA 1
ATOM 2706 C C . ASP A 1 378 ? -20.690 15.127 -5.683 1.00 33.50 378 ASP A C 1
ATOM 2708 O O . ASP A 1 378 ? -19.909 16.025 -5.986 1.00 33.50 378 ASP A O 1
ATOM 2712 N N . GLN A 1 379 ? -21.533 15.260 -4.665 1.00 34.34 379 GLN A N 1
ATOM 2713 C CA . GLN A 1 379 ? -21.492 16.311 -3.671 1.00 34.34 379 GLN A CA 1
ATOM 2714 C C . GLN A 1 379 ? -21.354 15.619 -2.328 1.00 34.34 379 GLN A C 1
ATOM 2716 O O . GLN A 1 379 ? -22.171 14.768 -1.965 1.00 34.34 379 GLN A O 1
ATOM 2721 N N . SER A 1 380 ? -20.288 15.996 -1.625 1.00 33.84 380 SER A N 1
ATOM 2722 C CA . SER A 1 380 ? -20.174 15.916 -0.177 1.00 33.84 380 SER A CA 1
ATOM 2723 C C . SER A 1 380 ? -21.557 15.928 0.462 1.00 33.84 380 SER A C 1
ATOM 2725 O O . SER A 1 380 ? -22.330 16.862 0.249 1.00 33.84 380 SER A O 1
ATOM 2727 N N . LEU A 1 381 ? -21.895 14.895 1.237 1.00 35.09 381 LEU A N 1
ATOM 2728 C CA . LEU A 1 381 ? -23.021 15.022 2.151 1.00 35.09 381 LEU A CA 1
ATOM 2729 C C . LEU A 1 381 ? -22.692 16.229 3.043 1.00 35.09 381 LEU A C 1
ATOM 2731 O O . LEU A 1 381 ? -21.681 16.187 3.750 1.00 35.09 381 LEU A O 1
ATOM 2735 N N . PRO A 1 382 ? -23.463 17.332 2.987 1.00 31.08 382 PRO A N 1
ATOM 2736 C CA . PRO A 1 382 ? -23.226 18.454 3.868 1.00 31.08 382 PRO A CA 1
ATOM 2737 C C . PRO A 1 382 ? -23.637 17.978 5.252 1.00 31.08 382 PRO A C 1
ATOM 2739 O O . PRO A 1 382 ? -24.820 17.959 5.575 1.00 31.08 382 PRO A O 1
ATOM 2742 N N . THR A 1 383 ? -22.650 17.566 6.045 1.00 34.94 383 THR A N 1
ATOM 2743 C CA . THR A 1 383 ? -22.786 17.054 7.412 1.00 34.94 383 THR A CA 1
ATOM 2744 C C . THR A 1 383 ? -23.586 15.747 7.529 1.00 34.94 383 THR A C 1
ATOM 2746 O O . THR A 1 383 ? -24.657 15.565 6.954 1.00 34.94 383 THR A O 1
ATOM 2749 N N . VAL A 1 384 ? -23.128 14.849 8.400 1.00 38.28 384 VAL A N 1
ATOM 2750 C CA . VAL A 1 384 ? -23.872 13.649 8.839 1.00 38.28 384 VAL A CA 1
ATOM 2751 C C . VAL A 1 384 ? -25.156 14.029 9.634 1.00 38.28 384 VAL A C 1
ATOM 2753 O O . VAL A 1 384 ? -25.866 13.174 10.150 1.00 38.28 384 VAL A O 1
ATOM 2756 N N . ASN A 1 385 ? -25.536 15.317 9.654 1.00 35.38 385 ASN A N 1
ATOM 2757 C CA . ASN A 1 385 ? -26.694 15.885 10.355 1.00 35.38 385 ASN A CA 1
ATOM 2758 C C . ASN A 1 385 ? -27.902 16.176 9.430 1.00 35.38 385 ASN A C 1
ATOM 2760 O O . ASN A 1 385 ? -28.850 16.846 9.843 1.00 35.38 385 ASN A O 1
ATOM 2764 N N . GLY A 1 386 ? -27.889 15.716 8.172 1.00 28.38 386 GLY A N 1
ATOM 2765 C CA . GLY A 1 386 ? -28.895 16.077 7.155 1.00 28.38 386 GLY A CA 1
ATOM 2766 C C . GLY A 1 386 ? -30.022 15.067 6.871 1.00 28.38 386 GLY A C 1
ATOM 2767 O O . GLY A 1 386 ? -30.917 15.373 6.082 1.00 28.38 386 GLY A O 1
ATOM 2768 N N . GLY A 1 387 ? -30.013 13.868 7.463 1.00 29.45 387 GLY A N 1
ATOM 2769 C CA . GLY A 1 387 ? -31.032 12.836 7.218 1.00 29.45 387 GLY A CA 1
ATOM 2770 C C . GLY A 1 387 ? -32.205 12.917 8.200 1.00 29.45 387 GLY A C 1
ATOM 2771 O O . GLY A 1 387 ? -31.990 12.903 9.407 1.00 29.45 387 GLY A O 1
ATOM 2772 N N . LYS A 1 388 ? -33.454 12.939 7.706 1.00 33.25 388 LYS A N 1
ATOM 2773 C CA . LYS A 1 388 ? -34.677 13.008 8.542 1.00 33.25 388 LYS A CA 1
ATOM 2774 C C . LYS A 1 388 ? -34.875 11.825 9.510 1.00 33.25 388 LYS A C 1
ATOM 2776 O O . LYS A 1 388 ? -35.700 11.936 10.405 1.00 33.25 388 LYS A O 1
ATOM 2781 N N . GLU A 1 389 ? -34.120 10.738 9.349 1.00 32.19 389 GLU A N 1
ATOM 2782 C CA . GLU A 1 389 ? -34.199 9.514 10.169 1.00 32.19 389 GLU A CA 1
ATOM 2783 C C . GLU A 1 389 ? -32.879 9.214 10.925 1.00 32.19 389 GLU A C 1
ATOM 2785 O O . GLU A 1 389 ? -32.813 8.274 11.709 1.00 32.19 389 GLU A O 1
ATOM 2790 N N . THR A 1 390 ? -31.815 10.007 10.722 1.00 32.59 390 THR A N 1
ATOM 2791 C CA . THR A 1 390 ? -30.470 9.769 11.300 1.00 32.59 390 THR A CA 1
ATOM 2792 C C . THR A 1 390 ? -29.803 11.053 11.806 1.00 32.59 390 THR A C 1
ATOM 2794 O O . THR A 1 390 ? -28.579 11.169 11.810 1.00 32.59 390 THR A O 1
ATOM 2797 N N . GLN A 1 391 ? -30.594 12.048 12.212 1.00 27.48 391 GLN A N 1
ATOM 2798 C CA . GLN A 1 391 ? -30.075 13.296 12.769 1.00 27.48 391 GLN A CA 1
ATOM 2799 C C . GLN A 1 391 ? -29.501 13.074 14.176 1.00 27.48 391 GLN A C 1
ATOM 2801 O O . GLN A 1 391 ? -30.245 13.028 15.153 1.00 27.48 391 GLN A O 1
ATOM 2806 N N . ILE A 1 392 ? -28.172 12.985 14.290 1.00 33.72 392 ILE A N 1
ATOM 2807 C CA . ILE A 1 392 ? -27.463 13.217 15.556 1.00 33.72 392 ILE A CA 1
ATOM 2808 C C . ILE A 1 392 ? -26.913 14.640 15.516 1.00 33.72 392 ILE A C 1
ATOM 2810 O O . ILE A 1 392 ? -25.750 14.876 15.210 1.00 33.72 392 ILE A O 1
ATOM 2814 N N . THR A 1 393 ? -27.762 15.618 15.820 1.00 27.55 393 THR A N 1
ATOM 2815 C CA . THR A 1 393 ? -27.299 16.988 16.054 1.00 27.55 393 THR A CA 1
ATOM 2816 C C . THR A 1 393 ? -26.541 17.011 17.382 1.00 27.55 393 THR A C 1
ATOM 2818 O O . THR A 1 393 ? -27.151 17.024 18.450 1.00 27.55 393 THR A O 1
ATOM 2821 N N . TYR A 1 394 ? -25.210 16.964 17.326 1.00 32.91 394 TYR A N 1
ATOM 2822 C CA . TYR A 1 394 ? -24.360 17.148 18.501 1.00 32.91 394 TYR A CA 1
ATOM 2823 C C . TYR A 1 394 ? -24.303 18.641 18.848 1.00 32.91 394 TYR A C 1
ATOM 2825 O O . TYR A 1 394 ? -23.738 19.429 18.089 1.00 32.91 394 TYR A O 1
ATOM 2833 N N . ASN A 1 395 ? -24.880 19.026 19.988 1.00 30.39 395 ASN A N 1
ATOM 2834 C CA . ASN A 1 395 ? -24.623 20.332 20.590 1.00 30.39 395 ASN A CA 1
ATOM 2835 C C . ASN A 1 395 ? -23.257 20.276 21.279 1.00 30.39 395 ASN A C 1
ATOM 2837 O O . ASN A 1 395 ? -23.129 19.790 22.400 1.00 30.39 395 ASN A O 1
ATOM 2841 N N . ASP A 1 396 ? -22.239 20.755 20.574 1.00 33.12 396 ASP A N 1
ATOM 2842 C CA . ASP A 1 396 ? -20.910 20.996 21.123 1.00 33.12 396 ASP A CA 1
ATOM 2843 C C . ASP A 1 396 ? -20.993 22.208 22.074 1.00 33.12 396 ASP A C 1
ATOM 2845 O O . ASP A 1 396 ? -21.354 23.299 21.614 1.00 33.12 396 ASP A O 1
ATOM 2849 N N . PRO A 1 397 ? -20.746 22.070 23.392 1.00 30.19 397 PRO A N 1
ATOM 2850 C CA . PRO A 1 397 ? -20.690 23.236 24.264 1.00 30.19 397 PRO A CA 1
ATOM 2851 C C . PRO A 1 397 ? -19.596 24.185 23.745 1.00 30.19 397 PRO A C 1
ATOM 2853 O O . PRO A 1 397 ? -18.509 23.708 23.429 1.00 30.19 397 PRO A O 1
ATOM 2856 N N . PRO A 1 398 ? -19.838 25.507 23.650 1.00 30.91 398 PRO A N 1
ATOM 2857 C CA . PRO A 1 398 ? -18.873 26.462 23.104 1.00 30.91 398 PRO A CA 1
ATOM 2858 C C . PRO A 1 398 ? -17.479 26.300 23.731 1.00 30.91 398 PRO A C 1
ATOM 2860 O O . PRO A 1 398 ? -17.256 26.694 24.875 1.00 30.91 398 PRO A O 1
ATOM 2863 N N . SER A 1 399 ? -16.543 25.721 22.979 1.00 35.44 399 SER A N 1
ATOM 2864 C CA . SER A 1 399 ? -15.117 25.679 23.309 1.00 35.44 399 SER A CA 1
ATOM 2865 C C . SER A 1 399 ? -14.388 26.777 22.531 1.00 35.44 399 SER A C 1
ATOM 2867 O O . SER A 1 399 ? -14.717 27.071 21.383 1.00 35.44 399 SER A O 1
ATOM 2869 N N . ALA A 1 400 ? -13.367 27.383 23.141 1.00 38.88 400 ALA A N 1
ATOM 2870 C CA . ALA A 1 400 ? -12.513 28.376 22.486 1.00 38.88 400 ALA A CA 1
ATOM 2871 C C . ALA A 1 400 ? -11.705 27.805 21.296 1.00 38.88 400 ALA A C 1
ATOM 2873 O O . ALA A 1 400 ? -11.086 28.578 20.566 1.00 38.88 400 ALA A O 1
ATOM 2874 N N . THR A 1 401 ? -11.707 26.479 21.111 1.00 43.75 401 THR A N 1
ATOM 2875 C CA . THR A 1 401 ? -10.957 25.733 20.086 1.00 43.75 401 THR A CA 1
ATOM 2876 C C . THR A 1 401 ? -11.851 24.887 19.168 1.00 43.75 401 THR A C 1
ATOM 2878 O O . THR A 1 401 ? -11.361 23.957 18.542 1.00 43.75 401 THR A O 1
ATOM 2881 N N . GLN A 1 402 ? -13.160 25.163 19.076 1.00 43.00 402 GLN A N 1
ATOM 2882 C CA . GLN A 1 402 ? -14.064 24.343 18.258 1.00 43.00 402 GLN A CA 1
ATOM 2883 C C . GLN A 1 402 ? -13.649 24.268 16.779 1.00 43.00 402 GLN A C 1
ATOM 2885 O O . GLN A 1 402 ? -13.517 25.286 16.103 1.00 43.00 402 GLN A O 1
ATOM 2890 N N . ASN A 1 403 ? -13.623 23.046 16.244 1.00 49.47 403 ASN A N 1
ATOM 2891 C CA . ASN A 1 403 ? -13.536 22.769 14.806 1.00 49.47 403 ASN A CA 1
ATOM 2892 C C . ASN A 1 403 ? -14.921 22.854 14.108 1.00 49.47 403 ASN A C 1
ATOM 2894 O O . ASN A 1 403 ? -15.116 22.294 13.032 1.00 49.47 403 ASN A O 1
ATOM 2898 N N . ALA A 1 404 ? -15.912 23.521 14.720 1.00 38.38 404 ALA A N 1
ATOM 2899 C CA . ALA A 1 404 ? -17.332 23.475 14.337 1.00 38.38 404 ALA A CA 1
ATOM 2900 C C . ALA A 1 404 ? -17.647 24.018 12.927 1.00 38.38 404 ALA A C 1
ATOM 2902 O O . ALA A 1 404 ? -18.638 23.606 12.325 1.00 38.38 404 ALA A O 1
ATOM 2903 N N . ASP A 1 405 ? -16.787 24.881 12.378 1.00 38.38 405 ASP A N 1
ATOM 2904 C CA . ASP A 1 405 ? -16.930 25.445 11.026 1.00 38.38 405 ASP A CA 1
ATOM 2905 C C . ASP A 1 405 ? -16.289 24.572 9.931 1.00 38.38 405 ASP A C 1
ATOM 2907 O O . ASP A 1 405 ? -16.239 24.945 8.755 1.00 38.38 405 ASP A O 1
ATOM 2911 N N . ALA A 1 406 ? -15.747 23.411 10.296 1.00 42.00 406 ALA A N 1
ATOM 2912 C CA . ALA A 1 406 ? -14.899 22.637 9.415 1.00 42.00 406 ALA A CA 1
ATOM 2913 C C . ALA A 1 406 ? -15.695 21.561 8.656 1.00 42.00 406 ALA A C 1
ATOM 2915 O O . ALA A 1 406 ? -15.849 20.421 9.084 1.00 42.00 406 ALA A O 1
ATOM 2916 N N . THR A 1 407 ? -16.222 21.941 7.493 1.00 38.31 407 THR A N 1
ATOM 2917 C CA . THR A 1 407 ? -16.868 21.024 6.542 1.00 38.31 407 THR A CA 1
ATOM 2918 C C . THR A 1 407 ? -15.876 19.992 5.999 1.00 38.31 407 THR A C 1
ATOM 2920 O O . THR A 1 407 ? -14.883 20.366 5.376 1.00 38.31 407 THR A O 1
ATOM 2923 N N . TYR A 1 408 ? -16.171 18.699 6.158 1.00 49.50 408 TYR A N 1
ATOM 2924 C CA . TYR A 1 408 ? -15.486 17.648 5.397 1.00 49.50 408 TYR A CA 1
ATOM 2925 C C . TYR A 1 408 ? -15.968 17.666 3.957 1.00 49.50 408 TYR A C 1
ATOM 2927 O O . TYR A 1 408 ? -17.151 17.863 3.664 1.00 49.50 408 TYR A O 1
ATOM 2935 N N . SER A 1 409 ? -15.036 17.421 3.051 1.00 44.84 409 SER A N 1
ATOM 2936 C CA . SER A 1 409 ? -15.317 17.378 1.626 1.00 44.84 409 SER A CA 1
ATOM 2937 C C . SER A 1 409 ? -15.915 16.043 1.168 1.00 44.84 409 SER A C 1
ATOM 2939 O O . SER A 1 409 ? -16.347 15.975 0.021 1.00 44.84 409 SER A O 1
ATOM 2941 N N . SER A 1 410 ? -15.983 14.997 2.012 1.00 58.09 410 SER A N 1
ATOM 2942 C CA . SER A 1 410 ? -16.582 13.688 1.684 1.00 58.09 410 SER A CA 1
ATOM 2943 C C . SER A 1 410 ? -16.705 12.738 2.891 1.00 58.09 410 SER A C 1
ATOM 2945 O O . SER A 1 410 ? -15.996 12.893 3.879 1.00 58.09 410 SER A O 1
ATOM 2947 N N . THR A 1 411 ? -17.578 11.726 2.781 1.00 69.31 411 THR A N 1
ATOM 2948 C CA . THR A 1 411 ? -17.764 10.639 3.764 1.00 69.31 411 THR A CA 1
ATOM 2949 C C . THR A 1 411 ? -17.556 9.286 3.088 1.00 69.31 411 THR A C 1
ATOM 2951 O O . THR A 1 411 ? -18.151 9.017 2.043 1.00 69.31 411 THR A O 1
ATOM 2954 N N . THR A 1 412 ? -16.756 8.417 3.702 1.00 82.00 412 THR A N 1
ATOM 2955 C CA . THR A 1 412 ? -16.603 7.015 3.303 1.00 82.00 412 THR A CA 1
ATOM 2956 C C . THR A 1 412 ? -17.702 6.173 3.941 1.00 82.00 412 THR A C 1
ATOM 2958 O O . THR A 1 412 ? -17.891 6.187 5.157 1.00 82.00 412 THR A O 1
ATOM 2961 N N . TRP A 1 413 ? -18.424 5.412 3.121 1.00 85.50 413 TRP A N 1
ATOM 2962 C CA . TRP A 1 413 ? -19.418 4.446 3.583 1.00 85.50 413 TRP A CA 1
ATOM 2963 C C . TRP A 1 413 ? -18.856 3.026 3.500 1.00 85.50 413 TRP A C 1
ATOM 2965 O O . TRP A 1 413 ? -18.326 2.628 2.463 1.00 85.50 413 TRP A O 1
ATOM 2975 N N . ILE A 1 414 ? -18.995 2.260 4.583 1.00 88.50 414 ILE A N 1
ATOM 2976 C CA . ILE A 1 414 ? -18.557 0.865 4.659 1.00 88.50 414 ILE A CA 1
ATOM 2977 C C . ILE A 1 414 ? -19.725 0.001 5.126 1.00 88.50 414 ILE A C 1
ATOM 2979 O O . ILE A 1 414 ? -20.330 0.235 6.173 1.00 88.50 414 ILE A O 1
ATOM 2983 N N . LYS A 1 415 ? -20.020 -1.048 4.366 1.00 90.94 415 LYS A N 1
ATOM 2984 C CA . LYS A 1 415 ? -21.016 -2.049 4.743 1.00 90.94 415 LYS A CA 1
ATOM 2985 C C . LYS A 1 415 ? -20.501 -2.928 5.881 1.00 90.94 415 LYS A C 1
ATOM 2987 O O . LYS A 1 415 ? -19.356 -3.382 5.829 1.00 90.94 415 LYS A O 1
ATOM 2992 N N . THR A 1 416 ? -21.335 -3.230 6.882 1.00 93.44 416 THR A N 1
ATOM 2993 C CA . THR A 1 416 ? -20.876 -4.020 8.045 1.00 93.44 416 THR A CA 1
ATOM 2994 C C . THR A 1 416 ? -20.415 -5.415 7.649 1.00 93.44 416 THR A C 1
ATOM 2996 O O . THR A 1 416 ? -19.423 -5.894 8.195 1.00 93.44 416 THR A O 1
ATOM 2999 N N . SER A 1 417 ? -21.064 -6.023 6.645 1.00 93.75 417 SER A N 1
ATOM 3000 C CA . SER A 1 417 ? -20.704 -7.351 6.144 1.00 93.75 417 SER A CA 1
ATOM 3001 C C . SER A 1 417 ? -19.235 -7.428 5.723 1.00 93.75 417 SER A C 1
ATOM 3003 O O . SER A 1 417 ? -18.573 -8.429 5.976 1.00 93.75 417 SER A O 1
ATOM 3005 N N . LYS A 1 418 ? -18.684 -6.344 5.157 1.00 93.75 418 LYS A N 1
ATOM 3006 C CA . LYS A 1 418 ? -17.274 -6.291 4.752 1.00 93.75 418 LYS A CA 1
ATOM 3007 C C . LYS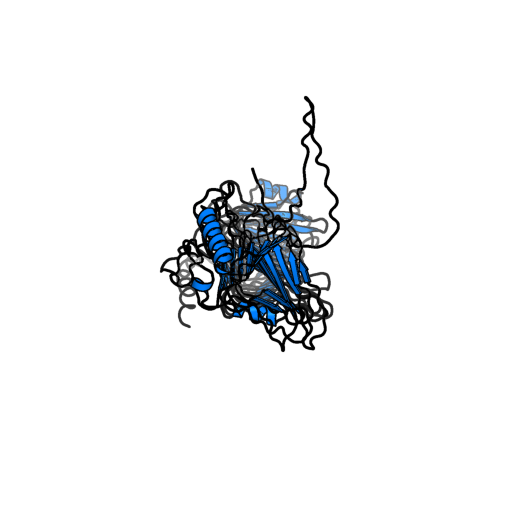 A 1 418 ? -16.338 -6.396 5.954 1.00 93.75 418 LYS A C 1
ATOM 3009 O O . LYS A 1 418 ? -15.393 -7.177 5.928 1.00 93.75 418 LYS A O 1
ATOM 3014 N N . ILE A 1 419 ? -16.628 -5.642 7.013 1.00 95.75 419 ILE A N 1
ATOM 3015 C CA . ILE A 1 419 ? -15.862 -5.681 8.264 1.00 95.75 419 ILE A CA 1
ATOM 3016 C C . ILE A 1 419 ? -15.990 -7.066 8.904 1.00 95.75 419 ILE A C 1
ATOM 3018 O O . ILE A 1 419 ? -14.985 -7.655 9.302 1.00 95.75 419 ILE A O 1
ATOM 3022 N N . THR A 1 420 ? -17.205 -7.620 8.969 1.00 95.94 420 THR A N 1
ATOM 3023 C CA . THR A 1 420 ? -17.417 -8.937 9.579 1.00 95.94 420 THR A CA 1
ATOM 3024 C C . THR A 1 420 ? -16.709 -10.044 8.817 1.00 95.94 420 THR A C 1
ATOM 3026 O O . THR A 1 420 ? -16.098 -10.886 9.459 1.00 95.94 420 THR A O 1
ATOM 3029 N N . ASP A 1 421 ? -16.728 -10.046 7.482 1.00 94.25 421 ASP A N 1
ATOM 3030 C CA . ASP A 1 421 ? -16.089 -11.096 6.678 1.00 94.25 421 ASP A CA 1
ATOM 3031 C C . ASP A 1 421 ? -14.570 -11.150 6.905 1.00 94.25 421 ASP A C 1
ATOM 3033 O O . ASP A 1 421 ? -13.984 -12.232 6.989 1.00 94.25 421 ASP A O 1
ATOM 3037 N N . ILE A 1 422 ? -13.939 -9.990 7.085 1.00 95.12 422 ILE A N 1
ATOM 3038 C CA . ILE A 1 422 ? -12.492 -9.870 7.305 1.00 95.12 422 ILE A CA 1
ATOM 3039 C C . ILE A 1 422 ? -12.118 -10.286 8.732 1.00 95.12 422 ILE A C 1
ATOM 3041 O O . ILE A 1 422 ? -11.201 -11.091 8.924 1.00 95.12 422 ILE A O 1
ATOM 3045 N N . LEU A 1 423 ? -12.893 -9.846 9.729 1.00 96.69 423 LEU A N 1
ATOM 3046 C CA . LEU A 1 423 ? -12.749 -10.317 11.111 1.00 96.69 423 LEU A CA 1
ATOM 3047 C C . LEU A 1 423 ? -12.988 -11.835 11.214 1.00 96.69 423 LEU A C 1
ATOM 3049 O O . LEU A 1 423 ? -12.265 -12.528 11.931 1.00 96.69 423 LEU A O 1
ATOM 3053 N N . ASN A 1 424 ? -13.950 -12.383 10.460 1.00 95.19 424 ASN A N 1
ATOM 3054 C CA . ASN A 1 424 ? -14.247 -13.821 10.425 1.00 95.19 424 ASN A CA 1
ATOM 3055 C C . ASN A 1 424 ? -13.031 -14.644 9.979 1.00 95.19 424 ASN A C 1
ATOM 3057 O O . ASN A 1 424 ? -12.807 -15.741 10.497 1.00 95.19 424 ASN A O 1
ATOM 3061 N N . ALA A 1 425 ? -12.227 -14.114 9.054 1.00 91.19 425 ALA A N 1
ATOM 3062 C CA . ALA A 1 425 ? -11.001 -14.753 8.582 1.00 91.19 425 ALA A CA 1
ATOM 3063 C C . ALA A 1 425 ? -9.853 -14.733 9.618 1.00 91.19 425 ALA A C 1
ATOM 3065 O O . ALA A 1 425 ? -8.870 -15.466 9.457 1.00 91.19 425 ALA A O 1
ATOM 3066 N N . GLY A 1 426 ? -9.979 -13.947 10.694 1.00 91.69 426 GLY A N 1
ATOM 3067 C CA . GLY A 1 426 ? -8.917 -13.725 11.680 1.00 91.69 426 GLY A CA 1
ATOM 3068 C C . GLY A 1 426 ? -7.930 -12.634 11.258 1.00 91.69 426 GLY A C 1
ATOM 3069 O O . GLY A 1 426 ? -6.753 -12.724 11.590 1.00 91.69 426 GLY A O 1
ATOM 3070 N N . THR A 1 427 ? -8.381 -11.664 10.459 1.00 95.81 427 THR A N 1
ATOM 3071 C CA . THR A 1 427 ? -7.623 -10.447 10.134 1.00 95.81 427 THR A CA 1
ATOM 3072 C C . THR A 1 427 ? -8.111 -9.311 11.029 1.00 95.81 427 THR A C 1
ATOM 3074 O O . THR A 1 427 ? -9.320 -9.133 11.181 1.00 95.81 427 THR A O 1
ATOM 3077 N N . ASP A 1 428 ? -7.190 -8.545 11.610 1.00 98.00 428 ASP A N 1
ATOM 3078 C CA . ASP A 1 428 ? -7.536 -7.330 12.347 1.00 98.00 428 ASP A CA 1
ATOM 3079 C C . ASP A 1 428 ? -8.045 -6.252 11.392 1.00 98.00 428 ASP A C 1
ATOM 3081 O O . ASP A 1 428 ? -7.558 -6.124 10.270 1.00 98.00 428 ASP A O 1
ATOM 3085 N N . VAL A 1 429 ? -9.000 -5.449 11.849 1.00 98.50 429 VAL A N 1
ATOM 3086 C CA . VAL A 1 429 ? -9.519 -4.298 11.109 1.00 98.50 429 VAL A CA 1
ATOM 3087 C C . VAL A 1 429 ? -9.250 -3.041 11.921 1.00 98.50 429 VAL A C 1
ATOM 3089 O O . VAL A 1 429 ? -9.794 -2.884 13.015 1.00 98.50 429 VAL A O 1
ATOM 3092 N N . THR A 1 430 ? -8.445 -2.140 11.367 1.00 97.94 430 THR A N 1
ATOM 3093 C CA . THR A 1 430 ? -8.128 -0.837 11.957 1.00 97.94 430 THR A CA 1
ATOM 3094 C C . THR A 1 430 ? -8.663 0.266 11.050 1.00 97.94 430 THR A C 1
ATOM 3096 O O . THR A 1 430 ? -8.291 0.346 9.882 1.00 97.94 430 THR A O 1
ATOM 3099 N N . ILE A 1 431 ? -9.536 1.122 11.578 1.00 96.81 431 ILE A N 1
ATOM 3100 C CA . ILE A 1 431 ? -10.107 2.271 10.864 1.00 96.81 431 ILE A CA 1
ATOM 3101 C C . ILE A 1 431 ? -9.678 3.545 11.587 1.00 96.81 431 ILE A C 1
ATOM 3103 O O . ILE A 1 431 ? -10.004 3.704 12.762 1.00 96.81 431 ILE A O 1
ATOM 3107 N N . GLN A 1 432 ? -8.970 4.435 10.892 1.00 93.88 432 GLN A N 1
ATOM 3108 C CA . GLN A 1 432 ? -8.427 5.683 11.431 1.00 93.88 432 GLN A CA 1
ATOM 3109 C C . GLN A 1 432 ? -9.029 6.897 10.714 1.00 93.88 432 GLN A C 1
ATOM 3111 O O . GLN A 1 432 ? -8.631 7.236 9.607 1.00 93.88 432 GLN A O 1
ATOM 3116 N N . ALA A 1 433 ? -9.985 7.574 11.338 1.00 88.62 433 ALA A N 1
ATOM 3117 C CA . ALA A 1 433 ? -10.583 8.784 10.794 1.00 88.62 433 ALA A CA 1
ATOM 3118 C C . ALA A 1 433 ? -9.748 10.010 11.162 1.00 88.62 433 ALA A C 1
ATOM 3120 O O . ALA A 1 433 ? -9.682 10.397 12.333 1.00 88.62 433 ALA A O 1
ATOM 3121 N N . ALA A 1 434 ? -9.157 10.659 10.165 1.00 84.62 434 ALA A N 1
ATOM 3122 C CA . ALA A 1 434 ? -8.452 11.917 10.360 1.00 84.62 434 ALA A CA 1
ATOM 3123 C C . ALA A 1 434 ? -8.680 12.858 9.172 1.00 84.62 434 ALA A C 1
ATOM 3125 O O . ALA A 1 434 ? -8.768 12.435 8.027 1.00 84.62 434 ALA A O 1
ATOM 3126 N N . SER A 1 435 ? -8.739 14.158 9.438 1.00 76.06 435 SER A N 1
ATOM 3127 C CA . SER A 1 435 ? -8.941 15.233 8.464 1.00 76.06 435 SER A CA 1
ATOM 3128 C C . SER A 1 435 ? -8.126 16.473 8.839 1.00 76.06 435 SER A C 1
ATOM 3130 O O . SER A 1 435 ? -7.814 16.694 10.009 1.00 76.06 435 SER A O 1
ATOM 3132 N N . THR A 1 436 ? -7.803 17.341 7.879 1.00 73.12 436 THR A N 1
ATOM 3133 C CA . THR A 1 436 ? -7.117 18.610 8.207 1.00 73.12 436 THR A CA 1
ATOM 3134 C C . THR A 1 436 ? -7.971 19.559 9.037 1.00 73.12 436 THR A C 1
ATOM 3136 O O . THR A 1 436 ? -7.451 20.498 9.631 1.00 73.12 436 THR A O 1
ATOM 3139 N N . SER A 1 437 ? -9.277 19.304 9.109 1.00 69.12 437 SER A N 1
ATOM 3140 C CA . SER A 1 437 ? -10.190 19.972 10.025 1.00 69.12 437 SER A CA 1
ATOM 3141 C C . SER A 1 437 ? -10.115 19.483 11.470 1.00 69.12 437 SER A C 1
ATOM 3143 O O . SER A 1 437 ? -10.768 20.092 12.308 1.00 69.12 437 SER A O 1
ATOM 3145 N N . GLN A 1 438 ? -9.380 18.402 11.764 1.00 75.81 438 GLN A N 1
ATOM 3146 C CA . GLN A 1 438 ? -9.331 17.767 13.094 1.00 75.81 438 GLN A CA 1
ATOM 3147 C C . GLN A 1 438 ? -10.703 17.301 13.599 1.00 75.81 438 GLN A C 1
ATOM 3149 O O . GLN A 1 438 ? -10.924 17.073 14.781 1.00 75.81 438 GLN A O 1
ATOM 3154 N N . ALA A 1 439 ? -11.679 17.174 12.701 1.00 74.12 439 ALA A N 1
ATOM 3155 C CA . ALA A 1 439 ? -13.049 16.913 13.104 1.00 74.12 439 ALA A CA 1
ATOM 3156 C C . ALA A 1 439 ? -13.500 15.484 12.730 1.00 74.12 439 ALA A C 1
ATOM 3158 O O . ALA A 1 439 ? -14.619 15.088 13.049 1.00 74.12 439 ALA A O 1
ATOM 3159 N N . ALA A 1 440 ? -12.657 14.703 12.059 1.00 79.50 440 ALA A N 1
ATOM 3160 C CA . ALA A 1 440 ? -12.986 13.389 11.509 1.00 79.50 440 ALA A CA 1
ATOM 3161 C C . ALA A 1 440 ? -13.596 12.438 12.548 1.00 79.50 440 ALA A C 1
ATOM 3163 O O . ALA A 1 440 ? -13.044 12.273 13.636 1.00 79.50 440 ALA A O 1
ATOM 3164 N N . SER A 1 441 ? -14.724 11.814 12.220 1.00 83.56 441 SER A N 1
ATOM 3165 C CA . SER A 1 441 ? -15.461 10.896 13.092 1.00 83.56 441 SER A CA 1
ATOM 3166 C C . SER A 1 441 ? -15.717 9.534 12.435 1.00 83.56 441 SER A C 1
ATOM 3168 O O . SER A 1 441 ? -15.647 9.354 11.216 1.00 83.56 441 SER A O 1
ATOM 3170 N N . ILE A 1 442 ? -16.023 8.548 13.280 1.00 88.00 442 ILE A N 1
ATOM 3171 C CA . ILE A 1 442 ? -16.490 7.213 12.892 1.00 88.00 442 ILE A CA 1
ATOM 3172 C C . ILE A 1 442 ? -17.859 6.979 13.522 1.00 88.00 442 ILE A C 1
ATOM 3174 O O . ILE A 1 442 ? -18.017 7.104 14.737 1.00 88.00 442 ILE A O 1
ATOM 3178 N N . THR A 1 443 ? -18.841 6.571 12.719 1.00 86.69 443 THR A N 1
ATOM 3179 C CA . THR A 1 443 ? -20.187 6.217 13.196 1.00 86.69 443 THR A CA 1
ATOM 3180 C C . THR A 1 443 ? -20.584 4.807 12.763 1.00 86.69 443 THR A C 1
ATOM 3182 O O . THR A 1 443 ? -20.580 4.496 11.576 1.00 86.69 443 THR A O 1
ATOM 3185 N N . VAL A 1 444 ? -20.988 3.960 13.714 1.00 92.25 444 VAL A N 1
ATOM 3186 C CA . VAL A 1 444 ? -21.482 2.589 13.489 1.00 92.25 444 VAL A CA 1
ATOM 3187 C C . VAL A 1 444 ? -23.001 2.542 13.666 1.00 92.25 444 VAL A C 1
ATOM 3189 O O . VAL A 1 444 ? -23.503 2.551 14.787 1.00 92.25 444 VAL A O 1
ATOM 3192 N N . ASN A 1 445 ? -23.734 2.470 12.555 1.00 86.44 445 ASN A N 1
ATOM 3193 C CA . ASN A 1 445 ? -25.201 2.527 12.468 1.00 86.44 445 ASN A CA 1
ATOM 3194 C C . ASN A 1 445 ? -25.862 1.189 12.106 1.00 86.44 445 ASN A C 1
ATOM 3196 O O . ASN A 1 445 ? -27.090 1.097 12.043 1.00 86.44 445 ASN A O 1
ATOM 3200 N N . SER A 1 446 ? -25.084 0.135 11.883 1.00 90.56 446 SER A N 1
ATOM 3201 C CA . SER A 1 446 ? -25.581 -1.238 11.735 1.00 90.56 446 SER A CA 1
ATOM 3202 C C . SER A 1 446 ? -24.721 -2.194 12.555 1.00 90.56 446 SER A C 1
ATOM 3204 O O . SER A 1 446 ? -23.589 -1.869 12.910 1.00 90.56 446 SER A O 1
ATOM 3206 N N . ALA A 1 447 ? -25.294 -3.332 12.940 1.00 96.19 447 ALA A N 1
ATOM 3207 C CA . ALA A 1 447 ? -24.649 -4.240 13.879 1.00 96.19 447 ALA A CA 1
ATOM 3208 C C . ALA A 1 447 ? -23.423 -4.921 13.254 1.00 96.19 447 ALA A C 1
ATOM 3210 O O . ALA A 1 447 ? -23.492 -5.412 12.131 1.00 96.19 447 ALA A O 1
ATOM 3211 N N . ILE A 1 448 ? -22.329 -5.023 14.007 1.00 98.31 448 ILE A N 1
ATOM 3212 C CA . ILE A 1 448 ? -21.122 -5.748 13.591 1.00 98.31 448 ILE A CA 1
ATOM 3213 C C . ILE A 1 448 ? -21.085 -7.064 14.367 1.00 98.31 448 ILE A C 1
ATOM 3215 O O . ILE A 1 448 ? -20.844 -7.074 15.575 1.00 98.31 448 ILE A O 1
ATOM 3219 N N . LYS A 1 449 ? -21.357 -8.180 13.680 1.00 97.62 449 LYS A N 1
ATOM 3220 C CA . LYS A 1 449 ? -21.500 -9.509 14.299 1.00 97.62 449 LYS A CA 1
ATOM 3221 C C . LYS A 1 449 ? -20.546 -10.545 13.704 1.00 97.62 449 LYS A C 1
ATOM 3223 O O . LYS A 1 449 ? -20.980 -11.400 12.931 1.00 97.62 449 LYS A O 1
ATOM 3228 N N . PRO A 1 450 ? -19.240 -10.472 14.007 1.00 97.56 450 PRO A N 1
ATOM 3229 C CA . PRO A 1 450 ? -18.285 -11.417 13.465 1.00 97.56 450 PRO A CA 1
ATOM 3230 C C . PRO A 1 450 ? -18.408 -12.769 14.174 1.00 97.56 450 PRO A C 1
ATOM 3232 O O . PRO A 1 450 ? -18.490 -12.860 15.401 1.00 97.56 450 PRO A O 1
ATOM 3235 N N . LYS A 1 451 ? -18.346 -13.832 13.383 1.00 97.06 451 LYS A N 1
ATOM 3236 C CA . LYS A 1 451 ? -18.055 -15.194 13.804 1.00 97.06 451 LYS A CA 1
ATOM 3237 C C . LYS A 1 451 ? -16.616 -15.522 13.417 1.00 97.06 451 LYS A C 1
ATOM 3239 O O . LYS A 1 451 ? -16.360 -16.143 12.386 1.00 97.06 451 LYS A O 1
ATOM 3244 N N . VAL A 1 452 ? -15.682 -15.082 14.261 1.00 95.00 452 VAL A N 1
ATOM 3245 C CA . VAL A 1 452 ? -14.249 -15.375 14.108 1.00 95.00 452 VAL A CA 1
ATOM 3246 C C . VAL A 1 452 ? -14.064 -16.887 14.001 1.00 95.00 452 VAL A C 1
ATOM 3248 O O . VAL A 1 452 ? -14.617 -17.644 14.802 1.00 95.00 452 VAL A O 1
ATOM 3251 N N . LYS A 1 453 ? -13.363 -17.341 12.963 1.00 90.62 453 LYS A N 1
ATOM 3252 C CA . LYS A 1 453 ? -13.241 -18.764 12.646 1.00 90.62 453 LYS A CA 1
ATOM 3253 C C . LYS A 1 453 ? -12.426 -19.507 13.709 1.00 90.62 453 LYS A C 1
ATOM 3255 O O . LYS A 1 453 ? -11.381 -19.025 14.129 1.00 90.62 453 LYS A O 1
ATOM 3260 N N . GLU A 1 454 ? -12.853 -20.729 14.037 1.00 85.56 454 GLU A N 1
ATOM 3261 C CA . GLU A 1 454 ? -12.139 -21.622 14.968 1.00 85.56 454 GLU A CA 1
ATOM 3262 C C . GLU A 1 454 ? -11.933 -20.945 16.342 1.00 85.56 454 GLU A C 1
ATOM 3264 O O . GLU A 1 454 ? -12.810 -20.226 16.817 1.00 85.56 454 GLU A O 1
ATOM 3269 N N . ASP A 1 455 ? -10.807 -21.188 17.003 1.00 84.75 455 ASP A N 1
ATOM 3270 C CA . ASP A 1 455 ? -10.379 -20.553 18.252 1.00 84.75 455 ASP A CA 1
ATOM 3271 C C . ASP A 1 455 ? -9.504 -19.308 18.017 1.00 84.75 455 ASP A C 1
ATOM 3273 O O . ASP A 1 455 ? -8.829 -18.838 18.938 1.00 84.75 455 ASP A O 1
ATOM 3277 N N . ARG A 1 456 ? -9.525 -18.763 16.792 1.00 89.56 456 ARG A N 1
ATOM 3278 C CA . ARG A 1 456 ? -8.734 -17.589 16.412 1.00 89.56 456 ARG A CA 1
ATOM 3279 C C . ARG A 1 456 ? -9.191 -16.334 17.150 1.00 89.56 456 ARG A C 1
ATOM 3281 O O . ARG A 1 456 ? -10.248 -16.272 17.782 1.00 89.56 456 ARG A O 1
ATOM 3288 N N . GLU A 1 457 ? -8.366 -15.310 17.020 1.00 92.56 457 GLU A N 1
ATOM 3289 C CA . GLU A 1 457 ? -8.565 -13.985 17.583 1.00 92.56 457 GLU A CA 1
ATOM 3290 C C . GLU A 1 457 ? -8.493 -12.949 16.457 1.00 92.56 457 GLU A C 1
ATOM 3292 O O . GLU A 1 457 ? -7.694 -13.099 15.532 1.00 92.56 457 GLU A O 1
ATOM 3297 N N . ALA A 1 458 ? -9.351 -11.934 16.526 1.00 95.88 458 ALA A N 1
ATOM 3298 C CA . ALA A 1 458 ? -9.333 -10.772 15.642 1.00 95.88 458 ALA A CA 1
ATOM 3299 C C . ALA A 1 458 ? -9.616 -9.507 16.455 1.00 95.88 458 ALA A C 1
ATOM 3301 O O . ALA A 1 458 ? -10.317 -9.559 17.467 1.00 95.88 458 ALA A O 1
ATOM 3302 N N . THR A 1 459 ? -9.113 -8.367 16.006 1.00 98.19 459 THR A N 1
ATOM 3303 C CA . THR A 1 459 ? -9.278 -7.072 16.667 1.00 98.19 459 THR A CA 1
ATOM 3304 C C . THR A 1 459 ? -9.982 -6.090 15.743 1.00 98.19 459 THR A C 1
ATOM 3306 O O . THR A 1 459 ? -9.543 -5.868 14.620 1.00 98.19 459 THR A O 1
ATOM 3309 N N . LEU A 1 460 ? -11.050 -5.465 16.235 1.00 98.75 460 LEU A N 1
ATOM 3310 C CA . LEU A 1 460 ? -11.646 -4.276 15.635 1.00 98.75 460 LEU A CA 1
ATOM 3311 C C . LEU A 1 460 ? -11.134 -3.038 16.376 1.00 98.75 460 LEU A C 1
ATOM 3313 O O . LEU A 1 460 ? -11.414 -2.869 17.565 1.00 98.75 460 LEU A O 1
ATOM 3317 N N . THR A 1 461 ? -10.413 -2.174 15.671 1.00 98.69 461 THR A N 1
ATOM 3318 C CA . THR A 1 461 ? -9.893 -0.908 16.190 1.00 98.69 461 THR A CA 1
ATOM 3319 C C . THR A 1 461 ? -10.521 0.251 15.422 1.00 98.69 461 THR A C 1
ATOM 3321 O O . THR A 1 461 ? -10.398 0.321 14.202 1.00 98.69 461 THR A O 1
ATOM 3324 N N . LEU A 1 462 ? -11.199 1.155 16.129 1.00 98.56 462 LEU A N 1
ATOM 3325 C CA . LEU A 1 462 ? -11.769 2.384 15.576 1.00 98.56 462 LEU A CA 1
ATOM 3326 C C . LEU A 1 462 ? -11.103 3.577 16.259 1.00 98.56 462 LEU A C 1
ATOM 3328 O O . LEU A 1 462 ? -11.207 3.719 17.478 1.00 98.56 462 LEU A O 1
ATOM 3332 N N . GLU A 1 463 ? -10.433 4.421 15.486 1.00 96.56 463 GLU A N 1
ATOM 3333 C CA . GLU A 1 463 ? -9.714 5.594 15.978 1.00 96.56 463 GLU A CA 1
ATOM 3334 C C . GLU A 1 463 ? -10.167 6.828 15.205 1.00 96.56 463 GLU A C 1
ATOM 3336 O O . GLU A 1 463 ? -10.230 6.791 13.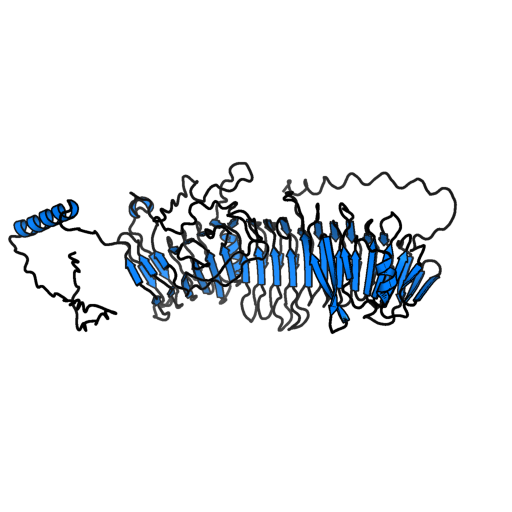981 1.00 96.56 463 GLU A O 1
ATOM 3341 N N . ALA A 1 464 ? -10.495 7.915 15.891 1.00 90.94 464 ALA A N 1
ATOM 3342 C CA . ALA A 1 464 ? -10.950 9.142 15.249 1.00 90.94 464 ALA A CA 1
ATOM 3343 C C . ALA A 1 464 ? -10.372 10.377 15.940 1.00 90.94 464 ALA A C 1
ATOM 3345 O O . ALA A 1 464 ? -10.267 10.398 17.166 1.00 90.94 464 ALA A O 1
ATOM 3346 N N . GLN A 1 465 ? -10.070 11.426 15.172 1.00 85.56 465 GLN A N 1
ATOM 3347 C CA . GLN A 1 465 ? -9.707 12.730 15.743 1.00 85.56 465 GLN A CA 1
ATOM 3348 C C . GLN A 1 465 ? -10.843 13.321 16.571 1.00 85.56 465 GLN A C 1
ATOM 3350 O O . GLN A 1 465 ? -10.605 13.870 17.626 1.00 85.56 465 GLN A O 1
ATOM 3355 N N . ARG A 1 466 ? -12.097 13.141 16.153 1.00 84.25 466 ARG A N 1
ATOM 3356 C CA . ARG A 1 466 ? -13.253 13.610 16.916 1.00 84.25 466 ARG A CA 1
ATOM 3357 C C . ARG A 1 466 ? -13.954 12.450 17.598 1.00 84.25 466 ARG A C 1
ATOM 3359 O O . ARG A 1 466 ? -13.479 11.969 18.618 1.00 84.25 466 ARG A O 1
ATOM 3366 N N . ASN A 1 467 ? -15.087 11.985 17.078 1.00 84.00 467 ASN A N 1
ATOM 3367 C CA . ASN A 1 467 ? -15.919 11.014 17.785 1.00 84.00 467 ASN A CA 1
ATOM 3368 C C . ASN A 1 467 ? -15.801 9.609 17.203 1.00 84.00 467 ASN A C 1
ATOM 3370 O O . ASN A 1 467 ? -15.786 9.427 15.987 1.00 84.00 467 ASN A O 1
ATOM 3374 N N . VAL A 1 468 ? -15.873 8.609 18.080 1.00 91.19 468 VAL A N 1
ATOM 3375 C CA . VAL A 1 468 ? -16.217 7.231 17.703 1.00 91.19 468 VAL A CA 1
ATOM 3376 C C . VAL A 1 468 ? -17.583 6.913 18.299 1.00 91.19 468 VAL A C 1
ATOM 3378 O O . VAL A 1 468 ? -17.718 6.821 19.515 1.00 91.19 468 VAL A O 1
ATOM 3381 N N . THR A 1 469 ? -18.608 6.757 17.461 1.00 88.62 469 THR A N 1
ATOM 3382 C CA . THR A 1 469 ? -20.005 6.575 17.892 1.00 88.62 469 THR A CA 1
ATOM 3383 C C . THR A 1 469 ? -20.535 5.193 17.527 1.00 88.62 469 THR A C 1
ATOM 3385 O O . THR A 1 469 ? -20.584 4.830 16.353 1.00 88.62 469 THR A O 1
ATOM 3388 N N . ILE A 1 470 ? -20.998 4.434 18.521 1.00 93.44 470 ILE A N 1
ATOM 3389 C CA . ILE A 1 470 ? -21.520 3.070 18.364 1.00 93.44 470 ILE A CA 1
ATOM 3390 C C . ILE A 1 470 ? -23.039 3.059 18.575 1.00 93.44 470 ILE A C 1
ATOM 3392 O O . ILE A 1 470 ? -23.502 2.894 19.701 1.00 93.44 470 ILE A O 1
ATOM 3396 N N . ASN A 1 471 ? -23.824 3.235 17.506 1.00 85.06 471 ASN A N 1
ATOM 3397 C CA . ASN A 1 471 ? -25.299 3.264 17.537 1.00 85.06 471 ASN A CA 1
ATOM 3398 C C . ASN A 1 471 ? -25.957 1.889 17.449 1.00 85.06 471 ASN A C 1
ATOM 3400 O O . ASN A 1 471 ? -27.123 1.743 17.818 1.00 85.06 471 ASN A O 1
ATOM 3404 N N . LYS A 1 472 ? -25.233 0.878 16.967 1.00 90.25 472 LYS A N 1
ATOM 3405 C CA . LYS A 1 472 ? -25.689 -0.515 16.909 1.00 90.25 472 LYS A CA 1
ATOM 3406 C C . LYS A 1 472 ? -24.646 -1.453 17.491 1.00 90.25 472 LYS A C 1
ATOM 3408 O O . LYS A 1 472 ? -23.475 -1.109 17.597 1.00 90.25 472 LYS A O 1
ATOM 3413 N N . GLU A 1 473 ? -25.119 -2.619 17.919 1.00 95.62 473 GLU A N 1
ATOM 3414 C CA . GLU A 1 473 ? -24.329 -3.566 18.703 1.00 95.62 473 GLU A CA 1
ATOM 3415 C C . GLU A 1 473 ? -23.069 -4.039 17.963 1.00 95.62 473 GLU A C 1
ATOM 3417 O O . GLU A 1 473 ? -23.093 -4.288 16.754 1.00 95.62 473 GLU A O 1
ATOM 3422 N N . ILE A 1 474 ? -21.982 -4.214 18.714 1.00 98.62 474 ILE A N 1
ATOM 3423 C CA . ILE A 1 474 ? -20.797 -4.955 18.270 1.00 98.62 474 ILE A CA 1
ATOM 3424 C C . ILE A 1 474 ? -20.790 -6.257 19.060 1.00 98.62 474 ILE A C 1
ATOM 3426 O O . ILE A 1 474 ? -20.479 -6.253 20.248 1.00 98.62 474 ILE A O 1
ATOM 3430 N N . ALA A 1 475 ? -21.160 -7.368 18.431 1.00 97.62 475 ALA A N 1
ATOM 3431 C CA . ALA A 1 475 ? -21.416 -8.613 19.142 1.00 97.62 475 ALA A CA 1
ATOM 3432 C C . ALA A 1 475 ? -20.749 -9.811 18.463 1.00 97.62 475 ALA A C 1
ATOM 3434 O O . ALA A 1 475 ? -21.244 -10.335 17.468 1.00 97.62 475 ALA A O 1
ATOM 3435 N N . ALA A 1 476 ? -19.634 -10.271 19.030 1.00 97.31 476 ALA A N 1
ATOM 3436 C CA . ALA A 1 476 ? -18.994 -11.513 18.617 1.00 97.31 476 ALA A CA 1
ATOM 3437 C C . ALA A 1 476 ? -19.940 -12.713 18.782 1.00 97.31 476 ALA A C 1
ATOM 3439 O O . ALA A 1 476 ? -20.562 -12.892 19.835 1.00 97.31 476 ALA A O 1
ATOM 3440 N N . ASP A 1 477 ? -20.018 -13.554 17.751 1.00 95.81 477 ASP A N 1
ATOM 3441 C CA . ASP A 1 477 ? -20.814 -14.777 17.771 1.00 95.81 477 ASP A CA 1
ATOM 3442 C C . ASP A 1 477 ? -20.322 -15.714 18.887 1.00 95.81 477 ASP A C 1
ATOM 3444 O O . ASP A 1 477 ? -19.132 -16.010 19.010 1.00 95.81 477 ASP A O 1
ATOM 3448 N N . LYS A 1 478 ? -21.254 -16.206 19.706 1.00 92.50 478 LYS A N 1
ATOM 3449 C CA . LYS A 1 478 ? -20.964 -17.085 20.850 1.00 92.50 478 LYS A CA 1
ATOM 3450 C C . LYS A 1 478 ? -20.308 -18.417 20.459 1.00 92.50 478 LYS A C 1
ATOM 3452 O O . LYS A 1 478 ? -19.711 -19.054 21.327 1.00 92.50 478 LYS A O 1
ATOM 3457 N N . ASP A 1 479 ? -20.462 -18.855 19.214 1.00 92.50 479 ASP A N 1
ATOM 3458 C CA . ASP A 1 479 ? -19.914 -20.097 18.667 1.00 92.50 479 ASP A CA 1
ATOM 3459 C C . ASP A 1 479 ? -18.646 -19.841 17.829 1.00 92.50 479 ASP A C 1
ATOM 3461 O O . ASP A 1 479 ? -18.129 -20.772 17.211 1.00 92.50 479 ASP A O 1
ATOM 3465 N N . GLY A 1 480 ? -18.169 -18.591 17.764 1.00 93.88 480 GLY A N 1
ATOM 3466 C CA . GLY A 1 480 ? -16.900 -18.213 17.142 1.00 93.88 480 GLY A CA 1
ATOM 3467 C C . GLY A 1 480 ? -15.739 -18.104 18.136 1.00 93.88 480 GLY A C 1
ATOM 3468 O O . GLY A 1 480 ? -15.883 -18.374 19.334 1.00 93.88 480 GLY A O 1
ATOM 3469 N N . GLY A 1 481 ? -14.592 -17.678 17.611 1.00 93.44 481 GLY A N 1
ATOM 3470 C CA . GLY A 1 481 ? -13.400 -17.285 18.356 1.00 93.44 481 GLY A CA 1
ATOM 3471 C C . GLY A 1 481 ? -13.551 -15.938 19.074 1.00 93.44 481 GLY A C 1
ATOM 3472 O O . GLY A 1 481 ? -14.662 -15.449 19.313 1.00 93.44 481 GLY A O 1
ATOM 3473 N N . LYS A 1 482 ? -12.422 -15.333 19.445 1.00 94.94 482 LYS A N 1
ATOM 3474 C CA . LYS A 1 482 ? -12.378 -14.090 20.229 1.00 94.94 482 LYS A CA 1
ATOM 3475 C C . LYS A 1 482 ? -12.402 -12.859 19.328 1.00 94.94 482 LYS A C 1
ATOM 3477 O O . LYS A 1 482 ? -11.707 -12.823 18.315 1.00 94.94 482 LYS A O 1
ATOM 3482 N N . LEU A 1 483 ? -13.119 -11.823 19.755 1.00 97.94 483 LEU A N 1
ATOM 3483 C CA . LEU A 1 483 ? -13.052 -10.491 19.156 1.00 97.94 483 LEU A CA 1
ATOM 3484 C C . LEU A 1 483 ? -12.506 -9.512 20.187 1.00 97.94 483 LEU A C 1
ATOM 3486 O O . LEU A 1 483 ? -13.131 -9.330 21.218 1.00 97.94 483 LEU A O 1
ATOM 3490 N N . ASN A 1 484 ? -11.414 -8.822 19.912 1.00 98.31 484 ASN A N 1
ATOM 3491 C CA . ASN A 1 484 ? -11.030 -7.652 20.691 1.00 98.31 484 ASN A CA 1
ATOM 3492 C C . ASN A 1 484 ? -11.656 -6.398 20.083 1.00 98.31 484 ASN A C 1
ATOM 3494 O O . ASN A 1 484 ? -11.757 -6.287 18.862 1.00 98.31 484 ASN A O 1
ATOM 3498 N N . VAL A 1 485 ? -12.045 -5.439 20.917 1.00 98.75 485 VAL A N 1
ATOM 3499 C CA . VAL A 1 485 ? -12.603 -4.159 20.459 1.00 98.75 485 VAL A CA 1
ATOM 3500 C C . VAL A 1 485 ? -11.852 -3.015 21.126 1.00 98.75 485 VAL A C 1
ATOM 3502 O O . VAL A 1 485 ? -11.770 -2.962 22.354 1.00 98.75 485 VAL A O 1
ATOM 3505 N N . LYS A 1 486 ? -11.314 -2.102 20.317 1.00 98.62 486 LYS A N 1
ATOM 3506 C CA . LYS A 1 486 ? -10.616 -0.887 20.749 1.00 98.62 486 LYS A CA 1
ATOM 3507 C C . LYS A 1 486 ? -11.275 0.335 20.125 1.00 98.62 486 LYS A C 1
ATOM 3509 O O . LYS A 1 486 ? -11.390 0.401 18.905 1.00 98.62 486 LYS A O 1
ATOM 3514 N N . LEU A 1 487 ? -11.680 1.292 20.948 1.00 98.50 487 LEU A N 1
ATOM 3515 C CA . LEU A 1 487 ? -12.304 2.540 20.513 1.00 98.50 487 LEU A CA 1
ATOM 3516 C C . LEU A 1 487 ? -11.487 3.717 21.051 1.00 98.50 487 LEU A C 1
ATOM 3518 O O . LEU A 1 487 ? -11.309 3.822 22.263 1.00 98.50 487 LEU A O 1
ATOM 3522 N N . ASN A 1 488 ? -10.990 4.583 20.173 1.00 96.88 488 ASN A N 1
ATOM 3523 C CA . ASN A 1 488 ? -10.188 5.742 20.554 1.00 96.88 488 ASN A CA 1
ATOM 3524 C C . ASN A 1 488 ? -10.704 7.020 19.882 1.00 96.88 488 ASN A C 1
ATOM 3526 O O . ASN A 1 488 ? -10.808 7.075 18.660 1.00 96.88 488 ASN A O 1
ATOM 3530 N N . SER A 1 489 ? -11.001 8.049 20.666 1.00 92.31 489 SER A N 1
ATOM 3531 C CA . SER A 1 489 ? -11.324 9.397 20.173 1.00 92.31 489 SER A CA 1
ATOM 3532 C C . SER A 1 489 ? -10.164 10.367 20.406 1.00 92.31 489 SER A C 1
ATOM 3534 O O . SER A 1 489 ? -9.199 10.003 21.081 1.00 92.31 489 SER A O 1
ATOM 3536 N N . ASP A 1 490 ? -10.274 11.610 19.927 1.00 87.62 490 ASP A N 1
ATOM 3537 C CA . ASP A 1 490 ? -9.280 12.666 20.187 1.00 87.62 490 ASP A CA 1
ATOM 3538 C C . ASP A 1 490 ? -7.850 12.204 19.869 1.00 87.62 490 ASP A C 1
ATOM 3540 O O . ASP A 1 490 ? -6.925 12.261 20.684 1.00 87.62 490 ASP A O 1
ATOM 3544 N N . THR A 1 491 ? -7.681 11.585 18.699 1.00 92.94 491 THR A N 1
ATOM 3545 C CA . THR A 1 491 ? -6.397 10.979 18.335 1.00 92.94 491 THR A CA 1
ATOM 3546 C C . THR A 1 491 ? -5.286 12.008 18.124 1.00 92.94 491 THR A C 1
ATOM 3548 O O . THR A 1 491 ? -4.120 11.621 18.159 1.00 92.94 491 THR A O 1
ATOM 3551 N N . ASP A 1 492 ? -5.615 13.278 17.896 1.00 88.62 492 ASP A N 1
ATOM 3552 C CA . ASP A 1 492 ? -4.702 14.432 17.833 1.00 88.62 492 ASP A CA 1
ATOM 3553 C C . ASP A 1 492 ? -4.409 15.056 19.204 1.00 88.62 492 ASP A C 1
ATOM 3555 O O . ASP A 1 492 ? -3.385 15.731 19.346 1.00 88.62 492 ASP A O 1
ATOM 3559 N N . GLY A 1 493 ? -5.233 14.785 20.217 1.00 86.56 493 GLY A N 1
ATOM 3560 C CA . GLY A 1 493 ? -5.024 15.235 21.588 1.00 86.56 493 GLY A CA 1
ATOM 3561 C C . GLY A 1 493 ? -5.362 16.711 21.806 1.00 86.56 493 GLY A C 1
ATOM 3562 O O . GLY A 1 493 ? -4.737 17.354 22.658 1.00 86.56 493 GLY A O 1
ATOM 3563 N N . ASP A 1 494 ? -6.305 17.261 21.038 1.00 80.00 494 ASP A N 1
ATOM 3564 C CA . ASP A 1 494 ? -6.756 18.652 21.148 1.00 80.00 494 ASP A CA 1
ATOM 3565 C C . ASP A 1 494 ? -7.783 18.866 22.281 1.00 80.00 494 ASP A C 1
ATOM 3567 O O . ASP A 1 494 ? -8.104 20.010 22.629 1.00 80.00 494 ASP A O 1
ATOM 3571 N N . GLY A 1 495 ? -8.232 17.778 22.917 1.00 77.56 495 GLY A N 1
ATOM 3572 C CA . GLY A 1 495 ? -9.210 17.790 24.001 1.00 77.56 495 GLY A CA 1
ATOM 3573 C C . GLY A 1 495 ? -10.660 17.816 23.516 1.00 77.56 495 GLY A C 1
ATOM 3574 O O . GLY A 1 495 ? -11.553 18.124 24.312 1.00 77.56 495 GLY A O 1
ATOM 3575 N N . VAL A 1 496 ? -10.913 17.535 22.235 1.00 73.81 496 VAL A N 1
ATOM 3576 C CA . VAL A 1 496 ? -12.239 17.532 21.614 1.00 73.81 496 VAL A CA 1
ATOM 3577 C C . VAL A 1 496 ? -12.573 16.142 21.073 1.00 73.81 496 VAL A C 1
ATOM 3579 O O . VAL A 1 496 ? -11.780 15.470 20.430 1.00 73.81 496 VAL A O 1
ATOM 3582 N N . GLY A 1 497 ? -13.814 15.713 21.303 1.00 75.12 497 GLY A N 1
ATOM 3583 C CA . GLY A 1 497 ? -14.313 14.405 20.883 1.00 75.12 497 GLY A CA 1
ATOM 3584 C C . GLY A 1 497 ? -14.627 13.490 22.064 1.00 75.12 497 GLY A C 1
ATOM 3585 O O . GLY A 1 497 ? -14.474 13.869 23.223 1.00 75.12 497 GLY A O 1
ATOM 3586 N N . ALA A 1 498 ? -15.136 12.298 21.774 1.00 83.62 498 ALA A N 1
ATOM 3587 C CA . ALA A 1 498 ? -15.397 11.249 22.756 1.00 83.62 498 ALA A CA 1
ATOM 3588 C C . ALA A 1 498 ? -15.654 9.901 22.070 1.00 83.62 498 ALA A C 1
ATOM 3590 O O . ALA A 1 498 ? -16.089 9.832 20.913 1.00 83.62 498 ALA A O 1
ATOM 3591 N N . VAL A 1 499 ? -15.484 8.815 22.823 1.00 91.81 499 VAL A N 1
ATOM 3592 C CA . VAL A 1 499 ? -16.090 7.526 22.471 1.00 91.81 499 VAL A CA 1
ATOM 3593 C C . VAL A 1 499 ? -17.517 7.490 23.017 1.00 91.81 499 VAL A C 1
ATOM 3595 O O . VAL A 1 499 ? -17.724 7.598 24.222 1.00 91.81 499 VAL A O 1
ATOM 3598 N N . ILE A 1 500 ? -18.510 7.316 22.147 1.00 86.62 500 ILE A N 1
ATOM 3599 C CA . ILE A 1 500 ? -19.944 7.354 22.467 1.00 86.62 500 ILE A CA 1
ATOM 3600 C C . ILE A 1 500 ? -20.550 5.967 22.229 1.00 86.62 500 ILE A C 1
ATOM 3602 O O . ILE A 1 500 ? -20.525 5.445 21.114 1.00 86.62 500 ILE A O 1
ATOM 3606 N N . ILE A 1 501 ? -21.135 5.368 23.267 1.00 91.56 501 ILE A N 1
ATOM 3607 C CA . ILE A 1 501 ? -21.632 3.986 23.251 1.00 91.56 501 ILE A CA 1
ATOM 3608 C C . ILE A 1 501 ? -23.154 3.956 23.461 1.00 91.56 501 ILE A C 1
ATOM 3610 O O . ILE A 1 501 ? -23.674 3.939 24.586 1.00 91.56 501 ILE A O 1
ATOM 3614 N N . ASN A 1 502 ? -23.866 3.886 22.336 1.00 85.50 502 ASN A N 1
ATOM 3615 C CA . ASN A 1 502 ? -25.328 3.846 22.222 1.00 85.50 502 ASN A CA 1
ATOM 3616 C C . ASN A 1 502 ? -25.885 2.429 22.014 1.00 85.50 502 ASN A C 1
ATOM 3618 O O . ASN A 1 502 ? -27.104 2.246 21.992 1.00 85.50 502 ASN A O 1
ATOM 3622 N N . ALA A 1 503 ? -25.022 1.417 21.942 1.00 90.31 503 ALA A N 1
ATOM 3623 C CA . ALA A 1 503 ? -25.402 0.014 21.836 1.00 90.31 503 ALA A CA 1
ATOM 3624 C C . ALA A 1 503 ? -24.496 -0.897 22.677 1.00 90.31 503 ALA A C 1
ATOM 3626 O O . ALA A 1 503 ? -23.423 -0.494 23.123 1.00 90.31 503 ALA A O 1
ATOM 3627 N N . ASP A 1 504 ? -24.954 -2.124 22.917 1.00 96.81 504 ASP A N 1
ATOM 3628 C CA . ASP A 1 504 ? -24.209 -3.118 23.689 1.00 96.81 504 ASP A CA 1
ATOM 3629 C C . ASP A 1 504 ? -22.994 -3.643 22.913 1.00 96.81 504 ASP A C 1
ATOM 3631 O O . ASP A 1 504 ? -22.984 -3.673 21.678 1.00 96.81 504 ASP A O 1
ATOM 3635 N N . ILE A 1 505 ? -21.966 -4.074 23.649 1.00 98.50 505 ILE A N 1
ATOM 3636 C CA . ILE A 1 505 ? -20.741 -4.647 23.078 1.00 98.50 505 ILE A CA 1
ATOM 3637 C C . ILE A 1 505 ? -20.463 -6.004 23.725 1.00 98.50 505 ILE A C 1
ATOM 3639 O O . ILE A 1 505 ? -20.487 -6.135 24.952 1.00 98.50 505 ILE A O 1
ATOM 3643 N N . SER A 1 506 ? -20.151 -7.018 22.917 1.00 97.88 506 SER A N 1
ATOM 3644 C CA . SER A 1 506 ? -19.703 -8.317 23.411 1.00 97.88 506 SER A CA 1
ATOM 3645 C C . SER A 1 506 ? -18.556 -8.930 22.611 1.00 97.88 506 SER A C 1
ATOM 3647 O O . SER A 1 506 ? -18.626 -9.005 21.387 1.00 97.88 506 SER A O 1
ATOM 3649 N N . THR A 1 507 ? -17.535 -9.436 23.307 1.00 96.94 507 THR A N 1
ATOM 3650 C CA . THR A 1 507 ? -16.227 -9.804 22.719 1.00 96.94 507 THR A CA 1
ATOM 3651 C C . THR A 1 507 ? -15.872 -11.297 22.784 1.00 96.94 507 THR A C 1
ATOM 3653 O O . THR A 1 507 ? -14.824 -11.714 22.295 1.00 96.94 507 THR A O 1
ATOM 3656 N N . ASN A 1 508 ? -16.741 -12.132 23.367 1.00 94.94 508 ASN A N 1
ATOM 3657 C CA . ASN A 1 508 ? -16.606 -13.599 23.399 1.00 94.94 508 ASN A CA 1
ATOM 3658 C C . ASN A 1 508 ? -15.197 -14.115 23.793 1.00 94.94 508 ASN A C 1
ATOM 3660 O O . ASN A 1 508 ? -14.605 -14.960 23.129 1.00 94.94 508 ASN A O 1
ATOM 3664 N N . GLY A 1 509 ? -14.649 -13.606 24.893 1.00 93.81 509 GLY A N 1
ATOM 3665 C CA . GLY A 1 509 ? -13.334 -13.965 25.431 1.00 93.81 509 GLY A CA 1
ATOM 3666 C C . GLY A 1 509 ? -12.224 -12.974 25.072 1.00 93.81 509 GLY A C 1
ATOM 3667 O O . GLY A 1 509 ? -11.187 -12.988 25.734 1.00 93.81 509 GLY A O 1
ATOM 3668 N N . GLY A 1 510 ? -12.434 -12.114 24.071 1.00 96.06 510 GLY A N 1
ATOM 3669 C CA . GLY A 1 510 ? -11.562 -10.971 23.782 1.00 96.06 510 GLY A CA 1
ATOM 3670 C C . GLY A 1 510 ? -11.795 -9.800 24.740 1.00 96.06 510 GLY A C 1
ATOM 3671 O O . GLY A 1 510 ? -12.752 -9.796 25.521 1.00 96.06 510 GLY A O 1
ATOM 3672 N N . PHE A 1 511 ? -10.923 -8.797 24.707 1.00 97.06 511 PHE A N 1
ATOM 3673 C CA . PHE A 1 511 ? -11.024 -7.616 25.573 1.00 97.06 511 PHE A CA 1
ATOM 3674 C C . PHE A 1 511 ? -11.793 -6.462 24.917 1.00 97.06 511 PHE A C 1
ATOM 3676 O O . PHE A 1 511 ? -11.898 -6.374 23.694 1.00 97.06 511 PHE A O 1
ATOM 3683 N N . PHE A 1 512 ? -12.283 -5.546 25.749 1.00 98.44 512 PHE A N 1
ATOM 3684 C CA . PHE A 1 512 ? -12.818 -4.256 25.324 1.00 98.44 512 PHE A CA 1
ATOM 3685 C C . PHE A 1 512 ? -11.976 -3.123 25.912 1.00 98.44 512 PHE A C 1
ATOM 3687 O O . PHE A 1 512 ? -11.694 -3.110 27.113 1.00 98.44 512 PHE A O 1
ATOM 3694 N N . THR A 1 513 ? -11.576 -2.168 25.078 1.00 98.00 513 THR A N 1
ATOM 3695 C CA . THR A 1 513 ? -10.893 -0.947 25.508 1.00 98.00 513 THR A CA 1
ATOM 3696 C C . THR A 1 513 ? -11.534 0.265 24.852 1.00 98.00 513 THR A C 1
ATOM 3698 O O . THR A 1 513 ? -11.745 0.279 23.642 1.00 98.00 513 THR A O 1
ATOM 3701 N N . SER A 1 514 ? -11.823 1.280 25.653 1.00 97.31 514 SER A N 1
ATOM 3702 C CA . SER A 1 514 ? -12.288 2.584 25.194 1.00 97.31 514 SER A CA 1
ATOM 3703 C C . SER A 1 514 ? -11.422 3.657 25.820 1.00 97.31 514 SER A C 1
ATOM 3705 O O . SER A 1 514 ? -11.109 3.543 27.003 1.00 97.31 514 SER A O 1
ATOM 3707 N N . GLY A 1 515 ? -11.051 4.683 25.067 1.00 93.06 515 GLY A N 1
ATOM 3708 C CA . GLY A 1 515 ? -10.281 5.790 25.605 1.00 93.06 515 GLY A CA 1
ATOM 3709 C C . GLY A 1 515 ? -10.123 6.946 24.637 1.00 93.06 515 GLY A C 1
ATOM 3710 O O . GLY A 1 515 ? -10.893 7.085 23.686 1.00 93.06 515 GLY A O 1
ATOM 3711 N N . SER A 1 516 ? -9.153 7.803 24.925 1.00 89.94 516 SER A N 1
ATOM 3712 C CA . SER A 1 516 ? -8.893 8.995 24.125 1.00 89.94 516 SER A CA 1
ATOM 3713 C C . SER A 1 516 ? -7.437 9.417 24.173 1.00 89.94 516 SER A C 1
ATOM 3715 O O . SER A 1 516 ? -6.748 9.186 25.176 1.00 89.94 516 SER A O 1
ATOM 3717 N N . GLY A 1 517 ? -6.999 10.080 23.109 1.00 88.44 517 GLY A N 1
ATOM 3718 C CA . GLY A 1 517 ? -5.706 10.731 23.033 1.00 88.44 517 GLY A CA 1
ATOM 3719 C C . GLY A 1 517 ? -4.809 10.186 21.928 1.00 88.44 517 GLY A C 1
ATOM 3720 O O . GLY A 1 517 ? -5.061 9.167 21.268 1.00 88.44 517 GLY A O 1
ATOM 3721 N N . GLY A 1 518 ? -3.689 10.876 21.759 1.00 91.12 518 GLY A N 1
ATOM 3722 C CA . GLY A 1 518 ? -2.686 10.571 20.756 1.00 91.12 518 GLY A CA 1
ATOM 3723 C C . GLY A 1 518 ? -1.983 11.833 20.289 1.00 91.12 518 GLY A C 1
ATOM 3724 O O . GLY A 1 518 ? -2.026 12.871 20.943 1.00 91.12 518 GLY A O 1
ATOM 3725 N N . THR A 1 519 ? -1.276 11.695 19.177 1.00 90.06 519 THR A N 1
ATOM 3726 C CA . THR A 1 519 ? -0.637 12.795 18.448 1.00 90.06 519 THR A CA 1
ATOM 3727 C C . THR A 1 519 ? -0.848 12.663 16.941 1.00 90.06 519 THR A C 1
ATOM 3729 O O . THR A 1 519 ? -0.031 13.146 16.154 1.00 90.06 519 THR A O 1
ATOM 3732 N N . VAL A 1 520 ? -1.894 11.933 16.535 1.00 87.31 520 VAL A N 1
ATOM 3733 C CA . VAL A 1 520 ? -2.241 11.700 15.133 1.00 87.31 520 VAL A CA 1
ATOM 3734 C C . VAL A 1 520 ? -2.501 13.039 14.483 1.00 87.31 520 VAL A C 1
ATOM 3736 O O . VAL A 1 520 ? -3.441 13.737 14.828 1.00 87.31 520 VAL A O 1
ATOM 3739 N N . THR A 1 521 ? -1.662 13.398 13.531 1.00 79.25 521 THR A N 1
ATOM 3740 C CA . THR A 1 521 ? -1.797 14.637 12.778 1.00 79.25 521 THR A CA 1
ATOM 3741 C C . THR A 1 521 ? -1.687 14.335 11.302 1.00 79.25 521 THR A C 1
ATOM 3743 O O . THR A 1 521 ? -1.090 13.348 10.872 1.00 79.25 521 THR A O 1
ATOM 3746 N N . ILE A 1 522 ? -2.278 15.217 10.511 1.00 73.00 522 ILE A N 1
ATOM 3747 C CA . ILE A 1 522 ? -2.185 15.166 9.065 1.00 73.00 522 ILE A CA 1
ATOM 3748 C C . ILE A 1 522 ? -1.149 16.186 8.621 1.00 73.00 522 ILE A C 1
ATOM 3750 O O . ILE A 1 522 ? -1.261 17.382 8.899 1.00 73.00 522 ILE A O 1
ATOM 3754 N N . LYS A 1 523 ? -0.131 15.726 7.898 1.00 62.94 523 LYS A N 1
ATOM 3755 C CA . LYS A 1 523 ? 0.927 16.606 7.411 1.00 62.94 523 LYS A CA 1
ATOM 3756 C C . LYS A 1 523 ? 0.523 17.287 6.116 1.00 62.94 523 LYS A C 1
ATOM 3758 O O . LYS A 1 523 ? 0.700 16.763 5.023 1.00 62.94 523 LYS A O 1
ATOM 3763 N N . VAL A 1 524 ? 0.016 18.503 6.249 1.00 61.03 524 VAL A N 1
ATOM 3764 C CA . VAL A 1 524 ? -0.402 19.330 5.116 1.00 61.03 524 VAL A CA 1
ATOM 3765 C C . VAL A 1 524 ? 0.751 20.092 4.465 1.00 61.03 524 VAL A C 1
ATOM 3767 O O . VAL A 1 524 ? 1.528 20.755 5.157 1.00 61.03 524 VAL A O 1
ATOM 3770 N N . PRO A 1 525 ? 0.836 20.112 3.124 1.00 54.88 525 PRO A N 1
ATOM 3771 C CA . PRO A 1 525 ? 1.559 21.158 2.411 1.00 54.88 525 PRO A CA 1
ATOM 3772 C C . PRO A 1 525 ? 0.990 22.552 2.735 1.00 54.88 525 PRO A C 1
ATOM 3774 O O . PRO A 1 525 ? -0.222 22.717 2.903 1.00 54.88 525 PRO A O 1
ATOM 3777 N N . ASN A 1 526 ? 1.846 23.579 2.769 1.00 48.62 526 ASN A N 1
ATOM 3778 C CA . ASN A 1 526 ? 1.410 24.971 2.944 1.00 48.62 526 ASN A CA 1
ATOM 3779 C C . ASN A 1 526 ? 0.353 25.360 1.893 1.00 48.62 526 ASN A C 1
ATOM 3781 O O . ASN A 1 526 ? 0.596 25.225 0.695 1.00 48.62 526 ASN A O 1
ATOM 3785 N N . GLY A 1 527 ? -0.789 25.892 2.345 1.00 53.34 527 GLY A N 1
ATOM 3786 C CA . GLY A 1 527 ? -1.893 26.327 1.478 1.00 53.34 527 GLY A CA 1
ATOM 3787 C C . GLY A 1 527 ? -2.964 25.266 1.192 1.00 53.34 527 GLY A C 1
ATOM 3788 O O . GLY A 1 527 ? -3.841 25.519 0.369 1.00 53.34 527 GLY A O 1
ATOM 3789 N N . THR A 1 528 ? -2.917 24.104 1.853 1.00 54.00 528 THR A N 1
ATOM 3790 C CA . THR A 1 528 ? -3.984 23.088 1.781 1.00 54.00 528 THR A CA 1
ATOM 3791 C C . THR A 1 528 ? -5.264 23.609 2.444 1.00 54.00 528 THR A C 1
ATOM 3793 O O . THR A 1 528 ? -5.205 24.182 3.531 1.00 54.00 528 THR A O 1
ATOM 3796 N N . ALA A 1 529 ? -6.415 23.436 1.789 1.00 54.72 529 ALA A N 1
ATOM 3797 C CA . ALA A 1 529 ? -7.707 23.845 2.336 1.00 54.72 529 ALA A CA 1
ATOM 3798 C C . ALA A 1 529 ? -8.105 23.001 3.566 1.00 54.72 529 ALA A C 1
ATOM 3800 O O . ALA A 1 529 ? -7.714 21.838 3.695 1.00 54.72 529 ALA A O 1
ATOM 3801 N N . ASN A 1 530 ? -8.916 23.580 4.456 1.00 50.69 530 ASN A N 1
ATOM 3802 C CA . ASN A 1 530 ? -9.514 22.853 5.579 1.00 50.69 530 ASN A CA 1
ATOM 3803 C C . ASN A 1 530 ? -10.412 21.714 5.057 1.00 50.69 530 ASN A C 1
ATOM 3805 O O . ASN A 1 530 ? -11.173 21.923 4.113 1.00 50.69 530 ASN A O 1
ATOM 3809 N N . GLY A 1 531 ? -10.344 20.533 5.678 1.00 50.06 531 GLY A N 1
ATOM 3810 C CA . GLY A 1 531 ? -11.162 19.365 5.318 1.00 50.06 531 GLY A CA 1
ATOM 3811 C C . GLY A 1 531 ? -10.644 18.525 4.137 1.00 50.06 531 GLY A C 1
ATOM 3812 O O . GLY A 1 531 ? -11.414 17.749 3.569 1.00 50.06 531 GLY A O 1
ATOM 3813 N N . ALA A 1 532 ? -9.373 18.686 3.758 1.00 51.56 532 ALA A N 1
ATOM 3814 C CA . ALA A 1 532 ? -8.661 17.805 2.826 1.00 51.56 532 ALA A CA 1
ATOM 3815 C C . ALA A 1 532 ? -7.939 16.677 3.588 1.00 51.56 532 ALA A C 1
ATOM 3817 O O . ALA A 1 532 ? -7.681 16.810 4.784 1.00 51.56 532 ALA A O 1
ATOM 3818 N N . TYR A 1 533 ? -7.587 15.579 2.923 1.00 50.34 533 TYR A N 1
ATOM 3819 C CA . TYR A 1 533 ? -6.558 14.659 3.428 1.00 50.34 533 TYR A CA 1
ATOM 3820 C C . TYR A 1 533 ? -5.183 15.294 3.217 1.00 50.34 533 TYR A C 1
ATOM 3822 O O . TYR A 1 533 ? -5.047 16.229 2.419 1.00 50.34 533 TYR A O 1
ATOM 3830 N N . ALA A 1 534 ? -4.142 14.782 3.875 1.00 47.88 534 ALA A N 1
ATOM 3831 C CA . ALA A 1 534 ? -2.796 15.104 3.425 1.00 47.88 534 ALA A CA 1
ATOM 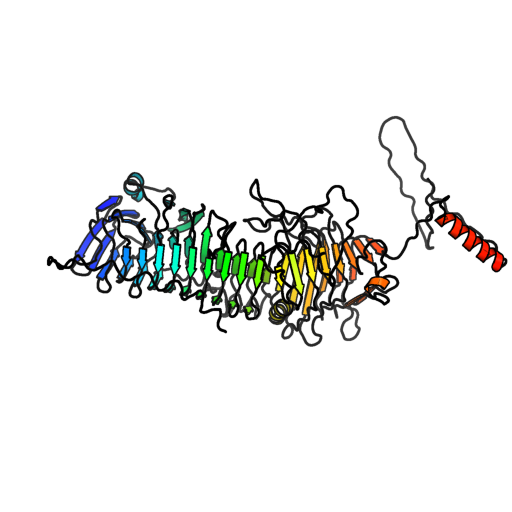3832 C C . ALA A 1 534 ? -2.003 13.905 2.938 1.00 47.88 534 ALA A C 1
ATOM 3834 O O . ALA A 1 534 ? -1.637 13.010 3.688 1.00 47.88 534 ALA A O 1
ATOM 3835 N N . ASP A 1 535 ? -1.699 14.011 1.649 1.00 50.84 535 ASP A N 1
ATOM 3836 C CA . ASP A 1 535 ? -0.522 13.600 0.885 1.00 50.84 535 ASP A CA 1
ATOM 3837 C C . ASP A 1 535 ? 0.498 12.631 1.509 1.00 50.84 535 ASP A C 1
ATOM 3839 O O . ASP A 1 535 ? 0.912 11.689 0.845 1.00 50.84 535 ASP A O 1
ATOM 3843 N N . THR A 1 536 ? 0.956 12.835 2.745 1.00 49.91 536 THR A N 1
ATOM 3844 C CA . THR A 1 536 ? 2.014 12.001 3.344 1.00 49.91 536 THR A CA 1
ATOM 3845 C C . THR A 1 536 ? 1.500 10.933 4.309 1.00 49.91 536 THR A C 1
ATOM 3847 O O . THR A 1 536 ? 2.312 10.286 4.972 1.00 49.91 536 THR A O 1
ATOM 3850 N N . GLY A 1 537 ? 0.181 10.741 4.388 1.00 63.53 537 GLY A N 1
ATOM 3851 C CA . GLY A 1 537 ? -0.452 9.879 5.379 1.00 63.53 537 GLY A CA 1
ATOM 3852 C C . GLY A 1 537 ? -0.470 10.508 6.772 1.00 63.53 537 GLY A C 1
ATOM 3853 O O . GLY A 1 537 ? -0.068 11.660 6.973 1.00 63.53 537 GLY A O 1
ATOM 3854 N N . LEU A 1 538 ? -0.950 9.733 7.740 1.00 76.38 538 LEU A N 1
ATOM 3855 C CA . LEU A 1 538 ? -1.005 10.130 9.144 1.00 76.38 538 LEU A CA 1
ATOM 3856 C C . LEU A 1 538 ? 0.399 10.120 9.772 1.00 76.38 538 LEU A C 1
ATOM 3858 O O . LEU A 1 538 ? 1.149 9.151 9.637 1.00 76.38 538 LEU A O 1
ATOM 3862 N N . GLU A 1 539 ? 0.754 11.189 10.484 1.00 80.31 539 GLU A N 1
ATOM 3863 C CA . GLU A 1 539 ? 1.935 11.254 11.350 1.00 80.31 539 GLU A CA 1
ATOM 3864 C C . GLU A 1 539 ? 1.517 11.167 12.824 1.00 80.31 539 GLU A C 1
ATOM 3866 O O . GLU A 1 539 ? 0.368 11.405 13.181 1.00 80.31 539 GLU A O 1
ATOM 3871 N N . GLY A 1 540 ? 2.460 10.824 13.703 1.00 84.56 540 GLY A N 1
ATOM 3872 C CA . GLY A 1 540 ? 2.169 10.610 15.120 1.00 84.56 540 GLY A CA 1
ATOM 3873 C C . GLY A 1 540 ? 1.549 9.241 15.398 1.00 84.56 540 GLY A C 1
ATOM 3874 O O . GLY A 1 540 ? 1.695 8.305 14.609 1.00 84.56 540 GLY A O 1
ATOM 3875 N N . LYS A 1 541 ? 0.958 9.081 16.584 1.00 88.62 541 LYS A N 1
ATOM 3876 C CA . LYS A 1 541 ? 0.368 7.807 17.018 1.00 88.62 541 LYS A CA 1
ATOM 3877 C C . LYS A 1 541 ? -0.876 8.049 17.852 1.00 88.62 541 LYS A C 1
ATOM 3879 O O . LYS A 1 541 ? -0.844 8.865 18.771 1.00 88.62 541 LYS A O 1
ATOM 3884 N N . ALA A 1 542 ? -1.924 7.282 17.580 1.00 88.19 542 ALA A N 1
ATOM 3885 C CA . ALA A 1 542 ? -3.045 7.163 18.494 1.00 88.19 542 ALA A CA 1
ATOM 3886 C C . ALA A 1 542 ? -2.548 6.610 19.838 1.00 88.19 542 ALA A C 1
ATOM 3888 O O . ALA A 1 542 ? -1.635 5.777 19.893 1.00 88.19 542 ALA A O 1
ATOM 3889 N N . ASN A 1 543 ? -3.128 7.094 20.928 1.00 90.44 543 ASN A N 1
ATOM 3890 C CA . ASN A 1 543 ? -2.825 6.635 22.271 1.00 90.44 543 ASN A CA 1
ATOM 3891 C C . ASN A 1 543 ? -4.112 6.579 23.089 1.00 90.44 543 ASN A C 1
ATOM 3893 O O . ASN A 1 543 ? -4.471 7.543 23.753 1.00 90.44 543 ASN A O 1
ATOM 3897 N N . ILE A 1 544 ? -4.754 5.412 23.090 1.00 90.31 544 ILE A N 1
ATOM 3898 C CA . ILE A 1 544 ? -6.006 5.174 23.820 1.00 90.31 544 ILE A CA 1
ATOM 3899 C C . ILE A 1 544 ? -5.911 5.455 25.330 1.00 90.31 544 ILE A C 1
ATOM 3901 O O . ILE A 1 544 ? -6.914 5.770 25.962 1.00 90.31 544 ILE A O 1
ATOM 3905 N N . ALA A 1 545 ? -4.700 5.418 25.894 1.00 87.75 545 ALA A N 1
ATOM 3906 C CA . ALA A 1 545 ? -4.409 5.759 27.285 1.00 87.75 545 ALA A CA 1
ATOM 3907 C C . ALA A 1 545 ? -3.883 7.203 27.460 1.00 87.75 545 ALA A C 1
ATOM 3909 O O . ALA A 1 545 ? -3.173 7.496 28.422 1.00 87.75 545 ALA A O 1
ATOM 3910 N N . GLY A 1 546 ? -4.135 8.105 26.505 1.00 82.81 546 GLY A N 1
ATOM 3911 C CA . GLY A 1 546 ? -3.718 9.511 26.570 1.00 82.81 546 GLY A CA 1
ATOM 3912 C C . GLY A 1 546 ? -4.553 10.348 27.545 1.00 82.81 546 GLY A C 1
ATOM 3913 O O . GLY A 1 546 ? -4.016 11.259 28.171 1.00 82.81 546 GLY A O 1
ATOM 3914 N N . HIS A 1 547 ? -5.824 9.974 27.726 1.00 79.19 547 HIS A N 1
ATOM 3915 C CA . HIS A 1 547 ? -6.791 10.529 28.681 1.00 79.19 547 HIS A CA 1
ATOM 3916 C C . HIS A 1 547 ? -7.068 12.033 28.516 1.00 79.19 547 HIS A C 1
ATOM 3918 O O . HIS A 1 547 ? -7.045 12.781 29.495 1.00 79.19 547 HIS A O 1
ATOM 3924 N N . THR A 1 548 ? -7.316 12.488 27.292 1.00 73.81 548 THR A N 1
ATOM 3925 C CA . THR A 1 548 ? -7.633 13.896 26.997 1.00 73.81 548 THR A CA 1
ATOM 3926 C C . THR A 1 548 ? -9.116 14.227 27.184 1.00 73.81 548 THR A C 1
ATOM 3928 O O . THR A 1 548 ? -9.443 15.296 27.697 1.00 73.81 548 THR A O 1
ATOM 3931 N N . VAL A 1 549 ? -10.001 13.286 26.848 1.00 75.25 549 VAL A N 1
ATOM 3932 C CA . VAL A 1 549 ? -11.459 13.354 27.037 1.00 75.25 549 VAL A CA 1
ATOM 3933 C C . VAL A 1 549 ? -11.941 12.093 27.774 1.00 75.25 549 VAL A C 1
ATOM 3935 O O . VAL A 1 549 ? -11.489 11.814 28.891 1.00 75.25 549 VAL A O 1
ATOM 3938 N N . GLY A 1 550 ? -12.846 11.298 27.192 1.00 85.12 550 GLY A N 1
ATOM 3939 C CA . GLY A 1 550 ? -13.386 10.114 27.847 1.00 85.12 550 GLY A CA 1
ATOM 3940 C C . GLY A 1 550 ? -14.376 9.283 27.025 1.00 85.12 550 GLY A C 1
ATOM 3941 O O . GLY A 1 550 ? -14.539 9.453 25.817 1.00 85.12 550 GLY A O 1
ATOM 3942 N N . THR A 1 551 ? -15.053 8.368 27.718 1.00 91.00 551 THR A N 1
ATOM 3943 C CA . THR A 1 551 ? -16.101 7.479 27.203 1.00 91.00 551 THR A CA 1
ATOM 3944 C C . THR A 1 551 ? -17.470 7.891 27.738 1.00 91.00 551 THR A C 1
ATOM 3946 O O . THR A 1 551 ? -17.657 8.031 28.946 1.00 91.00 551 THR A O 1
ATOM 3949 N N . TYR A 1 552 ? -18.464 8.008 26.864 1.00 88.38 552 TYR A N 1
ATOM 3950 C CA . TYR A 1 552 ? -19.849 8.303 27.213 1.00 88.38 552 TYR A CA 1
ATOM 3951 C C . TYR A 1 552 ? -20.769 7.120 26.889 1.00 88.38 552 TYR A C 1
ATOM 3953 O O . TYR A 1 552 ? -20.813 6.637 25.760 1.00 88.38 552 TYR A O 1
ATOM 3961 N N . PHE A 1 553 ? -21.533 6.657 27.879 1.00 88.25 553 PHE A N 1
ATOM 3962 C CA . PHE A 1 553 ? -22.550 5.619 27.720 1.00 88.25 553 PHE A CA 1
ATOM 3963 C C . PHE A 1 553 ? -23.948 6.236 27.716 1.00 88.25 553 PHE A C 1
ATOM 3965 O O . PHE A 1 553 ? -24.397 6.744 28.745 1.00 88.25 553 PHE A O 1
ATOM 3972 N N . GLY A 1 554 ? -24.666 6.119 26.600 1.00 75.06 554 GLY A N 1
ATOM 3973 C CA . GLY A 1 554 ? -26.002 6.693 26.420 1.00 75.06 554 GLY A CA 1
ATOM 3974 C C . GLY A 1 554 ? -26.064 7.661 25.246 1.00 75.06 554 GLY A C 1
ATOM 3975 O O . GLY A 1 554 ? -25.036 8.024 24.689 1.00 75.06 554 GLY A O 1
ATOM 3976 N N . TYR A 1 555 ? -27.279 8.064 24.872 1.00 65.56 555 TYR A N 1
ATOM 3977 C CA . TYR A 1 555 ? -27.507 8.939 23.724 1.00 65.56 555 TYR A CA 1
ATOM 3978 C C . TYR A 1 555 ? -27.115 10.379 24.032 1.00 65.56 555 TYR A C 1
ATOM 3980 O O . TYR A 1 555 ? -27.547 10.937 25.039 1.00 65.56 555 TYR A O 1
ATOM 3988 N N . VAL A 1 556 ? -26.384 11.017 23.117 1.00 52.31 556 VAL A N 1
ATOM 3989 C CA . VAL A 1 556 ? -26.271 12.476 23.133 1.00 52.31 556 VAL A CA 1
ATOM 3990 C C . VAL A 1 556 ? -27.634 13.041 22.748 1.00 52.31 556 VAL A C 1
ATOM 3992 O O . VAL A 1 556 ? -28.121 12.816 21.640 1.00 52.31 556 VAL A O 1
ATOM 3995 N N . VAL A 1 557 ? -28.273 13.735 23.684 1.00 49.28 557 VAL A N 1
ATOM 3996 C CA . VAL A 1 557 ? -29.608 14.303 23.491 1.00 49.28 557 VAL A CA 1
ATOM 3997 C C . VAL A 1 557 ? -29.503 15.748 22.994 1.00 49.28 557 VAL A C 1
ATOM 3999 O O . VAL A 1 557 ? -28.772 16.536 23.596 1.00 49.28 557 VAL A O 1
ATOM 4002 N N . PRO A 1 558 ? -30.217 16.135 21.919 1.00 43.03 558 PRO A N 1
ATOM 4003 C CA . PRO A 1 558 ? -30.352 17.538 21.545 1.00 43.03 558 PRO A CA 1
ATOM 4004 C C . PRO A 1 558 ? -30.967 18.358 22.684 1.00 43.03 558 PRO A C 1
ATOM 4006 O O . PRO A 1 558 ? -31.765 17.845 23.473 1.00 43.03 558 PRO A O 1
ATOM 4009 N N . GLU A 1 559 ? -30.639 19.646 22.749 1.00 38.44 559 GLU A N 1
ATOM 4010 C CA . GLU A 1 559 ? -31.208 20.551 23.749 1.00 38.44 559 GLU A CA 1
ATOM 4011 C C . GLU A 1 559 ? -32.748 20.518 23.719 1.00 38.44 559 GLU A C 1
ATOM 4013 O O . GLU A 1 559 ? -33.379 20.618 22.665 1.00 38.44 559 GLU A O 1
ATOM 4018 N N . GLY A 1 560 ? -33.361 20.318 24.889 1.00 39.44 560 GLY A N 1
ATOM 4019 C CA . GLY A 1 560 ? -34.815 20.186 25.033 1.00 39.44 560 GLY A CA 1
ATOM 4020 C C . GLY A 1 560 ? -35.392 18.791 24.747 1.00 39.44 560 GLY A C 1
ATOM 4021 O O . GLY A 1 560 ? -36.612 18.635 24.803 1.00 39.44 560 GLY A O 1
ATOM 4022 N N . LYS A 1 561 ? -34.562 17.775 24.468 1.00 46.97 561 LYS A N 1
ATOM 4023 C CA . LYS A 1 561 ? -34.962 16.359 24.380 1.00 46.97 561 LYS A CA 1
ATOM 4024 C C . LYS A 1 561 ? -34.340 15.549 25.517 1.00 46.97 561 LYS A C 1
ATOM 4026 O O . LYS A 1 561 ? -33.227 15.823 25.954 1.00 46.97 561 LYS A O 1
ATOM 4031 N N . SER A 1 562 ? -35.049 14.535 25.996 1.00 52.31 562 SER A N 1
ATOM 4032 C CA . SER A 1 562 ? -34.524 13.532 26.923 1.00 52.31 562 SER A CA 1
ATOM 4033 C C . SER A 1 562 ? -34.107 12.265 26.178 1.00 52.31 562 SER A C 1
ATOM 4035 O O . SER A 1 562 ? -34.572 11.990 25.072 1.00 52.31 562 SER A O 1
ATOM 4037 N N . ALA A 1 563 ? -33.267 11.434 26.797 1.00 51.41 563 ALA A N 1
ATOM 4038 C CA . ALA A 1 563 ? -32.887 10.161 26.190 1.00 51.41 563 ALA A CA 1
ATOM 4039 C C . ALA A 1 563 ? -34.104 9.229 26.049 1.00 51.41 563 ALA A C 1
ATOM 4041 O O . ALA A 1 563 ? -34.144 8.429 25.121 1.00 51.41 563 ALA A O 1
ATOM 4042 N N . ILE A 1 564 ? -35.124 9.369 26.913 1.00 53.66 564 ILE A N 1
ATOM 4043 C CA . ILE A 1 564 ? -36.412 8.662 26.778 1.00 53.66 564 ILE A CA 1
ATOM 4044 C C . ILE A 1 564 ? -37.164 9.139 25.529 1.00 53.66 564 ILE A C 1
ATOM 4046 O O . ILE A 1 564 ? -37.742 8.309 24.837 1.00 53.66 564 ILE A O 1
ATOM 4050 N N . ASP A 1 565 ? -37.098 10.428 25.181 1.00 55.06 565 ASP A N 1
ATOM 4051 C CA . ASP A 1 565 ? -37.740 10.950 23.963 1.00 55.06 565 ASP A CA 1
ATOM 4052 C C . ASP A 1 565 ? -37.116 10.393 22.673 1.00 55.06 565 ASP A C 1
ATOM 4054 O O . ASP A 1 565 ? -37.764 10.414 21.628 1.00 55.06 565 ASP A O 1
ATOM 4058 N N . LEU A 1 566 ? -35.868 9.909 22.735 1.00 55.22 566 LEU A N 1
ATOM 4059 C CA . LEU A 1 566 ? -35.154 9.302 21.605 1.00 55.22 566 LEU A CA 1
ATOM 4060 C C . LEU A 1 566 ? -35.237 7.767 21.581 1.00 55.22 566 LEU A C 1
ATOM 4062 O O . LEU A 1 566 ? -35.189 7.177 20.506 1.00 55.22 566 LEU A O 1
ATOM 4066 N N . SER A 1 567 ? -35.341 7.117 22.745 1.00 55.94 567 SER A N 1
ATOM 4067 C CA . SER A 1 567 ? -35.219 5.652 22.887 1.00 55.94 567 SER A CA 1
ATOM 4068 C C . SER A 1 567 ? -36.487 4.934 23.357 1.00 55.94 567 SER A C 1
ATOM 4070 O O . SER A 1 567 ? -36.604 3.730 23.155 1.00 55.94 567 SER A O 1
ATOM 4072 N N . GLY A 1 568 ? -37.433 5.638 23.986 1.00 57.25 568 GLY A N 1
ATOM 4073 C CA . GLY A 1 568 ? -38.691 5.084 24.497 1.00 57.25 568 GLY A CA 1
ATOM 4074 C C . GLY A 1 568 ? -38.605 4.225 25.770 1.00 57.25 568 GLY A C 1
ATOM 4075 O O . GLY A 1 568 ? -39.654 3.900 26.321 1.00 57.25 568 GLY A O 1
ATOM 4076 N N . GLU A 1 569 ? -37.414 3.878 26.278 1.00 60.38 569 GLU A N 1
ATOM 4077 C CA . GLU A 1 569 ? -37.226 2.949 27.411 1.00 60.38 569 GLU A CA 1
ATOM 4078 C C . GLU A 1 569 ? -36.083 3.372 28.365 1.00 60.38 569 GLU A C 1
ATOM 4080 O O . GLU A 1 569 ? -35.341 4.324 28.110 1.00 60.38 569 GLU A O 1
ATOM 4085 N N . GLN A 1 570 ? -35.935 2.664 29.497 1.00 66.62 570 GLN A N 1
ATOM 4086 C CA . GLN A 1 570 ? -34.735 2.766 30.337 1.00 66.62 570 GLN A CA 1
ATOM 4087 C C . GLN A 1 570 ? -33.517 2.302 29.532 1.00 66.62 570 GLN A C 1
ATOM 4089 O O . GLN A 1 570 ? -33.447 1.148 29.109 1.00 66.62 570 GLN A O 1
ATOM 4094 N N . ASN A 1 571 ? -32.536 3.185 29.350 1.00 75.25 571 ASN A N 1
ATOM 4095 C CA . ASN A 1 571 ? -31.389 2.927 28.481 1.00 75.25 571 ASN A CA 1
ATOM 4096 C C . ASN A 1 571 ? -30.329 2.076 29.178 1.00 75.25 571 ASN A C 1
ATOM 4098 O O . ASN A 1 571 ? -29.236 2.549 29.459 1.00 75.25 571 ASN A O 1
ATOM 4102 N N . ASN A 1 572 ? -30.634 0.820 29.491 1.00 85.56 572 ASN A N 1
ATOM 4103 C CA . ASN A 1 572 ? -29.613 -0.097 29.986 1.00 85.56 572 ASN A CA 1
ATOM 4104 C C . ASN A 1 572 ? -28.497 -0.262 28.946 1.00 85.56 572 ASN A C 1
ATOM 4106 O O . ASN A 1 572 ? -28.737 -0.233 27.737 1.00 85.56 572 ASN A O 1
ATOM 4110 N N . ARG A 1 573 ? -27.272 -0.453 29.428 1.00 91.31 573 ARG A N 1
ATOM 4111 C CA . ARG A 1 573 ? -26.107 -0.681 28.577 1.00 91.31 573 ARG A CA 1
ATOM 4112 C C . ARG A 1 573 ? -25.298 -1.839 29.113 1.00 91.31 573 ARG A C 1
ATOM 4114 O O . ARG A 1 573 ? -24.968 -1.852 30.299 1.00 91.31 573 ARG A O 1
ATOM 4121 N N . LYS A 1 574 ? -24.942 -2.782 28.246 1.00 95.44 574 LYS A N 1
ATOM 4122 C CA . LYS A 1 574 ? -24.125 -3.937 28.615 1.00 95.44 574 LYS A CA 1
ATOM 4123 C C . LYS A 1 574 ? -22.841 -4.013 27.795 1.00 95.44 574 LYS A C 1
ATOM 4125 O O . LYS A 1 574 ? -22.872 -3.980 26.569 1.00 95.44 574 LYS A O 1
ATOM 4130 N N . ILE A 1 575 ? -21.721 -4.198 28.488 1.00 97.69 575 ILE A N 1
ATOM 4131 C CA . ILE A 1 575 ? -20.450 -4.636 27.907 1.00 97.69 575 ILE A CA 1
ATOM 4132 C C . ILE A 1 575 ? -20.143 -6.017 28.483 1.00 97.69 575 ILE A C 1
ATOM 4134 O O . ILE A 1 575 ? -20.032 -6.151 29.699 1.00 97.69 575 ILE A O 1
ATOM 4138 N N . THR A 1 576 ? -20.061 -7.050 27.642 1.00 96.88 576 THR A N 1
ATOM 4139 C CA . THR A 1 576 ? -19.824 -8.440 28.083 1.00 96.88 576 THR A CA 1
ATOM 4140 C C . THR A 1 576 ? -18.615 -9.048 27.397 1.00 96.88 576 THR A C 1
ATOM 4142 O O . THR A 1 576 ? -18.626 -9.241 26.184 1.00 96.88 576 THR A O 1
ATOM 4145 N N . THR A 1 577 ? -17.598 -9.449 28.153 1.00 96.69 577 THR A N 1
ATOM 4146 C CA . THR A 1 577 ? -16.369 -9.980 27.549 1.00 96.69 577 THR A CA 1
ATOM 4147 C C . THR A 1 577 ? -16.196 -11.480 27.642 1.00 96.69 577 THR A C 1
ATOM 4149 O O . THR A 1 577 ? -15.289 -12.009 27.011 1.00 96.69 577 THR A O 1
ATOM 4152 N N . ASN A 1 578 ? -17.040 -12.200 28.383 1.00 93.62 578 ASN A N 1
ATOM 4153 C CA . ASN A 1 578 ? -16.929 -13.654 28.540 1.00 93.62 578 ASN A CA 1
ATOM 4154 C C . ASN A 1 578 ? -15.525 -14.127 28.990 1.00 93.62 578 ASN A C 1
ATOM 4156 O O . ASN A 1 578 ? -15.076 -15.207 28.597 1.00 93.62 578 ASN A O 1
ATOM 4160 N N . GLY A 1 579 ? -14.827 -13.324 29.803 1.00 91.88 579 GLY A N 1
ATOM 4161 C CA . GLY A 1 579 ? -13.505 -13.628 30.367 1.00 91.88 579 GLY A CA 1
ATOM 4162 C C . GLY A 1 579 ? -12.396 -12.624 30.029 1.00 91.88 579 GLY A C 1
ATOM 4163 O O . GLY A 1 579 ? -11.386 -12.606 30.730 1.00 91.88 579 GLY A O 1
ATOM 4164 N N . GLY A 1 580 ? -12.564 -11.789 28.997 1.00 95.44 580 GLY A N 1
ATOM 4165 C CA . GLY A 1 580 ? -11.605 -10.728 28.658 1.00 95.44 580 GLY A CA 1
ATOM 4166 C C . GLY A 1 580 ? -11.677 -9.518 29.599 1.00 95.44 580 GLY A C 1
ATOM 4167 O O . GLY A 1 580 ? -12.644 -9.346 30.339 1.00 95.44 580 GLY A O 1
ATOM 4168 N N . ALA A 1 581 ? -10.665 -8.652 29.585 1.00 96.50 581 ALA A N 1
ATOM 4169 C CA . ALA A 1 581 ? -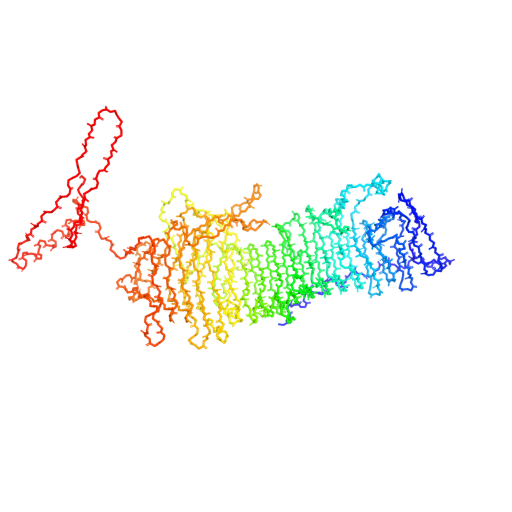10.692 -7.420 30.376 1.00 96.50 581 ALA A CA 1
ATOM 4170 C C . ALA A 1 581 ? -11.592 -6.344 29.740 1.00 96.50 581 ALA A C 1
ATOM 4172 O O . ALA A 1 581 ? -11.742 -6.293 28.518 1.00 96.50 581 ALA A O 1
ATOM 4173 N N . ILE A 1 582 ? -12.148 -5.469 30.576 1.00 98.00 582 ILE A N 1
ATOM 4174 C CA . ILE A 1 582 ? -12.761 -4.197 30.182 1.00 98.00 582 ILE A CA 1
ATOM 4175 C C . ILE A 1 582 ? -11.855 -3.086 30.707 1.00 98.00 582 ILE A C 1
ATOM 4177 O O . ILE A 1 582 ? -11.625 -3.014 31.913 1.00 98.00 582 ILE A O 1
ATOM 4181 N N . THR A 1 583 ? -11.368 -2.220 29.825 1.00 97.00 583 THR A N 1
ATOM 4182 C CA . THR A 1 583 ? -10.588 -1.033 30.197 1.00 97.00 583 THR A CA 1
ATOM 4183 C C . THR A 1 583 ? -11.272 0.218 29.655 1.00 97.00 583 THR A C 1
ATOM 4185 O O . THR A 1 583 ? -11.540 0.306 28.459 1.00 97.00 583 THR A O 1
ATOM 4188 N N . LEU A 1 584 ? -11.569 1.173 30.532 1.00 96.06 584 LEU A N 1
ATOM 4189 C CA . LEU A 1 584 ? -12.100 2.488 30.183 1.00 96.06 584 LEU A CA 1
ATOM 4190 C C . LEU A 1 584 ? -11.082 3.544 30.609 1.00 96.06 584 LEU A C 1
ATOM 4192 O O . LEU A 1 584 ? -10.857 3.753 31.803 1.00 96.06 584 LEU A O 1
ATOM 4196 N N . ASP A 1 585 ? -10.450 4.159 29.622 1.00 92.00 585 ASP A N 1
ATOM 4197 C CA . ASP A 1 585 ? -9.347 5.082 29.791 1.00 92.00 585 ASP A CA 1
ATOM 4198 C C . ASP A 1 585 ? -9.809 6.540 29.655 1.00 92.00 585 ASP A C 1
ATOM 4200 O O . ASP A 1 585 ? -10.309 6.962 28.618 1.00 92.00 585 ASP A O 1
ATOM 4204 N N . GLY A 1 586 ? -9.598 7.340 30.702 1.00 86.94 586 GLY A N 1
ATOM 4205 C CA . GLY A 1 586 ? -10.082 8.725 30.776 1.00 86.94 586 GLY A CA 1
ATOM 4206 C C . GLY A 1 586 ? -11.440 8.824 31.468 1.00 86.94 586 GLY A C 1
ATOM 4207 O O . GLY A 1 586 ? -11.884 7.883 32.118 1.00 86.94 586 GLY A O 1
ATOM 4208 N N . GLU A 1 587 ? -12.101 9.977 31.392 1.00 84.75 587 GLU A N 1
ATOM 4209 C CA . GLU A 1 587 ? -13.383 10.148 32.087 1.00 84.75 587 GLU A CA 1
ATOM 4210 C C . GLU A 1 587 ? -14.456 9.186 31.548 1.00 84.75 587 GLU A C 1
ATOM 4212 O O . GLU A 1 587 ? -14.515 8.892 30.360 1.00 84.75 587 GLU A O 1
ATOM 4217 N N . VAL A 1 588 ? -15.329 8.681 32.416 1.00 88.88 588 VAL A N 1
ATOM 4218 C CA . VAL A 1 588 ? -16.464 7.832 32.039 1.00 88.88 588 VAL A CA 1
ATOM 4219 C C . VAL A 1 588 ? -17.748 8.523 32.454 1.00 88.88 588 VAL A C 1
ATOM 4221 O O . VAL A 1 588 ? -17.998 8.699 33.643 1.00 88.88 588 VAL A O 1
ATOM 4224 N N . ALA A 1 589 ? -18.592 8.872 31.490 1.00 85.62 589 ALA A N 1
ATOM 4225 C CA . ALA A 1 589 ? -19.870 9.528 31.726 1.00 85.62 589 ALA A CA 1
ATOM 4226 C C . ALA A 1 589 ? -21.051 8.589 31.416 1.00 85.62 589 ALA A C 1
ATOM 4228 O O . ALA A 1 589 ? -21.107 7.960 30.362 1.00 85.62 589 ALA A O 1
ATOM 4229 N N . ILE A 1 590 ? -22.015 8.491 32.336 1.00 84.38 590 ILE A N 1
ATOM 4230 C CA . ILE A 1 590 ? -23.168 7.577 32.243 1.00 84.38 590 ILE A CA 1
ATOM 4231 C C . ILE A 1 590 ? -24.461 8.384 32.064 1.00 84.38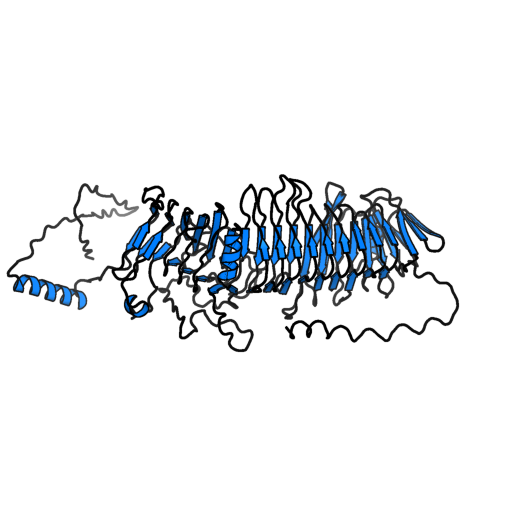 590 ILE A C 1
ATOM 4233 O O . ILE A 1 590 ? -25.010 8.917 33.027 1.00 84.38 590 ILE A O 1
ATOM 4237 N N . GLY A 1 591 ? -24.962 8.467 30.833 1.00 77.56 591 GLY A N 1
ATOM 4238 C CA . GLY A 1 591 ? -26.174 9.191 30.425 1.00 77.56 591 GLY A CA 1
ATOM 4239 C C . GLY A 1 591 ? -27.387 8.292 30.175 1.00 77.56 591 GLY A C 1
ATOM 4240 O O . GLY A 1 591 ? -28.153 8.509 29.243 1.00 77.56 591 GLY A O 1
ATOM 4241 N N . LEU A 1 592 ? -27.559 7.244 30.981 1.00 76.75 592 LEU A N 1
ATOM 4242 C CA . LEU A 1 592 ? -28.534 6.174 30.721 1.00 76.75 592 LEU A CA 1
ATOM 4243 C C . LEU A 1 592 ? -29.980 6.480 31.164 1.00 76.75 592 LEU A C 1
ATOM 4245 O O . LEU A 1 592 ? -30.834 5.598 31.138 1.00 76.75 592 LEU A O 1
ATOM 4249 N N . ASN A 1 593 ? -30.268 7.709 31.601 1.00 73.00 593 ASN A N 1
ATOM 4250 C CA . ASN A 1 593 ? -31.585 8.174 32.053 1.00 73.00 593 ASN A CA 1
ATOM 4251 C C . ASN A 1 593 ? -32.314 7.208 33.012 1.00 73.00 593 ASN A C 1
ATOM 4253 O O . ASN A 1 593 ? -33.422 6.744 32.745 1.00 73.00 593 ASN A O 1
ATOM 4257 N N . GLY A 1 594 ? -31.647 6.846 34.112 1.00 70.69 594 GLY A N 1
ATOM 4258 C CA . GLY A 1 594 ? -32.158 5.882 35.096 1.00 70.69 594 GLY A CA 1
ATOM 4259 C C . GLY A 1 594 ? -31.939 4.404 34.742 1.00 70.69 594 GLY A C 1
ATOM 4260 O O . GLY A 1 594 ? -32.252 3.545 35.562 1.00 70.69 594 GLY A O 1
ATOM 4261 N N . GLY A 1 595 ? -31.381 4.102 33.565 1.00 77.31 595 GLY A N 1
ATOM 4262 C CA . GLY A 1 595 ? -30.892 2.771 33.202 1.00 77.31 595 GLY A CA 1
ATOM 4263 C C . GLY A 1 595 ? -29.584 2.382 33.904 1.00 77.31 595 GLY A C 1
ATOM 4264 O O . GLY A 1 595 ? -28.899 3.207 34.515 1.00 77.31 595 GLY A O 1
ATOM 4265 N N . VAL A 1 596 ? -29.230 1.102 33.797 1.00 84.06 596 VAL A N 1
ATOM 4266 C CA . VAL A 1 596 ? -28.062 0.474 34.426 1.00 84.06 596 VAL A CA 1
ATOM 4267 C C . VAL A 1 596 ? -26.955 0.242 33.398 1.00 84.06 596 VAL A C 1
ATOM 4269 O O . VAL A 1 596 ? -27.179 -0.392 32.366 1.00 84.06 596 VAL A O 1
ATOM 4272 N N . LEU A 1 597 ? -25.737 0.692 33.716 1.00 91.44 597 LEU A N 1
ATOM 4273 C CA . LEU A 1 597 ? -24.519 0.270 33.024 1.00 91.44 597 LEU A CA 1
ATOM 4274 C C . LEU A 1 597 ? -24.010 -1.029 33.658 1.00 91.44 597 LEU A C 1
ATOM 4276 O O . LEU A 1 597 ? -23.668 -1.054 34.839 1.00 91.44 597 LEU A O 1
ATOM 4280 N N . THR A 1 598 ? -23.937 -2.098 32.872 1.00 94.12 598 THR A N 1
ATOM 4281 C CA . THR A 1 598 ? -23.407 -3.401 33.283 1.00 94.12 598 THR A CA 1
ATOM 4282 C C . THR A 1 598 ? -22.104 -3.689 32.546 1.00 94.12 598 THR A C 1
ATOM 4284 O O . THR A 1 598 ? -22.091 -3.797 31.320 1.00 94.12 598 THR A O 1
ATOM 4287 N N . LEU A 1 599 ? -21.017 -3.856 33.299 1.00 95.88 599 LEU A N 1
ATOM 4288 C CA . LEU A 1 599 ? -19.710 -4.282 32.798 1.00 95.88 599 LEU A CA 1
ATOM 4289 C C . LEU A 1 599 ? -19.447 -5.702 33.312 1.00 95.88 599 LEU A C 1
ATOM 4291 O O . LEU A 1 599 ? -19.213 -5.897 34.503 1.00 95.88 599 LEU A O 1
ATOM 4295 N N . ASP A 1 600 ? -19.551 -6.692 32.431 1.00 94.94 600 ASP A N 1
ATOM 4296 C CA . ASP A 1 600 ? -19.537 -8.114 32.775 1.00 94.94 600 ASP A CA 1
ATOM 4297 C C . ASP A 1 600 ? -18.337 -8.820 32.137 1.00 94.94 600 ASP A C 1
ATOM 4299 O O . ASP A 1 600 ? -18.262 -9.009 30.922 1.00 94.94 600 ASP A O 1
ATOM 4303 N N . THR A 1 601 ? -17.392 -9.224 32.979 1.00 95.75 601 THR A N 1
ATOM 4304 C CA . THR A 1 601 ? -16.178 -9.942 32.576 1.00 95.75 601 THR A CA 1
ATOM 4305 C C . THR A 1 601 ? -16.191 -11.419 32.954 1.00 95.75 601 THR A C 1
ATOM 4307 O O . THR A 1 601 ? -15.171 -12.108 32.811 1.00 95.75 601 THR A O 1
ATOM 4310 N N . SER A 1 602 ? -17.317 -11.922 33.467 1.00 92.00 602 SER A N 1
ATOM 4311 C CA . SER A 1 602 ? -17.455 -13.328 33.840 1.00 92.00 602 SER A CA 1
ATOM 4312 C C . SER A 1 602 ? -17.358 -14.223 32.607 1.00 92.00 602 SER A C 1
ATOM 4314 O O . SER A 1 602 ? -17.746 -13.827 31.514 1.00 92.00 602 SER A O 1
ATOM 4316 N N . LYS A 1 603 ? -16.793 -15.424 32.746 1.00 86.19 603 LYS A N 1
ATOM 4317 C CA . LYS A 1 603 ? -16.803 -16.448 31.690 1.00 86.19 603 LYS A CA 1
ATOM 4318 C C . LYS A 1 603 ? -18.232 -16.937 31.430 1.00 86.19 603 LYS A C 1
ATOM 4320 O O . LYS A 1 603 ? -19.128 -16.736 32.241 1.00 86.19 603 LYS A O 1
ATOM 4325 N N . LYS A 1 604 ? -18.433 -17.684 30.335 1.00 78.75 604 LYS A N 1
ATOM 4326 C CA . LYS A 1 604 ? -19.733 -18.304 29.993 1.00 78.75 604 LYS A CA 1
ATOM 4327 C C . LYS A 1 604 ? -20.306 -19.205 31.098 1.00 78.75 604 LYS A C 1
ATOM 4329 O O . LYS A 1 604 ? -21.517 -19.371 31.172 1.00 78.75 604 LYS A O 1
ATOM 4334 N N . ASP A 1 605 ? -19.448 -19.790 31.932 1.00 83.06 605 ASP A N 1
ATOM 4335 C CA . ASP A 1 605 ? -19.830 -20.612 33.089 1.00 83.06 605 ASP A CA 1
ATOM 4336 C C . ASP A 1 605 ? -20.116 -19.789 34.363 1.00 83.06 605 ASP A C 1
ATOM 4338 O O . ASP A 1 605 ? -20.376 -20.356 35.423 1.00 83.06 605 ASP A O 1
ATOM 4342 N N . GLY A 1 606 ? -20.064 -18.457 34.267 1.00 76.62 606 GLY A N 1
ATOM 4343 C CA . GLY A 1 606 ? -20.276 -17.515 35.362 1.00 76.62 606 GLY A CA 1
ATOM 4344 C C . GLY A 1 606 ? -19.054 -17.289 36.255 1.00 76.62 606 GLY A C 1
ATOM 4345 O O . GLY A 1 606 ? -19.143 -16.521 37.213 1.00 76.62 606 GLY A O 1
ATOM 4346 N N . SER A 1 607 ? -17.905 -17.919 35.980 1.00 79.62 607 SER A N 1
ATOM 4347 C CA . SER A 1 607 ? -16.707 -17.717 36.801 1.00 79.62 607 SER A CA 1
ATOM 4348 C C . SER A 1 607 ? -16.070 -16.334 36.556 1.00 79.62 607 SER A C 1
ATOM 4350 O O . SER A 1 607 ? -15.919 -15.917 35.403 1.00 79.62 607 SER A O 1
ATOM 4352 N N . PRO A 1 608 ? -15.684 -15.586 37.609 1.00 70.56 608 PRO A N 1
ATOM 4353 C CA . PRO A 1 608 ? -15.085 -14.261 37.457 1.00 70.56 608 PRO A CA 1
ATOM 4354 C C . PRO A 1 608 ? -13.628 -14.385 36.996 1.00 70.56 608 PRO A C 1
ATOM 4356 O O . PRO A 1 608 ? -12.833 -15.040 37.671 1.00 70.56 608 PRO A O 1
ATOM 4359 N N . VAL A 1 609 ? -13.266 -13.778 35.856 1.00 80.25 609 VAL A N 1
ATOM 4360 C CA . VAL A 1 609 ? -11.900 -13.902 35.301 1.00 80.25 609 VAL A CA 1
ATOM 4361 C C . VAL A 1 609 ? -11.312 -12.599 34.757 1.00 80.25 609 VAL A C 1
ATOM 4363 O O . VAL A 1 609 ? -10.129 -12.358 34.982 1.00 80.25 609 VAL A O 1
ATOM 4366 N N . GLY A 1 610 ? -12.081 -11.755 34.063 1.00 82.56 610 GLY A N 1
ATOM 4367 C CA . GLY A 1 610 ? -11.532 -10.515 33.502 1.00 82.56 610 GLY A CA 1
ATOM 4368 C C . GLY A 1 610 ? -11.559 -9.336 34.481 1.00 82.56 610 GLY A C 1
ATOM 4369 O O . GLY A 1 610 ? -12.486 -9.195 35.279 1.00 82.56 610 GLY A O 1
ATOM 4370 N N . ASN A 1 611 ? -10.563 -8.454 34.395 1.00 90.81 611 ASN A N 1
ATOM 4371 C CA . ASN A 1 611 ? -10.541 -7.207 35.165 1.00 90.81 611 ASN A CA 1
ATOM 4372 C C . ASN A 1 611 ? -11.460 -6.154 34.533 1.00 90.81 611 ASN A C 1
ATOM 4374 O O . ASN A 1 611 ? -11.553 -6.075 33.309 1.00 90.81 611 ASN A O 1
ATOM 4378 N N . VAL A 1 612 ? -12.069 -5.313 35.370 1.00 94.75 612 VAL A N 1
ATOM 4379 C CA . VAL A 1 612 ? -12.672 -4.041 34.952 1.00 94.75 612 VAL A CA 1
ATOM 4380 C C . VAL A 1 612 ? -11.772 -2.923 35.464 1.00 94.75 612 VAL A C 1
ATOM 4382 O O . VAL A 1 612 ? -11.701 -2.688 36.670 1.00 94.75 612 VAL A O 1
ATOM 4385 N N . ASN A 1 613 ? -11.064 -2.262 34.554 1.00 93.62 613 ASN A N 1
ATOM 4386 C CA . ASN A 1 613 ? -10.183 -1.140 34.848 1.00 93.62 613 ASN A CA 1
ATOM 4387 C C . ASN A 1 613 ? -10.846 0.146 34.363 1.00 93.62 613 ASN A C 1
ATOM 4389 O O . ASN A 1 613 ? -11.220 0.245 33.198 1.00 93.62 613 ASN A O 1
ATOM 4393 N N . ILE A 1 614 ? -10.978 1.129 35.247 1.00 92.50 614 ILE A N 1
ATOM 4394 C CA . ILE A 1 614 ? -11.435 2.467 34.883 1.00 92.50 614 ILE A CA 1
ATOM 4395 C C . ILE A 1 614 ? -10.411 3.453 35.426 1.00 92.50 614 ILE A C 1
ATOM 4397 O O . ILE A 1 614 ? -10.127 3.447 36.627 1.00 92.50 614 ILE A O 1
ATOM 4401 N N . THR A 1 615 ? -9.828 4.255 34.545 1.00 87.56 615 THR A N 1
ATOM 4402 C CA . THR A 1 615 ? -8.967 5.379 34.928 1.00 87.56 615 THR A CA 1
ATOM 4403 C C . THR A 1 615 ? -9.786 6.674 34.885 1.00 87.56 615 THR A C 1
ATOM 4405 O O . THR A 1 615 ? -10.907 6.677 34.400 1.00 87.56 615 THR A O 1
ATOM 4408 N N . GLY A 1 616 ? -9.301 7.770 35.474 1.00 82.62 616 GLY A N 1
ATOM 4409 C CA . GLY A 1 616 ? -10.053 9.034 35.493 1.00 82.62 616 GLY A CA 1
ATOM 4410 C C . GLY A 1 616 ? -11.272 9.052 36.431 1.00 82.62 616 GLY A C 1
ATOM 4411 O O . GLY A 1 616 ? -11.271 8.429 37.497 1.00 82.62 616 GLY A O 1
ATOM 4412 N N . ILE A 1 617 ? -12.285 9.847 36.072 1.00 81.38 617 ILE A N 1
ATOM 4413 C CA . ILE A 1 617 ? -13.498 10.079 36.872 1.00 81.38 617 ILE A CA 1
ATOM 4414 C C . ILE A 1 617 ? -14.665 9.300 36.267 1.00 81.38 617 ILE A C 1
ATOM 4416 O O . ILE A 1 617 ? -14.928 9.420 35.078 1.00 81.38 617 ILE A O 1
ATOM 4420 N N . VAL A 1 618 ? -15.420 8.574 37.097 1.00 84.56 618 VAL A N 1
ATOM 4421 C CA . VAL A 1 618 ? -16.734 8.037 36.711 1.00 84.56 618 VAL A CA 1
ATOM 4422 C C . VAL A 1 618 ? -17.810 9.018 37.157 1.00 84.56 618 VAL A C 1
ATOM 4424 O O . VAL A 1 618 ? -18.012 9.219 38.356 1.00 84.56 618 VAL A O 1
ATOM 4427 N N . ASN A 1 619 ? -18.498 9.624 36.197 1.00 77.62 619 ASN A N 1
ATOM 4428 C CA . ASN A 1 619 ? -19.580 10.565 36.421 1.00 77.62 619 ASN A CA 1
ATOM 4429 C C . ASN A 1 619 ? -20.901 10.003 35.884 1.00 77.62 619 ASN A C 1
ATOM 4431 O O . ASN A 1 619 ? -20.962 9.371 34.831 1.00 77.62 619 ASN A O 1
ATOM 4435 N N . SER A 1 620 ? -21.989 10.255 36.597 1.00 68.50 620 SER A N 1
ATOM 4436 C CA . SER A 1 620 ? -23.321 10.001 36.071 1.00 68.50 620 SER A CA 1
ATOM 4437 C C . SER A 1 620 ? -23.807 11.291 35.422 1.00 68.50 620 SER A C 1
ATOM 4439 O O . SER A 1 620 ? -24.014 12.286 36.104 1.00 68.50 620 SER A O 1
ATOM 4441 N N . GLY A 1 621 ? -24.004 11.276 34.102 1.00 54.97 621 GLY A N 1
ATOM 4442 C CA . GLY A 1 621 ? -24.724 12.342 33.397 1.00 54.97 621 GLY A CA 1
ATOM 4443 C C . GLY A 1 621 ? -26.189 12.430 33.841 1.00 54.97 621 GLY A C 1
ATOM 4444 O O . GLY A 1 621 ? -26.840 13.452 33.648 1.00 54.97 621 GLY A O 1
ATOM 4445 N N . ASN A 1 622 ? -26.697 11.383 34.502 1.00 56.44 622 ASN A N 1
ATOM 4446 C CA . ASN A 1 622 ? -27.896 11.485 35.323 1.00 56.44 622 ASN A CA 1
ATOM 4447 C C . ASN A 1 622 ? -27.503 12.058 36.700 1.00 56.44 622 ASN A C 1
ATOM 4449 O O . ASN A 1 622 ? -26.869 11.343 37.471 1.00 56.44 622 ASN A O 1
ATOM 4453 N N . SER A 1 623 ? -27.953 13.274 37.035 1.00 48.59 623 SER A N 1
ATOM 4454 C CA . SER A 1 623 ? -27.770 13.995 38.320 1.00 48.59 623 SER A CA 1
ATOM 4455 C C . SER A 1 623 ? -26.557 14.933 38.319 1.00 48.59 623 SER A C 1
ATOM 4457 O O . SER A 1 623 ? -25.426 14.480 38.259 1.00 48.59 623 SER A O 1
ATOM 4459 N N . TYR A 1 624 ? -26.736 16.258 38.364 1.00 42.47 624 TYR A N 1
ATOM 4460 C CA . TYR A 1 624 ? -27.349 16.992 39.482 1.00 42.47 624 TYR A CA 1
ATOM 4461 C C . TYR A 1 624 ? -28.327 18.085 39.025 1.00 42.47 624 TYR A C 1
ATOM 4463 O O . TYR A 1 624 ? -28.099 18.736 38.011 1.00 42.47 624 TYR A O 1
ATOM 4471 N N . ASP A 1 625 ? -29.377 18.341 39.811 1.00 41.03 625 ASP A N 1
ATOM 4472 C CA . ASP A 1 625 ? -30.120 19.597 39.696 1.00 41.03 625 ASP A CA 1
ATOM 4473 C C . ASP A 1 625 ? -29.413 20.665 40.550 1.00 41.03 625 ASP A C 1
ATOM 4475 O O . ASP A 1 625 ? -29.171 20.458 41.743 1.00 41.03 625 ASP A O 1
ATOM 4479 N N . THR A 1 626 ? -29.009 21.780 39.940 1.00 38.66 626 THR A N 1
ATOM 4480 C CA . THR A 1 626 ? -28.265 22.844 40.628 1.00 38.66 626 THR A CA 1
ATOM 4481 C C . THR A 1 626 ? -29.252 23.815 41.257 1.00 38.66 626 THR A C 1
ATOM 4483 O O . THR A 1 626 ? -29.832 24.660 40.575 1.00 38.66 626 THR A O 1
ATOM 4486 N N . TYR A 1 627 ? -29.430 23.731 42.572 1.00 42.06 627 TYR A N 1
ATOM 4487 C CA . TYR A 1 627 ? -30.254 24.693 43.295 1.00 42.06 627 TYR A CA 1
ATOM 4488 C C . TYR A 1 627 ? -29.384 25.820 43.848 1.00 42.06 627 TYR A C 1
ATOM 4490 O O . TYR A 1 627 ? -28.714 25.681 44.870 1.00 42.06 627 TYR A O 1
ATOM 4498 N N . ILE A 1 628 ? -29.390 26.951 43.149 1.00 43.19 628 ILE A N 1
ATOM 4499 C CA . ILE A 1 628 ? -28.687 28.161 43.577 1.00 43.19 628 ILE A CA 1
ATOM 4500 C C . ILE A 1 628 ? -29.603 28.924 44.535 1.00 43.19 628 ILE A C 1
ATOM 4502 O O . ILE A 1 628 ? -30.723 29.283 44.161 1.00 43.19 628 ILE A O 1
ATOM 4506 N N . TYR A 1 629 ? -29.135 29.173 45.761 1.00 41.41 629 TYR A N 1
ATOM 4507 C CA . TYR A 1 629 ? -29.884 29.921 46.773 1.00 41.41 629 TYR A CA 1
ATOM 4508 C C . TYR A 1 629 ? -30.402 31.254 46.209 1.00 41.41 629 TYR A C 1
ATOM 4510 O O . TYR A 1 629 ? -29.637 32.043 45.657 1.00 41.41 629 TYR A O 1
ATOM 4518 N N . GLY A 1 630 ? -31.710 31.491 46.341 1.00 53.34 630 GLY A N 1
ATOM 4519 C CA . GLY A 1 630 ? -32.384 32.695 45.842 1.00 53.34 630 GLY A CA 1
ATOM 4520 C C . GLY A 1 630 ? -32.943 32.599 44.417 1.00 53.34 630 GLY A C 1
ATOM 4521 O O . GLY A 1 630 ? -33.594 33.538 43.968 1.00 53.34 630 GLY A O 1
ATOM 4522 N N . THR A 1 631 ? -32.746 31.481 43.713 1.00 57.75 631 THR A N 1
ATOM 4523 C CA . THR A 1 631 ? -33.420 31.230 42.427 1.00 57.75 631 THR A CA 1
ATOM 4524 C C . THR A 1 631 ? -34.820 30.659 42.622 1.00 57.75 631 THR A C 1
ATOM 4526 O O . THR A 1 631 ? -35.118 30.023 43.632 1.00 57.75 631 THR A O 1
ATOM 4529 N N . GLU A 1 632 ? -35.684 30.838 41.625 1.00 65.00 632 GLU A N 1
ATOM 4530 C CA . GLU A 1 632 ? -37.050 30.304 41.643 1.00 65.00 632 GLU A CA 1
ATOM 4531 C C . GLU A 1 632 ? -37.072 28.777 41.801 1.00 65.00 632 GLU A C 1
ATOM 4533 O O . GLU A 1 632 ? -37.851 28.244 42.585 1.00 65.00 632 GLU A O 1
ATOM 4538 N N . LYS A 1 633 ? -36.123 28.084 41.162 1.00 51.47 633 LYS A N 1
ATOM 4539 C CA . LYS A 1 633 ? -35.957 26.632 41.280 1.00 51.47 633 LYS A CA 1
ATOM 4540 C C . LYS A 1 633 ? -35.567 26.196 42.702 1.00 51.47 633 LYS A C 1
ATOM 4542 O O . LYS A 1 633 ? -36.098 25.207 43.201 1.00 51.47 633 LYS A O 1
ATOM 4547 N N . TRP A 1 634 ? -34.688 26.946 43.383 1.00 63.00 634 TRP A N 1
ATOM 4548 C CA . TRP A 1 634 ? -34.371 26.742 44.809 1.00 63.00 634 TRP A CA 1
ATOM 4549 C C . TRP A 1 634 ? -35.587 27.008 45.702 1.00 63.00 634 TRP A C 1
ATOM 4551 O O . TRP A 1 634 ? -35.881 26.209 46.587 1.00 63.00 634 TRP A O 1
ATOM 4561 N N . ASN A 1 635 ? -36.329 28.088 45.451 1.00 70.69 635 ASN A N 1
ATOM 4562 C CA . ASN A 1 635 ? -37.495 28.448 46.259 1.00 70.69 635 ASN A CA 1
ATOM 4563 C C . ASN A 1 635 ? -38.605 27.395 46.157 1.00 70.69 635 ASN A C 1
ATOM 4565 O O . ASN A 1 635 ? -39.136 26.984 47.184 1.00 70.69 635 ASN A O 1
ATOM 4569 N N . GLN A 1 636 ? -38.889 26.898 44.951 1.00 73.81 636 GLN A N 1
ATOM 4570 C CA . GLN A 1 636 ? -39.873 25.834 44.728 1.00 73.81 636 GLN A CA 1
ATOM 4571 C C . GLN A 1 636 ? -39.468 24.513 45.395 1.00 73.81 636 GLN A C 1
ATOM 4573 O O . GLN A 1 636 ? -40.315 23.828 45.968 1.00 73.81 636 GLN A O 1
ATOM 4578 N N . LEU A 1 637 ? -38.177 24.156 45.365 1.00 74.62 637 LEU A N 1
ATOM 4579 C CA . LEU A 1 637 ? -37.671 22.994 46.098 1.00 74.62 637 LEU A CA 1
ATOM 4580 C C . LEU A 1 637 ? -37.901 23.153 47.603 1.00 74.62 637 LEU A C 1
ATOM 4582 O O . LEU A 1 637 ? -38.417 22.238 48.243 1.00 74.62 637 LEU A O 1
ATOM 4586 N N . VAL A 1 638 ? -37.507 24.302 48.160 1.00 73.38 638 VAL A N 1
ATOM 4587 C CA . VAL A 1 638 ? -37.645 24.594 49.591 1.00 73.38 638 VAL A CA 1
ATOM 4588 C C . VAL A 1 638 ? -39.112 24.577 50.007 1.00 73.38 638 VAL A C 1
ATOM 4590 O O . VAL A 1 638 ? -39.438 23.940 51.001 1.00 73.38 638 VAL A O 1
ATOM 4593 N N . GLU A 1 639 ? -39.998 25.216 49.247 1.00 76.75 639 GLU A N 1
ATOM 4594 C CA . GLU A 1 639 ? -41.437 25.255 49.524 1.00 76.75 639 GLU A CA 1
ATOM 4595 C C . GLU A 1 639 ? -42.048 23.849 49.523 1.00 76.75 639 GLU A C 1
ATOM 4597 O O . GLU A 1 639 ? -42.753 23.480 50.462 1.00 76.75 639 GLU A O 1
ATOM 4602 N N . LYS A 1 640 ? -41.688 23.020 48.536 1.00 78.75 640 LYS A N 1
ATOM 4603 C CA . LYS A 1 640 ? -42.132 21.624 48.455 1.00 78.75 640 LYS A CA 1
ATOM 4604 C C . LYS A 1 640 ? -41.644 20.784 49.639 1.00 78.75 640 LYS A C 1
ATOM 4606 O O . LYS A 1 640 ? -42.436 20.054 50.225 1.00 78.75 640 LYS A O 1
ATOM 4611 N N . LEU A 1 641 ? -40.366 20.897 50.005 1.00 70.62 641 LEU A N 1
ATOM 4612 C CA . LEU A 1 641 ? -39.793 20.172 51.146 1.00 70.62 641 LEU A CA 1
ATOM 4613 C C . LEU A 1 641 ? -40.404 20.629 52.472 1.00 70.62 641 LEU A C 1
ATOM 4615 O O . LEU A 1 641 ? -40.708 19.802 53.325 1.00 70.62 641 LEU A O 1
ATOM 4619 N N . VAL A 1 642 ? -40.606 21.935 52.655 1.00 74.81 642 VAL A N 1
ATOM 4620 C CA . VAL A 1 642 ? -41.274 22.482 53.844 1.00 74.81 642 VAL A CA 1
ATOM 4621 C C . VAL A 1 642 ? -42.698 21.947 53.942 1.00 74.81 642 VAL A C 1
ATOM 4623 O O . VAL A 1 642 ? -43.092 21.506 55.019 1.00 74.81 642 VAL A O 1
ATOM 4626 N N . GLN A 1 643 ? -43.442 21.928 52.836 1.00 74.81 643 GLN A N 1
ATOM 4627 C CA . GLN A 1 643 ? -44.794 21.381 52.817 1.00 74.81 643 GLN A CA 1
ATOM 4628 C C . GLN A 1 643 ? -44.806 19.892 53.183 1.00 74.81 643 GLN A C 1
ATOM 4630 O O . GLN A 1 643 ? -45.612 19.482 54.009 1.00 74.81 643 GLN A O 1
ATOM 4635 N N . GLU A 1 644 ? -43.858 19.106 52.672 1.00 72.81 644 GLU A N 1
ATOM 4636 C CA . GLU A 1 644 ? -43.709 17.688 53.016 1.00 72.81 644 GLU A CA 1
ATOM 4637 C C . GLU A 1 644 ? -43.464 17.478 54.524 1.00 72.81 644 GLU A C 1
ATOM 4639 O O . GLU A 1 644 ? -44.110 16.643 55.159 1.00 72.81 644 GLU A O 1
ATOM 4644 N N . TYR A 1 645 ? -42.595 18.281 55.147 1.00 66.56 645 TYR A N 1
ATOM 4645 C CA . TYR A 1 645 ? -42.363 18.216 56.596 1.00 66.56 645 TYR A CA 1
ATOM 4646 C C . TYR A 1 645 ? -43.597 18.611 57.418 1.00 66.56 645 TYR A C 1
ATOM 4648 O O . TYR A 1 645 ? -43.874 17.982 58.446 1.00 66.56 645 TYR A O 1
ATOM 4656 N N . LEU A 1 646 ? -44.343 19.622 56.964 1.00 73.94 646 LEU A N 1
ATOM 4657 C CA . LEU A 1 646 ? -45.587 20.063 57.596 1.00 73.94 646 LEU A CA 1
ATOM 4658 C C . LEU A 1 646 ? -46.681 18.994 57.488 1.00 73.94 646 LEU A C 1
ATOM 4660 O O . LEU A 1 646 ? -47.322 18.686 58.493 1.00 73.94 646 LEU A O 1
ATOM 4664 N N . ASP A 1 647 ? -46.834 18.375 56.318 1.00 80.00 647 ASP A N 1
ATOM 4665 C CA . ASP A 1 647 ? -47.806 17.306 56.065 1.00 80.00 647 ASP A CA 1
ATOM 4666 C C . ASP A 1 647 ? -47.513 16.062 56.922 1.00 80.00 647 ASP A C 1
ATOM 4668 O O . ASP A 1 647 ? -48.428 15.384 57.395 1.00 80.00 647 ASP A O 1
ATOM 4672 N N . HIS A 1 648 ? -46.231 15.793 57.189 1.00 75.06 648 HIS A N 1
ATOM 4673 C CA . HIS A 1 648 ? -45.776 14.696 58.046 1.00 75.06 648 HIS A CA 1
ATOM 4674 C C . HIS A 1 648 ? -45.580 15.080 59.524 1.00 75.06 648 HIS A C 1
ATOM 4676 O O . HIS A 1 648 ? -45.118 14.252 60.313 1.00 75.06 648 HIS A O 1
ATOM 4682 N N . ASN A 1 649 ? -45.940 16.306 59.919 1.00 76.12 649 ASN A N 1
ATOM 4683 C CA . ASN A 1 649 ? -45.829 16.834 61.283 1.00 76.12 649 ASN A CA 1
ATOM 4684 C C . ASN A 1 649 ? -44.436 16.615 61.919 1.00 76.12 649 ASN A C 1
ATOM 4686 O O . ASN A 1 649 ? -44.310 16.243 63.090 1.00 76.12 649 ASN A O 1
ATOM 4690 N N . SER A 1 650 ? -43.380 16.809 61.125 1.00 63.91 650 SER A N 1
ATOM 4691 C CA . SER A 1 650 ? -41.981 16.568 61.501 1.00 63.91 650 SER A CA 1
ATOM 4692 C C . SER A 1 650 ? -41.119 17.817 61.275 1.00 63.91 650 SER A C 1
ATOM 4694 O O . SER A 1 650 ? -41.479 18.699 60.503 1.00 63.91 650 SER A O 1
ATOM 4696 N N . VAL A 1 651 ? -39.987 17.932 61.983 1.00 51.09 651 VAL A N 1
ATOM 4697 C CA . VAL A 1 651 ? -39.060 19.075 61.865 1.00 51.09 651 VAL A CA 1
ATOM 4698 C C . VAL A 1 651 ? -37.669 18.553 61.496 1.00 51.09 651 VAL A C 1
ATOM 4700 O O . VAL A 1 651 ? -37.184 17.638 62.169 1.00 51.09 651 VAL A O 1
ATOM 4703 N N . PRO A 1 652 ? -36.996 19.101 60.469 1.00 47.19 652 PRO A N 1
ATOM 4704 C CA . PRO A 1 652 ? -35.674 18.624 60.082 1.00 47.19 652 PRO A CA 1
ATOM 4705 C C . PRO A 1 652 ? -34.626 18.932 61.164 1.00 47.19 652 PRO A C 1
ATOM 4707 O O . PRO A 1 652 ? -34.476 20.075 61.597 1.00 47.19 652 PRO A O 1
ATOM 4710 N N . SER A 1 653 ? -33.863 17.918 61.586 1.00 38.72 653 SER A N 1
ATOM 4711 C CA . SER A 1 653 ? -32.673 18.092 62.431 1.00 38.72 653 SER A CA 1
ATOM 4712 C C . SER A 1 653 ? -31.408 18.077 61.571 1.00 38.72 653 SER A C 1
ATOM 4714 O O . SER A 1 653 ? -31.127 17.074 60.914 1.00 38.72 653 SER A O 1
ATOM 4716 N N . TYR A 1 654 ? -30.614 19.148 61.601 1.00 38.75 654 TYR A N 1
ATOM 4717 C CA . TYR A 1 654 ? -29.354 19.235 60.856 1.00 38.75 654 TYR A CA 1
ATOM 4718 C C . TYR A 1 654 ? -28.140 19.009 61.770 1.00 38.75 654 TYR A C 1
ATOM 4720 O O . TYR A 1 654 ? -28.068 19.560 62.869 1.00 38.75 654 TYR A O 1
ATOM 4728 N N . ARG A 1 655 ? -27.144 18.246 61.294 1.00 32.47 655 ARG A N 1
ATOM 4729 C CA . ARG A 1 655 ? -25.796 18.151 61.884 1.00 32.47 655 ARG A CA 1
ATOM 4730 C C . ARG A 1 655 ? -24.796 18.778 60.914 1.00 32.47 655 ARG A C 1
ATOM 4732 O O . ARG A 1 655 ? -24.596 18.261 59.822 1.00 32.47 655 ARG A O 1
ATOM 4739 N N . PHE A 1 656 ? -24.168 19.879 61.317 1.00 29.05 656 PHE A N 1
ATOM 4740 C CA . PHE A 1 656 ? -23.193 20.604 60.499 1.00 29.05 656 PHE A CA 1
ATOM 4741 C C . PHE A 1 656 ? -21.785 20.010 60.682 1.00 29.05 656 PHE A C 1
ATOM 4743 O O . PHE A 1 656 ? -21.323 19.863 61.815 1.00 29.05 656 PHE A O 1
ATOM 4750 N N . VAL A 1 657 ? -21.083 19.699 59.589 1.00 32.31 657 VAL A N 1
ATOM 4751 C CA . VAL A 1 657 ? -19.633 19.430 59.590 1.00 32.31 657 VAL A CA 1
ATOM 4752 C C . VAL A 1 657 ? -18.996 20.407 58.606 1.00 32.31 657 VAL A C 1
ATOM 4754 O O . VAL A 1 657 ? -19.026 20.187 57.401 1.00 32.31 657 VAL A O 1
ATOM 4757 N N . GLY A 1 658 ? -18.474 21.525 59.110 1.00 32.69 658 GLY A N 1
ATOM 4758 C CA . GLY A 1 658 ? -17.765 22.511 58.293 1.00 32.69 658 GLY A CA 1
ATOM 4759 C C . GLY A 1 658 ? -16.274 22.188 58.196 1.00 32.69 658 GLY A C 1
ATOM 4760 O O . GLY A 1 658 ? -15.626 21.967 59.219 1.00 32.69 658 GLY A O 1
ATOM 4761 N N . ILE A 1 659 ? -15.713 22.194 56.983 1.00 35.97 659 ILE A N 1
ATOM 4762 C CA . ILE A 1 659 ? -14.261 22.213 56.760 1.00 35.97 659 ILE A CA 1
ATOM 4763 C C . ILE A 1 659 ? -13.854 23.676 56.540 1.00 35.97 659 ILE A C 1
ATOM 4765 O O . ILE A 1 659 ? -14.162 24.260 55.506 1.00 35.97 659 ILE A O 1
ATOM 4769 N N . ASN A 1 660 ? -13.172 24.279 57.517 1.00 34.25 660 ASN A N 1
ATOM 4770 C CA . ASN A 1 660 ? -12.687 25.658 57.423 1.00 34.25 660 ASN A CA 1
ATOM 4771 C C . ASN A 1 660 ? -11.290 25.702 56.788 1.00 34.25 660 ASN A C 1
ATOM 4773 O O . ASN A 1 660 ? -10.329 25.207 57.379 1.00 34.25 660 ASN A O 1
ATOM 4777 N N . TYR A 1 661 ? -11.145 26.370 55.641 1.00 36.88 661 TYR A N 1
ATOM 4778 C CA . TYR A 1 661 ? -9.836 26.775 55.121 1.00 36.88 661 TYR A CA 1
ATOM 4779 C C . TYR A 1 661 ? -9.538 28.208 55.567 1.00 36.88 661 TYR A C 1
ATOM 4781 O O . TYR A 1 661 ? -10.286 29.133 55.263 1.00 36.88 661 TYR A O 1
ATOM 4789 N N . THR A 1 662 ? -8.433 28.419 56.283 1.00 38.56 662 THR A N 1
ATOM 4790 C CA . THR A 1 662 ? -7.969 29.768 56.637 1.00 38.56 662 THR A CA 1
ATOM 4791 C C . THR A 1 662 ? -6.971 30.271 55.596 1.00 38.56 662 THR A C 1
ATOM 4793 O O . THR A 1 662 ? -5.878 29.731 55.441 1.00 38.56 662 THR A O 1
ATOM 4796 N N . LYS A 1 663 ? -7.329 31.346 54.885 1.00 38.41 663 LYS A N 1
ATOM 4797 C CA . LYS A 1 663 ? -6.426 32.073 53.982 1.00 38.41 663 LYS A CA 1
ATOM 4798 C C . LYS A 1 663 ? -5.546 33.019 54.806 1.00 38.41 663 LYS A C 1
ATOM 4800 O O . LYS A 1 663 ? -6.008 34.075 55.229 1.00 38.41 663 LYS A O 1
ATOM 4805 N N . LYS A 1 664 ? -4.272 32.681 55.036 1.00 41.22 664 LYS A N 1
ATOM 4806 C CA . LYS A 1 664 ? -3.291 33.660 55.540 1.00 41.22 664 LYS A CA 1
ATOM 4807 C C . LYS A 1 664 ? -2.743 34.476 54.371 1.00 41.22 664 LYS A C 1
ATOM 4809 O O . LYS A 1 664 ? -2.017 33.955 53.534 1.00 41.22 664 LYS A O 1
ATOM 4814 N N . MET A 1 665 ? -3.074 35.763 54.336 1.00 38.59 665 MET A N 1
ATOM 4815 C CA . MET A 1 665 ? -2.394 36.745 53.492 1.00 38.59 665 MET A CA 1
ATOM 4816 C C . MET A 1 665 ? -1.208 37.306 54.285 1.00 38.59 665 MET A C 1
ATOM 4818 O O . MET A 1 665 ? -1.415 37.985 55.288 1.00 38.59 665 MET A O 1
ATOM 4822 N N . GLN A 1 666 ? 0.024 37.047 53.852 1.00 45.12 666 GLN A N 1
ATOM 4823 C CA . GLN A 1 666 ? 1.149 37.930 54.169 1.00 45.12 666 GLN A CA 1
ATOM 4824 C C . GLN A 1 666 ? 1.520 38.695 52.901 1.00 45.12 666 GLN A C 1
ATOM 4826 O O . GLN A 1 666 ? 1.572 38.124 51.812 1.00 45.12 666 GLN A O 1
ATOM 4831 N N . MET A 1 667 ? 1.708 40.009 53.037 1.00 47.19 667 MET A N 1
ATOM 4832 C CA . MET A 1 667 ? 2.123 40.878 51.939 1.00 47.19 667 MET A CA 1
ATOM 4833 C C . MET A 1 667 ? 3.476 40.408 51.388 1.00 47.19 667 MET A C 1
ATOM 4835 O O . MET A 1 667 ? 4.506 40.603 52.024 1.00 47.19 667 MET A O 1
ATOM 4839 N N . GLY A 1 668 ? 3.448 39.822 50.188 1.00 51.41 668 GLY A N 1
ATOM 4840 C CA . GLY A 1 668 ? 4.628 39.542 49.369 1.00 51.41 668 GLY A CA 1
ATOM 4841 C C . GLY A 1 668 ? 5.116 38.087 49.375 1.00 51.41 668 GLY A C 1
ATOM 4842 O O . GLY A 1 668 ? 6.070 37.770 50.072 1.00 51.41 668 GLY A O 1
ATOM 4843 N N . ARG A 1 669 ? 4.551 37.286 48.451 1.00 44.25 669 ARG A N 1
ATOM 4844 C CA . ARG A 1 669 ? 4.962 35.955 47.920 1.00 44.25 669 ARG A CA 1
ATOM 4845 C C . ARG A 1 669 ? 4.332 34.679 48.536 1.00 44.25 669 ARG A C 1
ATOM 4847 O O . ARG A 1 669 ? 4.569 34.333 49.682 1.00 44.25 669 ARG A O 1
ATOM 4854 N N . THR A 1 670 ? 3.602 33.977 47.646 1.00 42.16 670 THR A N 1
ATOM 4855 C CA . THR A 1 670 ? 3.119 32.567 47.591 1.00 42.16 670 THR A CA 1
ATOM 4856 C C . THR A 1 670 ? 2.340 31.971 48.775 1.00 42.16 670 THR A C 1
ATOM 4858 O O . THR A 1 670 ? 2.878 31.760 49.854 1.00 42.16 670 THR A O 1
ATOM 4861 N N . ALA A 1 671 ? 1.076 31.596 48.521 1.00 38.59 671 ALA A N 1
ATOM 4862 C CA . ALA A 1 671 ? 0.220 30.831 49.430 1.00 38.59 671 ALA A CA 1
ATOM 4863 C C . ALA A 1 671 ? 0.257 29.328 49.094 1.00 38.59 671 ALA A C 1
ATOM 4865 O O . ALA A 1 671 ? 0.023 28.950 47.948 1.00 38.59 671 ALA A O 1
ATOM 4866 N N . THR A 1 672 ? 0.490 28.480 50.098 1.00 41.50 672 THR A N 1
ATOM 4867 C CA . THR A 1 672 ? 0.366 27.015 50.001 1.00 41.50 672 THR A CA 1
ATOM 4868 C C . THR A 1 672 ? -0.920 26.567 50.701 1.00 41.50 672 THR A C 1
ATOM 4870 O O . THR A 1 672 ? -1.168 26.962 51.840 1.00 41.50 672 THR A O 1
ATOM 4873 N N . LEU A 1 673 ? -1.738 25.741 50.040 1.00 41.88 673 LEU A N 1
ATOM 4874 C CA . LEU A 1 673 ? -2.933 25.117 50.623 1.00 41.88 673 LEU A CA 1
ATOM 4875 C C . LEU A 1 673 ? -2.541 23.848 51.399 1.00 41.88 673 LEU A C 1
ATOM 4877 O O . LEU A 1 673 ? -1.863 22.979 50.855 1.00 41.88 673 LEU A O 1
ATOM 4881 N N . GLN A 1 674 ? -2.991 23.707 52.649 1.00 37.78 674 GLN A N 1
ATOM 4882 C CA . GLN A 1 674 ? -2.817 22.483 53.442 1.00 37.78 674 GLN A CA 1
ATOM 4883 C C . GLN A 1 674 ? -4.123 21.664 53.423 1.00 37.78 674 GLN A C 1
ATOM 4885 O O . GLN A 1 674 ? -5.192 22.202 53.710 1.00 37.78 674 GLN A O 1
ATOM 4890 N N . LYS A 1 675 ? -4.060 20.372 53.061 1.00 36.31 675 LYS A N 1
ATOM 4891 C CA . LYS A 1 675 ? -5.227 19.462 53.040 1.00 36.31 675 LYS A CA 1
ATOM 4892 C C . LYS A 1 675 ? -5.582 18.971 54.459 1.00 36.31 675 LYS A C 1
ATOM 4894 O O . LYS A 1 675 ? -4.663 18.581 55.181 1.00 36.31 675 LYS A O 1
ATOM 4899 N N . PRO A 1 676 ? -6.869 18.905 54.852 1.00 34.28 676 PRO A N 1
ATOM 4900 C CA . PRO A 1 676 ? -7.293 18.192 56.053 1.00 34.28 676 PRO A CA 1
ATOM 4901 C C . PRO A 1 676 ? -7.477 16.687 55.790 1.00 34.28 676 PRO A C 1
ATOM 4903 O O . PRO A 1 676 ? -7.816 16.260 54.688 1.00 34.28 676 PRO A O 1
ATOM 4906 N N . ASN A 1 677 ? -7.222 15.892 56.829 1.00 38.03 677 ASN A N 1
ATOM 4907 C CA . ASN A 1 677 ? -7.279 14.431 56.837 1.00 38.03 677 ASN A CA 1
ATOM 4908 C C . ASN A 1 677 ? -8.728 13.966 57.089 1.00 38.03 677 ASN A C 1
ATOM 4910 O O . ASN A 1 677 ? -9.331 14.388 58.076 1.00 38.03 677 ASN A O 1
ATOM 4914 N N . LEU A 1 678 ? -9.292 13.122 56.221 1.00 39.41 678 LEU A N 1
ATOM 4915 C CA . LEU A 1 678 ? -10.673 12.630 56.329 1.00 39.41 678 LEU A CA 1
ATOM 4916 C C . LEU A 1 678 ? -10.670 11.151 56.725 1.00 39.41 678 LEU A C 1
ATOM 4918 O O . LEU A 1 678 ? -10.351 10.290 55.908 1.00 39.41 678 LEU A O 1
ATOM 4922 N N . SER A 1 679 ? -11.057 10.845 57.965 1.00 33.81 679 SER A N 1
ATOM 4923 C CA . SER A 1 679 ? -11.405 9.483 58.375 1.00 33.81 679 SER A CA 1
ATOM 4924 C C . SER A 1 679 ? -12.920 9.344 58.595 1.00 33.81 679 SER A C 1
ATOM 4926 O O . SER A 1 679 ? -13.527 10.046 59.396 1.00 33.81 679 SER A O 1
ATOM 4928 N N . ASN A 1 680 ? -13.486 8.365 57.884 1.00 31.69 680 ASN A N 1
ATOM 4929 C CA . ASN A 1 680 ? -14.772 7.677 58.069 1.00 31.69 680 ASN A CA 1
ATOM 4930 C C . ASN A 1 680 ? -16.128 8.317 57.679 1.00 31.69 680 ASN A C 1
ATOM 4932 O O . ASN A 1 680 ? -16.688 9.161 58.368 1.00 31.69 680 ASN A O 1
ATOM 4936 N N . LYS A 1 681 ? -16.699 7.677 56.639 1.00 42.25 681 LYS A N 1
ATOM 4937 C CA . LYS A 1 681 ? -18.028 7.031 56.508 1.00 42.25 681 LYS A CA 1
ATOM 4938 C C . LYS A 1 681 ? -19.291 7.843 56.848 1.00 42.25 681 LYS A C 1
ATOM 4940 O O . LYS A 1 681 ? -19.844 7.735 57.938 1.00 42.25 681 LYS A O 1
ATOM 4945 N N . GLY A 1 682 ? -19.821 8.495 55.815 1.00 32.91 682 GLY A N 1
ATOM 4946 C CA . GLY A 1 682 ? -21.212 8.942 55.669 1.00 32.91 682 GLY A CA 1
ATOM 4947 C C . GLY A 1 682 ? -21.326 9.878 54.462 1.00 32.91 682 GLY A C 1
ATOM 4948 O O . GLY A 1 682 ? -20.473 10.748 54.324 1.00 32.91 682 GLY A O 1
ATOM 4949 N N . ASN A 1 683 ? -22.313 9.684 53.575 1.00 33.47 683 ASN A N 1
ATOM 4950 C CA . ASN A 1 683 ? -22.503 10.510 52.368 1.00 33.47 683 ASN A CA 1
ATOM 4951 C C . ASN A 1 683 ? -22.628 12.003 52.732 1.00 33.47 683 ASN A C 1
ATOM 4953 O O . ASN A 1 683 ? -23.591 12.362 53.414 1.00 33.47 683 ASN A O 1
ATOM 4957 N N . PRO A 1 684 ? -21.719 12.886 52.279 1.00 32.50 684 PRO A N 1
ATOM 4958 C CA . PRO A 1 684 ? -21.876 14.317 52.474 1.00 32.50 684 PRO A CA 1
ATOM 4959 C C . PRO A 1 684 ? -22.690 14.931 51.328 1.00 32.50 684 PRO A C 1
ATOM 4961 O O . PRO A 1 684 ? -22.373 14.747 50.155 1.00 32.50 684 PRO A O 1
ATOM 4964 N N . ILE A 1 685 ? -23.716 15.709 51.676 1.00 31.94 685 ILE A N 1
ATOM 4965 C CA . ILE A 1 685 ? -24.296 16.714 50.779 1.00 31.94 685 ILE A CA 1
ATOM 4966 C C . ILE A 1 685 ? -23.360 17.926 50.832 1.00 31.94 685 ILE A C 1
ATOM 4968 O O . ILE A 1 685 ? -23.138 18.496 51.901 1.00 31.94 685 ILE A O 1
ATOM 4972 N N . MET A 1 686 ? -22.780 18.295 49.692 1.00 28.64 686 MET A N 1
ATOM 4973 C CA . MET A 1 686 ? -21.908 19.463 49.556 1.00 28.64 686 MET A CA 1
ATOM 4974 C C . MET A 1 686 ? -22.751 20.704 49.251 1.00 28.64 686 MET A C 1
ATOM 4976 O O . MET A 1 686 ? -23.310 20.822 48.166 1.00 28.64 686 MET A O 1
ATOM 4980 N N . LEU A 1 687 ? -22.818 21.644 50.194 1.00 30.25 687 LEU A N 1
ATOM 4981 C CA . LEU A 1 687 ? -23.306 23.004 49.957 1.00 30.25 687 LEU A CA 1
ATOM 4982 C C . LEU A 1 687 ? -22.094 23.936 49.865 1.00 30.25 687 LEU A C 1
ATOM 4984 O O . LEU A 1 687 ? -21.373 24.126 50.843 1.00 30.25 687 LEU A O 1
ATOM 4988 N N . SER A 1 688 ? -21.867 24.505 48.684 1.00 24.42 688 SER A N 1
ATOM 4989 C CA . SER A 1 688 ? -20.945 25.625 48.493 1.00 24.42 688 SER A CA 1
ATOM 4990 C C . SER A 1 688 ? -21.724 26.923 48.709 1.00 24.42 688 SER A C 1
ATOM 4992 O O . SER A 1 688 ? -22.718 27.171 48.032 1.00 24.42 688 SER A O 1
ATOM 4994 N N . MET A 1 689 ? -21.289 27.731 49.675 1.00 26.55 689 MET A N 1
ATOM 4995 C CA . MET A 1 689 ? -21.684 29.135 49.797 1.00 26.55 689 MET A CA 1
ATOM 4996 C C . MET A 1 689 ? -20.537 29.981 49.240 1.00 26.55 689 MET A C 1
ATOM 4998 O O . MET A 1 689 ? -19.398 29.800 49.676 1.00 26.55 689 MET A O 1
ATOM 5002 N N . ASN A 1 690 ? -20.841 30.870 48.294 1.00 29.92 690 ASN A N 1
ATOM 5003 C CA . ASN A 1 690 ? -19.986 32.006 47.941 1.00 29.92 690 ASN A CA 1
ATOM 5004 C C . ASN A 1 690 ? -20.483 33.257 48.655 1.00 29.92 690 ASN A C 1
ATOM 5006 O O . ASN A 1 690 ? -21.723 33.432 48.704 1.00 29.92 690 ASN A O 1
#

Sequence (690 aa):
MDNHLKYSRKWKNSLTAGVLLALALGGTGYAMPTGGQIQSGQGAIAQDGKNMTVTQNSGKMAVDWTQFNIAKDEAVKFAQPGRDAVALNRITGGQKSVIDGALSANGNLLLVNPNGVVFGKTATVDVGSLVASTAQLNDTFMKSFAGSTANLNLTIGEGNTSTILNEGTIAAQGGLVALHAAQVENTGTISNPGGTVALAAAKQLTLSPDGDGKLNYAVDGDLAQAKALNSGRIQADGGYVVMTAKSAQDLLGTVVNNTGTLEARTLRKDEKGQILLDGGKRGQVEVSGTLDASGMEDGQSAGSIKVIGQKTIVHDDTNLIAKGDVDGGKIETSGDVLNLGDGLTIDASGVKGKHGEWLLDPLEILIQDEQPLQAAGDQSLPTVNGGKETQITYNDPPSATQNADATYSSTTWIKTSKITDILNAGTDVTIQAASTSQAASITVNSAIKPKVKEDREATLTLEAQRNVTINKEIAADKDGGKLNVKLNSDTDGDGVGAVIINADISTNGGFFTSGSGGTVTIKVPNGTANGAYADTGLEGKANIAGHTVGTYFGYVVPEGKSAIDLSGEQNNRKITTNGGAITLDGEVAIGLNGGVLTLDTSKKDGSPVGNVNITGIVNSGNSYDTYIYGTEKWNQLVEKLVQEYLDHNSVPSYRFVGINYTKKMQMGRTATLQKPNLSNKGNPIMLSMN

Foldseek 3Di:
DPPVVPVVPPPPPDPDDDDDPDPPDDDPDALAWAPKDWLDADWDWDDDPQEIETEGDALETEIETCAHEHAASHEYEYHYPAALREYHYAHPHQAEYYAQHEYEYRYEYEAEALQEYEQAANYDYEGQEYHYENFDDDSVCSNCVRVDQDKDKGFRDAPRQYEYEYNYEHEHELAEYEYEGCEYEYPHEYEYENHEYEDANAGIWIWHADPVSGTDIDGDHAHQHAAFEYAYEYEHALEEYEYETHHPDLPPDARYEYAEEYYHEHPDQPSFYEYYYYLFARHEHEYAYEYERAYEPPNHFGEEYAYDDQEYEYEANYEYYREYCAFFYEYETEHQEYHYYPHYHDARQHNHYYAAAYEYEYAAEEEEADDPDDDPDLFAPFDLCPDPVRHPPFPDPDDPDDLPVFTARHYYYHYLVVVQVHQLNQHEYAYEHHFLSLAYEYEHPYENEHQNADQHEYEYHYEGSAEYAYQEEHEYDLNHHWYEYEAEYNQLLPLHHEYEYNAEYETNQYEYAAAYYWNWDADDDPPDDGNGGDRPDTDTGGDRQHQSAWYEYAGNDDPPDASCNVVVDQRAYEYAYQQEAYETHYEYEYRRPPYYYYYHNHHPVRHHHYYYHYPYYYYYPPDDDDQDPPDPVVVVVVVVVVVVCVVVVHDDDDDDDDDDFDDDDDPDDDDDGDDDDDDDDDDDDDDDDD

pLDDT: mean 79.88, std 22.67, range [24.42, 98.94]

InterPro domains:
  IPR008638 Filamentous haemagglutinin FhaB/tRNA nuclease CdiA-like, TPS domain [PF05860] (34-286)
  IPR008638 Filamentous haemagglutinin FhaB/tRNA nuclease CdiA-like, TPS domain [SM00912] (29-141)
  IPR008638 Filamentous haemagglutinin FhaB/tRNA nuclease CdiA-like, TPS domain [TIGR01901] (64-136)
  IPR011050 Pectin lyase fold/virulence factor [SSF51126] (36-351)
  IPR012334 Pectin lyase fold [G3DSA:2.160.20.10] (31-389)
  IPR050909 Bacterial Autotransporter Virulence Factors [PTHR12338] (8-615)

Radius of gyration: 33.22 Å; Cα contacts (8 Å, |Δi|>4): 2086; chains: 1; bounding box: 82×64×116 Å